Protein AF-A0A533RSN1-F1 (afdb_monomer)

Nearest PDB structures (foldseek):
  2w1n-assembly1_A  TM=3.922E-01  e=1.873E-07  Clostridium perfringens
  8um6-assembly2_B  TM=6.341E-01  e=1.111E-02  Bacillus subtilis
  7me6-assembly1_A  TM=6.099E-01  e=1.111E-02  Bacillus subtilis
  8oye-assembly1_A  TM=4.888E-01  e=1.337E-01  Clostridium perfringens
  8owf-assembly1_A  TM=4.385E-01  e=9.797E-02  Clostridium perfringens

Mean predicted aligned error: 9.56 Å

Structure (mmCIF, N/CA/C/O backbone):
data_AF-A0A533RSN1-F1
#
_entry.id   AF-A0A533RSN1-F1
#
loop_
_atom_site.group_PDB
_atom_site.id
_atom_site.type_symbol
_atom_site.label_atom_id
_atom_site.label_alt_id
_atom_site.label_comp_id
_atom_site.label_asym_id
_atom_site.label_entity_id
_atom_site.label_seq_id
_atom_site.pdbx_PDB_ins_code
_atom_site.Cartn_x
_atom_site.Cartn_y
_atom_site.Cartn_z
_atom_site.occupancy
_atom_site.B_iso_or_equiv
_atom_site.auth_seq_id
_atom_site.auth_comp_id
_atom_site.auth_asym_id
_atom_site.auth_atom_id
_atom_site.pdbx_PDB_model_num
ATOM 1 N N . MET A 1 1 ? 34.410 4.770 -51.359 1.00 89.31 1 MET A N 1
ATOM 2 C CA . MET A 1 1 ? 35.792 4.543 -51.832 1.00 89.31 1 MET A CA 1
ATOM 3 C C . MET A 1 1 ? 36.192 5.609 -52.841 1.00 89.31 1 MET A C 1
ATOM 5 O O . MET A 1 1 ? 35.326 6.116 -53.555 1.00 89.31 1 MET A O 1
ATOM 9 N N . THR A 1 2 ? 37.478 5.945 -52.902 1.00 91.88 2 THR A N 1
ATOM 10 C CA . THR A 1 2 ? 38.044 6.940 -53.827 1.00 91.88 2 THR A CA 1
ATOM 11 C C . THR A 1 2 ? 39.200 6.304 -54.577 1.00 91.88 2 THR A C 1
ATOM 13 O O . THR A 1 2 ? 40.025 5.648 -53.956 1.00 91.88 2 THR A O 1
ATOM 16 N N . ASN A 1 3 ? 39.284 6.504 -55.890 1.00 93.00 3 ASN A N 1
ATOM 17 C CA . ASN A 1 3 ? 40.472 6.100 -56.633 1.00 93.00 3 ASN A CA 1
ATOM 18 C C . ASN A 1 3 ? 41.596 7.121 -56.402 1.00 93.00 3 ASN A C 1
ATOM 20 O O . ASN A 1 3 ? 41.517 8.242 -56.900 1.00 93.00 3 ASN A O 1
ATOM 24 N N . VAL A 1 4 ? 42.622 6.738 -55.645 1.00 92.81 4 VAL A N 1
ATOM 25 C CA . VAL A 1 4 ? 43.787 7.588 -55.335 1.00 92.81 4 VAL A CA 1
ATOM 26 C C . VAL A 1 4 ? 44.973 7.370 -56.287 1.00 92.81 4 VAL A C 1
ATOM 28 O O . VAL A 1 4 ? 45.964 8.095 -56.205 1.00 92.81 4 VAL A O 1
ATOM 31 N N . GLY A 1 5 ? 44.872 6.397 -57.198 1.00 89.69 5 GLY A N 1
ATOM 32 C CA . GLY A 1 5 ? 45.869 6.126 -58.232 1.00 89.69 5 GLY A CA 1
ATOM 33 C C . GLY A 1 5 ? 45.733 7.032 -59.460 1.00 89.69 5 GLY A C 1
ATOM 34 O O . GLY A 1 5 ? 44.787 7.808 -59.597 1.00 89.69 5 GLY A O 1
ATOM 35 N N . ASP A 1 6 ? 46.684 6.918 -60.387 1.00 89.50 6 ASP A N 1
ATOM 36 C CA . ASP A 1 6 ? 46.753 7.695 -61.634 1.00 89.50 6 ASP A CA 1
ATOM 37 C C . ASP A 1 6 ? 46.111 6.995 -62.850 1.00 89.50 6 ASP A C 1
ATOM 39 O O . ASP A 1 6 ? 46.023 7.580 -63.933 1.00 89.50 6 ASP A O 1
ATOM 43 N N . ALA A 1 7 ? 45.597 5.776 -62.665 1.00 90.06 7 ALA A N 1
ATOM 44 C CA . ALA A 1 7 ? 44.891 4.984 -63.670 1.00 90.06 7 ALA A CA 1
ATOM 45 C C . ALA A 1 7 ? 43.433 4.709 -63.267 1.00 90.06 7 ALA A C 1
ATOM 47 O O . ALA A 1 7 ? 43.061 4.828 -62.104 1.00 90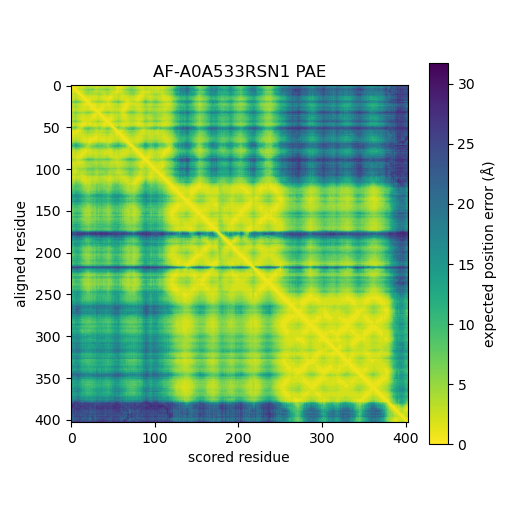.06 7 ALA A O 1
ATOM 48 N N . ASN A 1 8 ? 42.589 4.319 -64.228 1.00 91.50 8 ASN A N 1
ATOM 49 C CA . ASN A 1 8 ? 41.196 3.968 -63.944 1.00 91.50 8 ASN A CA 1
ATOM 50 C C . ASN A 1 8 ? 41.111 2.658 -63.147 1.00 91.50 8 ASN A C 1
ATOM 52 O O . ASN A 1 8 ? 41.625 1.631 -63.592 1.00 91.50 8 ASN A O 1
ATOM 56 N N . ALA A 1 9 ? 40.377 2.680 -62.035 1.00 90.81 9 ALA A N 1
ATOM 57 C CA . ALA A 1 9 ? 39.917 1.476 -61.356 1.00 90.81 9 ALA A CA 1
ATOM 58 C C . ALA A 1 9 ? 38.663 0.934 -62.061 1.00 90.81 9 ALA A C 1
ATOM 60 O O . ALA A 1 9 ? 37.827 1.701 -62.553 1.00 90.81 9 ALA A O 1
ATOM 61 N N . ALA A 1 10 ? 38.522 -0.384 -62.109 1.00 91.12 10 ALA A N 1
ATOM 62 C CA . ALA A 1 10 ? 37.406 -1.110 -62.702 1.00 91.12 10 ALA A CA 1
ATOM 63 C C . ALA A 1 10 ? 36.892 -2.188 -61.737 1.00 91.12 10 ALA A C 1
ATOM 65 O O . ALA A 1 10 ? 37.591 -2.576 -60.805 1.00 91.12 10 ALA A O 1
ATOM 66 N N . ASN A 1 11 ? 35.675 -2.684 -61.981 1.00 88.44 11 ASN A N 1
ATOM 67 C CA . ASN A 1 11 ? 35.042 -3.752 -61.195 1.00 88.44 11 ASN A CA 1
ATOM 68 C C . ASN A 1 11 ? 35.030 -3.480 -59.681 1.00 88.44 11 ASN A C 1
ATOM 70 O O . ASN A 1 11 ? 35.265 -4.391 -58.893 1.00 88.44 11 ASN A O 1
ATOM 74 N N . GLY A 1 12 ? 34.787 -2.227 -59.282 1.00 87.38 12 GLY A N 1
ATOM 75 C CA . GLY A 1 12 ? 34.780 -1.859 -57.870 1.00 87.38 12 GLY A CA 1
ATOM 76 C C . GLY A 1 12 ? 33.728 -2.636 -57.075 1.00 87.38 12 GLY A C 1
ATOM 77 O O . GLY A 1 12 ? 32.560 -2.707 -57.484 1.00 87.38 12 GLY A O 1
ATOM 78 N N . SER A 1 13 ? 34.139 -3.186 -55.936 1.00 91.00 13 SER A N 1
ATOM 79 C CA . SER A 1 13 ? 33.268 -3.829 -54.955 1.00 91.00 13 SER A CA 1
ATOM 80 C C . SER A 1 13 ? 33.447 -3.215 -53.573 1.00 91.00 13 SER A C 1
ATOM 82 O O . SER A 1 13 ? 34.500 -2.668 -53.241 1.00 91.00 13 SER A O 1
ATOM 84 N N . ILE A 1 14 ? 32.374 -3.278 -52.788 1.00 94.25 14 ILE A N 1
ATOM 85 C CA . ILE A 1 14 ? 32.385 -2.935 -51.369 1.00 94.25 14 ILE A CA 1
ATOM 86 C C . ILE A 1 14 ? 31.825 -4.132 -50.620 1.00 94.25 14 ILE A C 1
ATOM 88 O O . ILE A 1 14 ? 30.715 -4.584 -50.916 1.00 94.25 14 ILE A O 1
ATOM 92 N N . ASP A 1 15 ? 32.586 -4.607 -49.651 1.00 94.69 15 ASP A N 1
ATOM 93 C CA . ASP A 1 15 ? 32.188 -5.649 -48.723 1.00 94.69 15 ASP A CA 1
ATOM 94 C C . ASP A 1 15 ? 32.035 -5.013 -47.338 1.00 94.69 15 ASP A C 1
ATOM 96 O O . ASP A 1 15 ? 32.863 -4.209 -46.931 1.00 94.69 15 ASP A O 1
ATOM 100 N N . ASP A 1 16 ? 30.951 -5.293 -46.626 1.00 97.12 16 ASP A N 1
ATOM 101 C CA . ASP A 1 16 ? 30.658 -4.702 -45.319 1.00 97.12 16 ASP A CA 1
ATOM 102 C C . ASP A 1 16 ? 30.258 -5.805 -44.341 1.00 97.12 16 ASP A C 1
ATOM 104 O O . ASP A 1 16 ? 29.445 -6.672 -44.661 1.00 97.12 16 ASP A O 1
ATOM 108 N N . THR A 1 17 ? 30.847 -5.801 -43.154 1.00 96.19 17 THR A N 1
ATOM 109 C CA . THR A 1 17 ? 30.531 -6.740 -42.084 1.00 96.19 17 THR A CA 1
ATOM 110 C C . THR A 1 17 ? 29.765 -6.011 -40.993 1.00 96.19 17 THR A C 1
ATOM 112 O O . THR A 1 17 ? 30.343 -5.278 -40.185 1.00 96.19 17 THR A O 1
ATOM 115 N N . LEU A 1 18 ? 28.457 -6.277 -40.939 1.00 94.94 18 LEU A N 1
ATOM 116 C CA . LEU A 1 18 ? 27.600 -5.782 -39.873 1.00 94.94 18 LEU A CA 1
ATOM 117 C C . LEU A 1 18 ? 27.948 -6.454 -38.532 1.00 94.94 18 LEU A C 1
ATOM 119 O O . LEU A 1 18 ? 28.207 -7.659 -38.480 1.00 94.94 18 LEU A O 1
ATOM 123 N N . PRO A 1 19 ? 27.852 -5.731 -37.407 1.00 93.00 19 PRO A N 1
ATOM 124 C CA . PRO A 1 19 ? 27.812 -6.352 -36.089 1.00 93.00 19 PRO A CA 1
ATOM 125 C C . PRO A 1 19 ? 26.682 -7.388 -35.999 1.00 93.00 19 PRO A C 1
ATOM 127 O O . PRO A 1 19 ? 25.634 -7.224 -36.622 1.00 93.00 19 PRO A O 1
ATOM 130 N N . ALA A 1 20 ? 26.848 -8.417 -35.162 1.00 87.00 20 ALA A N 1
ATOM 131 C CA . ALA A 1 20 ? 25.872 -9.507 -35.011 1.00 87.00 20 ALA A CA 1
ATOM 132 C C . ALA A 1 20 ? 24.442 -9.035 -34.680 1.00 87.00 20 ALA A C 1
ATOM 134 O O . ALA A 1 20 ? 23.466 -9.689 -35.045 1.00 87.00 20 ALA A O 1
ATOM 135 N N . ASP A 1 21 ? 24.328 -7.886 -34.018 1.00 86.50 21 ASP A N 1
ATOM 136 C CA . ASP A 1 21 ? 23.068 -7.314 -33.555 1.00 86.50 21 ASP A CA 1
ATOM 137 C C . ASP A 1 21 ? 22.400 -6.365 -34.557 1.00 86.50 21 ASP A C 1
ATOM 139 O O . ASP A 1 21 ? 21.316 -5.836 -34.291 1.00 86.50 21 ASP A O 1
ATOM 143 N N . LEU A 1 22 ? 23.036 -6.136 -35.707 1.00 92.06 22 LEU A N 1
ATOM 144 C CA . LEU A 1 22 ? 22.524 -5.305 -36.786 1.00 92.06 22 LEU A CA 1
ATOM 145 C C . LEU A 1 22 ? 22.150 -6.176 -37.986 1.00 92.06 22 LEU A C 1
ATOM 147 O O . LEU A 1 22 ? 22.801 -7.164 -38.320 1.00 92.06 22 LEU A O 1
ATOM 151 N N . SER A 1 23 ? 21.081 -5.778 -38.666 1.00 93.50 23 SER A N 1
ATOM 152 C CA . SER A 1 23 ? 20.609 -6.438 -39.882 1.00 93.50 23 SER A CA 1
ATOM 153 C C . SER A 1 23 ? 20.415 -5.431 -41.001 1.00 93.50 23 SER A C 1
ATOM 155 O O . SER A 1 23 ? 19.922 -4.325 -40.783 1.00 93.50 23 SER A O 1
ATOM 157 N N . TYR A 1 24 ? 20.804 -5.808 -42.214 1.00 96.31 24 TYR A N 1
ATOM 158 C CA . TYR A 1 24 ? 20.601 -4.978 -43.392 1.00 96.31 24 TYR A CA 1
ATOM 159 C C . TYR A 1 24 ? 19.104 -4.773 -43.671 1.00 96.31 24 TYR A C 1
ATOM 161 O O . TYR A 1 24 ? 18.315 -5.719 -43.639 1.00 96.31 24 TYR A O 1
ATOM 169 N N . VAL A 1 25 ? 18.708 -3.539 -43.989 1.00 97.25 25 VAL A N 1
ATOM 170 C CA . VAL A 1 25 ? 17.340 -3.221 -44.414 1.00 97.25 25 VAL A CA 1
ATOM 171 C C . VAL A 1 25 ? 17.247 -3.344 -45.935 1.00 97.25 25 VAL A C 1
ATOM 173 O O . VAL A 1 25 ? 17.806 -2.515 -46.654 1.00 97.25 25 VAL A O 1
ATOM 176 N N . ALA A 1 26 ? 16.508 -4.343 -46.422 1.00 96.31 26 ALA A N 1
ATOM 177 C CA . ALA A 1 26 ? 16.305 -4.586 -47.853 1.00 96.31 26 ALA A CA 1
ATOM 178 C C . ALA A 1 26 ? 15.797 -3.343 -48.609 1.00 96.31 26 ALA A C 1
ATOM 180 O O . ALA A 1 26 ? 14.949 -2.594 -48.110 1.00 96.31 26 ALA A O 1
ATOM 181 N N . GLY A 1 27 ? 16.327 -3.115 -49.812 1.00 95.94 27 GLY A N 1
ATOM 182 C CA . GLY A 1 27 ? 16.008 -1.975 -50.671 1.00 95.94 27 GLY A CA 1
ATOM 183 C C . GLY A 1 27 ? 16.516 -0.626 -50.159 1.00 95.94 27 GLY A C 1
ATOM 184 O O . GLY A 1 27 ? 16.024 0.412 -50.601 1.00 95.94 27 GLY A O 1
ATOM 185 N N . SER A 1 28 ? 17.446 -0.601 -49.196 1.00 97.38 28 SER A N 1
ATOM 186 C CA . SER A 1 28 ? 17.962 0.651 -48.619 1.00 97.38 28 SER A CA 1
ATOM 187 C C . SER A 1 28 ? 19.253 1.163 -49.255 1.00 97.38 28 SER A C 1
ATOM 189 O O . SER A 1 28 ? 19.659 2.280 -48.936 1.00 97.38 28 SER A O 1
ATOM 191 N N . ALA A 1 29 ? 19.897 0.374 -50.122 1.00 97.00 29 ALA A N 1
ATOM 192 C CA . ALA A 1 29 ? 21.176 0.735 -50.721 1.00 97.00 29 ALA A CA 1
ATOM 193 C C . ALA A 1 29 ? 21.029 1.868 -51.752 1.00 97.00 29 ALA A C 1
ATOM 195 O O . ALA A 1 29 ? 20.259 1.777 -52.710 1.00 97.00 29 ALA A O 1
ATOM 196 N N . LEU A 1 30 ? 21.816 2.927 -51.569 1.00 95.88 30 LEU A N 1
ATOM 197 C CA . LEU A 1 30 ? 21.903 4.084 -52.452 1.00 95.88 30 LEU A CA 1
ATOM 198 C C . LEU A 1 30 ? 23.363 4.365 -52.820 1.00 95.88 30 LEU A C 1
ATOM 200 O O . LEU A 1 30 ? 24.227 4.476 -51.954 1.00 95.88 30 LEU A O 1
ATOM 204 N N . GLY A 1 31 ? 23.617 4.546 -54.109 1.00 92.75 31 GLY A N 1
ATOM 205 C CA . GLY A 1 31 ? 24.854 5.062 -54.671 1.00 92.75 31 GLY A CA 1
ATOM 206 C C . GLY A 1 31 ? 24.811 6.582 -54.743 1.00 92.75 31 GLY A C 1
ATOM 207 O O . GLY A 1 31 ? 23.793 7.168 -55.131 1.00 92.75 31 GLY A O 1
ATOM 208 N N . ASN A 1 32 ? 25.903 7.242 -54.365 1.00 89.44 32 ASN A N 1
ATOM 209 C CA . ASN A 1 32 ? 26.024 8.704 -54.371 1.00 89.44 32 ASN A CA 1
ATOM 210 C C . ASN A 1 32 ? 24.851 9.403 -53.655 1.00 89.44 32 ASN A C 1
ATOM 212 O O . ASN A 1 32 ? 24.405 10.474 -54.061 1.00 89.44 32 ASN A O 1
ATOM 216 N N . GLY A 1 33 ? 24.313 8.753 -52.615 1.00 86.94 33 GLY A N 1
ATOM 217 C CA . GLY A 1 33 ? 23.219 9.239 -51.770 1.00 86.94 33 GLY A CA 1
ATOM 218 C C . GLY A 1 33 ? 21.832 9.308 -52.420 1.00 86.94 33 GLY A C 1
ATOM 219 O O . GLY A 1 33 ? 20.886 9.730 -51.759 1.00 86.94 33 GLY A O 1
ATOM 220 N N . SER A 1 34 ? 21.663 8.950 -53.696 1.00 90.44 34 SER A N 1
ATOM 221 C CA . SER A 1 34 ? 20.373 9.141 -54.393 1.00 90.44 34 SER A CA 1
ATOM 222 C C . SER A 1 34 ? 20.053 8.111 -55.472 1.00 90.44 34 SER A C 1
ATOM 224 O O . SER A 1 34 ? 18.898 8.011 -55.878 1.00 90.44 34 SER A O 1
ATOM 226 N N . VAL A 1 35 ? 21.037 7.352 -55.955 1.00 92.62 35 VAL A N 1
ATOM 227 C CA . VAL A 1 35 ? 20.844 6.361 -57.018 1.00 92.62 35 VAL A CA 1
ATOM 228 C C . VAL A 1 35 ? 20.533 5.009 -56.378 1.00 92.62 35 VAL A C 1
ATOM 230 O O . VAL A 1 35 ? 21.406 4.485 -55.697 1.00 92.62 35 VAL A O 1
ATOM 233 N N . PRO A 1 36 ? 19.346 4.410 -56.566 1.00 94.12 36 PRO A N 1
ATOM 234 C CA . PRO A 1 36 ? 19.068 3.079 -56.034 1.00 94.12 36 PRO A CA 1
ATOM 235 C C . PRO A 1 36 ? 20.065 2.048 -56.558 1.00 94.12 36 PRO A C 1
ATOM 237 O O . PRO A 1 36 ? 20.302 1.966 -57.765 1.00 94.12 36 PRO A O 1
ATOM 240 N N . LEU A 1 37 ? 20.640 1.271 -55.646 1.00 93.19 37 LEU A N 1
ATOM 241 C CA . LEU A 1 37 ? 21.524 0.154 -55.960 1.00 93.19 37 LEU A CA 1
ATOM 242 C C . LEU A 1 37 ? 20.813 -1.171 -55.665 1.00 93.19 37 LEU A C 1
ATOM 244 O O . LEU A 1 37 ? 19.888 -1.197 -54.850 1.00 93.19 37 LEU A O 1
ATOM 248 N N . PRO A 1 38 ? 21.210 -2.272 -56.325 1.00 93.12 38 PRO A N 1
ATOM 249 C CA . PRO A 1 38 ? 20.738 -3.596 -55.945 1.00 93.12 38 PRO A CA 1
ATOM 250 C C . PRO A 1 38 ? 21.144 -3.928 -54.503 1.00 93.12 38 PRO A C 1
ATOM 252 O O . PRO A 1 38 ? 22.173 -3.462 -54.004 1.00 93.12 38 PRO A O 1
ATOM 255 N N . ASP A 1 39 ? 20.332 -4.758 -53.852 1.00 95.12 39 ASP A N 1
ATOM 256 C CA . ASP A 1 39 ? 20.658 -5.312 -52.539 1.00 95.12 39 ASP A CA 1
ATOM 257 C C . ASP A 1 39 ? 21.959 -6.138 -52.612 1.00 95.12 39 ASP A C 1
ATOM 259 O O . ASP A 1 39 ? 22.242 -6.749 -53.652 1.00 95.12 39 ASP A O 1
ATOM 263 N N . PRO A 1 40 ? 22.758 -6.165 -51.530 1.00 96.81 40 PRO A N 1
ATOM 264 C CA . PRO A 1 40 ? 23.986 -6.946 -51.492 1.00 96.81 40 PRO A CA 1
ATOM 265 C C . PRO A 1 40 ? 23.695 -8.443 -51.566 1.00 96.81 40 PRO A C 1
ATOM 267 O O . PRO A 1 40 ? 22.621 -8.922 -51.192 1.00 96.81 40 PRO A O 1
ATOM 270 N N . VAL A 1 41 ? 24.710 -9.212 -51.945 1.00 96.69 41 VAL A N 1
ATOM 271 C CA . VAL A 1 41 ? 24.740 -10.636 -51.614 1.00 96.69 41 VAL A CA 1
ATOM 272 C C . VAL A 1 41 ? 25.026 -10.753 -50.118 1.00 96.69 41 VAL A C 1
ATOM 274 O O . VAL A 1 41 ? 26.062 -10.289 -49.648 1.00 96.69 41 VAL A O 1
ATOM 277 N N . ILE A 1 42 ? 24.101 -11.355 -49.369 1.00 96.31 42 ILE A N 1
ATOM 278 C CA . ILE A 1 42 ? 24.180 -11.464 -47.907 1.00 96.31 42 ILE A CA 1
ATOM 279 C C . ILE A 1 42 ? 24.584 -12.884 -47.512 1.00 96.31 42 ILE A C 1
ATOM 281 O O . ILE A 1 42 ? 23.923 -13.851 -47.893 1.00 96.31 42 ILE A O 1
ATOM 285 N N . SER A 1 43 ? 25.631 -13.004 -46.697 1.00 95.00 43 SER A N 1
ATOM 286 C CA . SER A 1 43 ? 26.043 -14.255 -46.054 1.00 95.00 43 SER A CA 1
ATOM 287 C C . SER A 1 43 ? 26.251 -14.019 -44.559 1.00 95.00 43 SER A C 1
ATOM 289 O O . SER A 1 43 ? 27.317 -13.586 -44.124 1.00 95.00 43 SER A O 1
ATOM 291 N N . GLY A 1 44 ? 25.214 -14.290 -43.763 1.00 91.12 44 GLY A N 1
ATOM 292 C CA . GLY A 1 44 ? 25.195 -13.914 -42.349 1.00 91.12 44 GLY A CA 1
ATOM 293 C C . GLY A 1 44 ? 25.225 -12.392 -42.203 1.00 91.12 44 GLY A C 1
ATOM 294 O O . GLY A 1 44 ? 24.285 -11.716 -42.613 1.00 91.12 44 GLY A O 1
ATOM 295 N N . GLN A 1 45 ? 26.314 -11.876 -41.642 1.00 93.88 45 GLN A N 1
ATOM 296 C CA . GLN A 1 45 ? 26.543 -10.454 -41.356 1.00 93.88 45 GLN A CA 1
ATOM 297 C C . GLN A 1 45 ? 27.339 -9.750 -42.457 1.00 93.88 45 GLN A C 1
ATOM 299 O O . GLN A 1 45 ? 27.433 -8.527 -42.461 1.00 93.88 45 GLN A O 1
ATOM 304 N N . HIS A 1 46 ? 27.898 -10.522 -43.385 1.00 96.38 46 HIS A N 1
ATOM 305 C CA . HIS A 1 46 ? 28.696 -10.012 -44.482 1.00 96.38 46 HIS A CA 1
ATOM 306 C C . HIS A 1 46 ? 27.798 -9.643 -45.667 1.00 96.38 46 HIS A C 1
ATOM 308 O O . HIS A 1 46 ? 27.024 -10.474 -46.160 1.00 96.38 46 HIS A O 1
ATOM 314 N N . LEU A 1 47 ? 27.915 -8.404 -46.122 1.00 97.44 47 LEU A N 1
ATOM 315 C CA . LEU A 1 47 ? 27.186 -7.788 -47.219 1.00 97.44 47 LEU A CA 1
ATOM 316 C C . LEU A 1 47 ? 28.174 -7.510 -48.349 1.00 97.44 47 LEU A C 1
ATOM 318 O O . LEU A 1 47 ? 29.128 -6.772 -48.152 1.00 97.44 47 LEU A O 1
ATOM 322 N N . SER A 1 48 ? 27.950 -8.073 -49.533 1.00 96.12 48 SER A N 1
ATOM 323 C CA . SER A 1 48 ? 28.831 -7.857 -50.684 1.00 96.12 48 SER A CA 1
ATOM 324 C C . SER A 1 48 ? 28.095 -7.149 -51.815 1.00 96.12 48 SER A C 1
ATOM 326 O O . SER A 1 48 ? 27.111 -7.671 -52.355 1.00 96.12 48 SER A O 1
ATOM 328 N N . TRP A 1 49 ? 28.575 -5.966 -52.195 1.00 94.75 49 TRP A N 1
ATOM 329 C CA . TRP A 1 49 ? 28.111 -5.233 -53.367 1.00 94.75 49 TRP A CA 1
ATOM 330 C C . TRP A 1 49 ? 29.160 -5.272 -54.473 1.00 94.75 49 TRP A C 1
ATOM 332 O O . TRP A 1 49 ? 30.167 -4.567 -54.424 1.00 94.75 49 TRP A O 1
ATOM 342 N N . ASN A 1 50 ? 28.869 -6.018 -55.538 1.00 88.56 50 ASN A N 1
ATOM 343 C CA . ASN A 1 50 ? 29.610 -5.910 -56.789 1.00 88.56 50 ASN A CA 1
ATOM 344 C C . ASN A 1 50 ? 28.977 -4.813 -57.653 1.00 88.56 50 ASN A C 1
ATOM 346 O O . ASN A 1 50 ? 28.003 -5.044 -58.371 1.00 88.56 50 ASN A O 1
ATOM 350 N N . LEU A 1 51 ? 29.490 -3.592 -57.514 1.00 81.94 51 LEU A N 1
ATOM 351 C CA . LEU A 1 51 ? 28.887 -2.403 -58.110 1.00 81.94 51 LEU A CA 1
ATOM 352 C C . LEU A 1 51 ? 29.362 -2.157 -59.545 1.00 81.94 51 LEU A C 1
ATOM 354 O O . LEU A 1 51 ? 28.738 -1.374 -60.261 1.00 81.94 51 LEU A O 1
ATOM 358 N N . GLY A 1 52 ? 30.441 -2.821 -59.978 1.00 81.19 52 GLY A N 1
ATOM 359 C CA . GLY A 1 52 ? 30.901 -2.828 -61.369 1.00 81.19 52 GLY A CA 1
ATOM 360 C C . GLY A 1 52 ? 31.248 -1.449 -61.939 1.00 81.19 52 GLY A C 1
ATOM 361 O O . GLY A 1 52 ? 31.383 -1.305 -63.154 1.00 81.19 52 GLY A O 1
ATOM 362 N N . PHE A 1 53 ? 31.368 -0.418 -61.098 1.00 79.38 53 PHE A N 1
ATOM 363 C CA . PHE A 1 53 ? 31.700 0.923 -61.559 1.00 79.38 53 PHE A CA 1
ATOM 364 C C . PHE A 1 53 ? 33.175 1.012 -61.946 1.00 79.38 53 PHE A C 1
ATOM 366 O O . PHE A 1 53 ? 34.028 0.270 -61.450 1.00 79.38 53 PHE A O 1
ATOM 373 N N . SER A 1 54 ? 33.467 1.975 -62.819 1.00 88.12 54 SER A N 1
ATOM 374 C CA . SER A 1 54 ? 34.826 2.429 -63.071 1.00 88.12 54 SER A CA 1
ATOM 375 C C . SER A 1 54 ? 35.021 3.798 -62.433 1.00 88.12 54 SER A C 1
ATOM 377 O O . SER A 1 54 ? 34.183 4.684 -62.613 1.00 88.12 54 SER A O 1
ATOM 379 N N . LEU A 1 55 ? 36.106 3.950 -61.674 1.00 91.19 55 LEU A N 1
ATOM 380 C CA . LEU A 1 55 ? 36.505 5.221 -61.077 1.00 91.19 55 LEU A CA 1
ATOM 381 C C . LEU A 1 55 ? 37.728 5.746 -61.814 1.00 91.19 55 LEU A C 1
ATOM 383 O O . LEU A 1 55 ? 38.779 5.103 -61.810 1.00 91.19 55 LEU A O 1
ATOM 387 N N . VAL A 1 56 ? 37.614 6.924 -62.418 1.00 93.38 56 VAL A N 1
ATOM 388 C CA . VAL A 1 56 ? 38.793 7.650 -62.915 1.00 93.38 56 VAL A CA 1
ATOM 389 C C . VAL A 1 56 ? 39.620 8.186 -61.733 1.00 93.38 56 VAL A C 1
ATOM 391 O O . VAL A 1 56 ? 39.091 8.249 -60.618 1.00 93.38 56 VAL A O 1
ATOM 394 N N . PRO A 1 57 ? 40.892 8.576 -61.935 1.00 93.62 57 PRO A N 1
ATOM 395 C CA . PRO A 1 57 ? 41.713 9.167 -60.880 1.00 93.62 57 PRO A CA 1
ATOM 396 C C . PRO A 1 57 ? 40.992 10.282 -60.116 1.00 93.62 57 PRO A C 1
ATOM 398 O O . PRO A 1 57 ? 40.339 11.143 -60.714 1.00 93.62 57 PRO A O 1
ATOM 401 N N . SER A 1 58 ? 41.099 10.247 -58.789 1.00 92.06 58 SER A N 1
ATOM 402 C CA . SER A 1 58 ? 40.451 11.151 -57.826 1.00 92.06 58 SER A CA 1
ATOM 403 C C . SER A 1 58 ? 38.920 11.088 -57.768 1.00 92.06 58 SER A C 1
ATOM 405 O O . SER A 1 58 ? 38.305 11.877 -57.047 1.00 92.06 58 SER A O 1
ATOM 407 N N . GLN A 1 59 ? 38.269 10.178 -58.499 1.00 93.44 59 GLN A N 1
ATOM 408 C CA . GLN A 1 59 ? 36.821 10.004 -58.418 1.00 93.44 59 GLN A CA 1
ATOM 409 C C . GLN A 1 59 ? 36.436 9.212 -57.164 1.00 93.44 59 GLN A C 1
ATOM 411 O O . GLN A 1 59 ? 37.018 8.169 -56.861 1.00 93.44 59 GLN A O 1
ATOM 416 N N . THR A 1 60 ? 35.394 9.675 -56.475 1.00 92.31 60 THR A N 1
ATOM 417 C CA . THR A 1 60 ? 34.790 8.996 -55.324 1.00 92.31 60 THR A CA 1
ATOM 418 C C . THR A 1 60 ? 33.439 8.403 -55.703 1.00 92.31 60 THR A C 1
ATOM 420 O O . THR A 1 60 ? 32.620 9.066 -56.341 1.00 92.31 60 THR A O 1
ATOM 423 N N . ALA A 1 61 ? 33.186 7.176 -55.255 1.00 90.00 61 ALA A N 1
ATOM 424 C CA . ALA A 1 61 ? 31.850 6.598 -55.179 1.00 90.00 61 ALA A CA 1
ATOM 425 C C . ALA A 1 61 ? 31.458 6.400 -53.713 1.00 90.00 61 ALA A C 1
ATOM 427 O O . ALA A 1 61 ? 32.264 5.931 -52.897 1.00 90.00 61 ALA A O 1
ATOM 428 N N . THR A 1 62 ? 30.212 6.739 -53.381 1.00 91.81 62 THR A N 1
ATOM 429 C CA . THR A 1 62 ? 29.653 6.497 -52.047 1.00 91.81 62 THR A CA 1
ATOM 430 C C . THR A 1 62 ? 28.523 5.481 -52.105 1.00 91.81 62 THR A C 1
ATOM 432 O O . THR A 1 62 ? 27.684 5.513 -53.005 1.00 91.81 62 THR A O 1
ATOM 435 N N . LEU A 1 63 ? 28.514 4.582 -51.126 1.00 93.75 63 LEU A N 1
ATOM 436 C CA . LEU A 1 63 ? 27.416 3.676 -50.825 1.00 93.75 63 LEU A CA 1
ATOM 437 C C . LEU A 1 63 ? 26.803 4.128 -49.498 1.00 93.75 63 LEU A C 1
ATOM 439 O O . LEU A 1 63 ? 27.517 4.475 -48.559 1.00 93.75 63 LEU A O 1
ATOM 443 N N . SER A 1 64 ? 25.481 4.149 -49.418 1.00 94.75 64 SER A N 1
ATOM 444 C CA . SER A 1 64 ? 24.741 4.370 -48.178 1.00 94.75 64 SER A CA 1
ATOM 445 C C . SER A 1 64 ? 23.666 3.308 -48.056 1.00 94.75 64 SER A C 1
ATOM 447 O O . SER A 1 64 ? 23.014 2.980 -49.042 1.00 94.75 64 SER A O 1
ATOM 449 N N . PHE A 1 65 ? 23.459 2.784 -46.857 1.00 95.88 65 PHE A N 1
ATOM 450 C CA . PHE A 1 65 ? 22.392 1.835 -46.578 1.00 95.88 65 PHE A CA 1
ATOM 451 C C . PHE A 1 65 ? 21.860 2.019 -45.159 1.00 95.88 65 PHE A C 1
ATOM 453 O O . PHE A 1 65 ? 22.406 2.791 -44.371 1.00 95.88 65 PHE A O 1
ATOM 460 N N . ARG A 1 66 ? 20.763 1.333 -44.838 1.00 96.06 66 ARG A N 1
ATOM 461 C CA . ARG A 1 66 ? 20.201 1.304 -43.487 1.00 96.06 66 ARG A CA 1
ATOM 462 C C . ARG A 1 66 ? 20.420 -0.065 -42.864 1.00 96.06 66 ARG A C 1
ATOM 464 O O . ARG A 1 66 ? 20.198 -1.085 -43.514 1.00 96.06 66 ARG A O 1
ATOM 471 N N . ALA A 1 67 ? 20.779 -0.058 -41.590 1.00 95.19 67 ALA A N 1
ATOM 472 C CA . ALA A 1 67 ? 20.786 -1.234 -40.740 1.00 95.19 67 ALA A CA 1
ATOM 473 C C . ALA A 1 67 ? 19.746 -1.065 -39.624 1.00 95.19 67 ALA A C 1
ATOM 475 O O . ALA A 1 67 ? 19.530 0.042 -39.128 1.00 95.19 67 ALA A O 1
ATOM 476 N N . LEU A 1 68 ? 19.087 -2.157 -39.253 1.00 93.38 68 LEU A N 1
ATOM 477 C CA . LEU A 1 68 ? 18.164 -2.232 -38.130 1.00 93.38 68 LEU A CA 1
ATOM 478 C C . LEU A 1 68 ? 18.874 -2.896 -36.951 1.00 93.38 68 LEU A C 1
ATOM 480 O O . LEU A 1 68 ? 19.373 -4.014 -37.089 1.00 93.38 68 LEU A O 1
ATOM 484 N N . VAL A 1 69 ? 18.877 -2.221 -35.801 1.00 91.00 69 VAL A N 1
ATOM 485 C CA . VAL A 1 69 ? 19.338 -2.783 -34.526 1.00 91.00 69 VAL A CA 1
ATOM 486 C C . VAL A 1 69 ? 18.274 -3.753 -34.007 1.00 91.00 69 VAL A C 1
ATOM 488 O O . VAL A 1 69 ? 17.097 -3.399 -33.912 1.00 91.00 69 VAL A O 1
ATOM 491 N N . SER A 1 70 ? 18.674 -4.986 -33.704 1.00 84.94 70 SER A N 1
ATOM 492 C CA . SER A 1 70 ? 17.784 -6.010 -33.157 1.00 84.94 70 SER A CA 1
ATOM 493 C C . SER A 1 70 ? 17.233 -5.603 -31.787 1.00 84.94 70 SER A C 1
ATOM 495 O O . SER A 1 70 ? 17.930 -5.010 -30.970 1.00 84.94 70 SER A O 1
ATOM 497 N N . THR A 1 71 ? 16.005 -6.013 -31.463 1.00 79.50 71 THR A N 1
ATOM 498 C CA . THR A 1 71 ? 15.444 -5.850 -30.106 1.00 79.50 71 THR A CA 1
ATOM 499 C C . THR A 1 71 ? 16.164 -6.696 -29.052 1.00 79.50 71 THR A C 1
ATOM 501 O O . THR A 1 71 ? 15.943 -6.506 -27.861 1.00 79.50 71 THR A O 1
ATOM 504 N N . SER A 1 72 ? 16.981 -7.663 -29.479 1.00 77.62 72 SER A N 1
ATOM 505 C CA . SER A 1 72 ? 17.834 -8.487 -28.618 1.00 77.62 72 SER A CA 1
ATOM 506 C C . SER A 1 72 ? 19.304 -8.067 -28.660 1.00 77.62 72 SER A C 1
ATOM 508 O O . SER A 1 72 ? 20.147 -8.851 -28.229 1.00 77.62 72 SER A O 1
ATOM 510 N N . ALA A 1 73 ? 19.609 -6.906 -29.248 1.00 82.50 73 ALA A N 1
ATOM 511 C CA . ALA A 1 73 ? 20.975 -6.449 -29.427 1.00 82.50 73 ALA A CA 1
ATOM 512 C C . ALA A 1 73 ? 21.720 -6.381 -28.090 1.00 82.50 73 ALA A C 1
ATOM 514 O O . ALA A 1 73 ? 21.172 -5.898 -27.095 1.00 82.50 73 ALA A O 1
ATOM 515 N N . ALA A 1 74 ? 22.967 -6.849 -28.066 1.00 79.69 74 ALA A N 1
ATOM 516 C CA . ALA A 1 74 ? 23.835 -6.621 -26.930 1.00 79.69 74 ALA A CA 1
ATOM 517 C C . ALA A 1 74 ? 24.146 -5.125 -26.818 1.00 79.69 74 ALA A C 1
ATOM 519 O O . ALA A 1 74 ? 24.376 -4.424 -27.805 1.00 79.69 74 ALA A O 1
ATOM 520 N N . PHE A 1 75 ? 24.151 -4.633 -25.586 1.00 82.94 75 PHE A N 1
ATOM 521 C CA . PHE A 1 75 ? 24.441 -3.236 -25.301 1.00 82.94 75 PHE A CA 1
ATOM 522 C C . PHE A 1 75 ? 25.928 -2.931 -25.469 1.00 82.94 75 PHE A C 1
ATOM 524 O O . PHE A 1 75 ? 26.786 -3.755 -25.139 1.00 82.94 75 PHE A O 1
ATOM 531 N N . GLY A 1 76 ? 26.231 -1.716 -25.925 1.00 83.94 76 GLY A N 1
ATOM 532 C CA . GLY A 1 76 ? 27.597 -1.226 -26.091 1.00 83.94 76 GLY A CA 1
ATOM 533 C C . GLY A 1 76 ? 27.978 -0.946 -27.541 1.00 83.94 76 GLY A C 1
ATOM 534 O O . GLY A 1 76 ? 27.139 -0.624 -28.378 1.00 83.94 76 GLY A O 1
ATOM 535 N N . ASN A 1 77 ? 29.280 -0.989 -27.820 1.00 88.31 77 ASN A N 1
ATOM 536 C CA . ASN A 1 77 ? 29.826 -0.595 -29.115 1.00 88.31 77 ASN A CA 1
ATOM 537 C C . ASN A 1 77 ? 29.616 -1.695 -30.158 1.00 88.31 77 ASN A C 1
ATOM 539 O O . ASN A 1 77 ? 30.180 -2.782 -30.044 1.00 88.31 77 ASN A O 1
ATOM 543 N N . ALA A 1 78 ? 28.875 -1.369 -31.208 1.00 91.31 78 ALA A N 1
ATOM 544 C CA . ALA A 1 78 ? 28.715 -2.189 -32.393 1.00 91.31 78 ALA A CA 1
ATOM 545 C C . ALA A 1 78 ? 29.589 -1.593 -33.511 1.00 91.31 78 ALA A C 1
ATOM 547 O O . ALA A 1 78 ? 29.320 -0.498 -34.011 1.00 91.31 78 ALA A O 1
ATOM 548 N N . VAL A 1 79 ? 30.682 -2.287 -33.845 1.00 93.88 79 VAL A N 1
ATOM 549 C CA . VAL A 1 79 ? 31.658 -1.853 -34.857 1.00 93.88 79 VAL A CA 1
ATOM 550 C C . VAL A 1 79 ? 31.271 -2.427 -36.214 1.00 93.88 79 VAL A C 1
ATOM 552 O O . VAL A 1 79 ? 31.263 -3.640 -36.392 1.00 93.88 79 VAL A O 1
ATOM 555 N N . ASN A 1 80 ? 30.941 -1.544 -37.147 1.00 94.44 80 ASN A N 1
ATOM 556 C CA . ASN A 1 80 ? 30.740 -1.851 -38.552 1.00 94.44 80 ASN A CA 1
ATOM 557 C C . ASN A 1 80 ? 32.058 -1.709 -39.308 1.00 94.44 80 ASN A C 1
ATOM 559 O O . ASN A 1 80 ? 32.772 -0.729 -39.089 1.00 94.44 80 ASN A O 1
ATOM 563 N N . GLU A 1 81 ? 32.354 -2.636 -40.208 1.00 96.12 81 GLU A N 1
ATOM 564 C CA . GLU A 1 81 ? 33.614 -2.672 -40.952 1.00 96.12 81 GLU A CA 1
ATOM 565 C C . GLU A 1 81 ? 33.337 -2.797 -42.449 1.00 96.12 81 GLU A C 1
ATOM 567 O O . GLU A 1 81 ? 32.609 -3.693 -42.857 1.00 96.12 81 GLU A O 1
ATOM 572 N N . ALA A 1 82 ? 33.912 -1.915 -43.264 1.00 95.81 82 ALA A N 1
ATOM 573 C CA . ALA A 1 82 ? 33.758 -1.903 -44.713 1.00 95.81 82 ALA A CA 1
ATOM 574 C C . ALA A 1 82 ? 35.120 -2.029 -45.400 1.00 95.81 82 ALA A C 1
ATOM 576 O O . ALA A 1 82 ? 36.075 -1.369 -45.003 1.00 95.81 82 ALA A O 1
ATOM 577 N N . HIS A 1 83 ? 35.184 -2.857 -46.437 1.00 94.62 83 HIS A N 1
ATOM 578 C CA . HIS A 1 83 ? 36.356 -3.164 -47.250 1.00 94.62 83 HIS A CA 1
ATOM 579 C C . HIS A 1 83 ? 36.083 -2.717 -48.683 1.00 94.62 83 HIS A C 1
ATOM 581 O O . HIS A 1 83 ? 35.002 -2.972 -49.226 1.00 94.62 83 HIS A O 1
ATOM 587 N N . ALA A 1 84 ? 37.050 -2.054 -49.310 1.00 93.00 84 ALA A N 1
ATOM 588 C CA . ALA A 1 84 ? 36.983 -1.707 -50.726 1.00 93.00 84 ALA A CA 1
ATOM 589 C C . ALA A 1 84 ? 37.903 -2.615 -51.547 1.00 93.00 84 ALA A C 1
ATOM 591 O O . ALA A 1 84 ? 39.011 -2.931 -51.137 1.00 93.00 84 ALA A O 1
ATOM 592 N N . ALA A 1 85 ? 37.456 -3.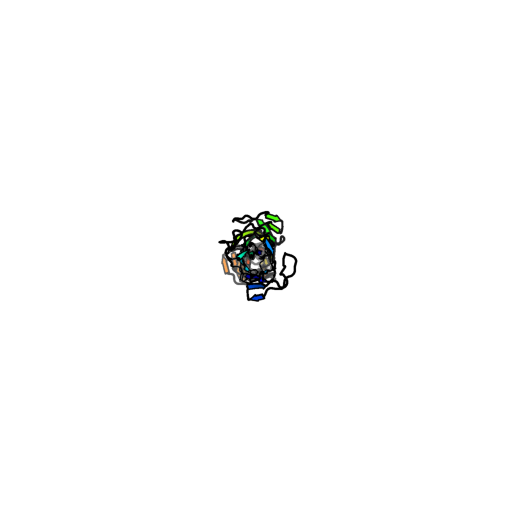019 -52.736 1.00 91.75 85 ALA A N 1
ATOM 593 C CA . ALA A 1 85 ? 38.294 -3.763 -53.670 1.00 91.75 85 ALA A CA 1
ATOM 594 C C . ALA A 1 85 ? 37.974 -3.397 -55.124 1.00 91.75 85 ALA A C 1
ATOM 596 O O . ALA A 1 85 ? 36.951 -2.783 -55.440 1.00 91.75 85 ALA A O 1
ATOM 597 N N . GLY A 1 86 ? 38.867 -3.772 -56.038 1.00 92.06 86 GLY A N 1
ATOM 598 C CA . GLY A 1 86 ? 38.682 -3.574 -57.471 1.00 92.06 86 GLY A CA 1
ATOM 599 C C . GLY A 1 86 ? 39.831 -4.148 -58.289 1.00 92.06 86 GLY A C 1
ATOM 600 O O . GLY A 1 86 ? 40.749 -4.776 -57.762 1.00 92.06 86 GLY A O 1
ATOM 601 N N . THR A 1 87 ? 39.786 -3.919 -59.597 1.00 93.12 87 THR A N 1
ATOM 602 C CA . THR A 1 87 ? 40.847 -4.295 -60.537 1.00 93.12 87 THR A CA 1
ATOM 603 C C . THR A 1 87 ? 41.350 -3.084 -61.310 1.00 93.12 87 THR A C 1
ATOM 605 O O . THR A 1 87 ? 40.585 -2.162 -61.586 1.00 93.12 87 THR A O 1
ATOM 608 N N . ASP A 1 88 ? 42.610 -3.095 -61.722 1.00 89.50 88 ASP A N 1
ATOM 609 C CA . ASP A 1 88 ? 43.150 -2.107 -62.651 1.00 89.50 88 ASP A CA 1
ATOM 610 C C . ASP A 1 88 ? 42.628 -2.312 -64.091 1.00 89.50 88 ASP A C 1
ATOM 612 O O . ASP A 1 88 ? 41.856 -3.228 -64.394 1.00 89.50 88 ASP A O 1
ATOM 616 N N . ALA A 1 89 ? 43.067 -1.455 -65.017 1.00 82.62 89 ALA A N 1
ATOM 617 C CA . ALA A 1 89 ? 42.703 -1.540 -66.433 1.00 82.62 89 ALA A CA 1
ATOM 618 C C . ALA A 1 89 ? 43.199 -2.824 -67.138 1.00 82.62 89 ALA A C 1
ATOM 620 O O . ALA A 1 89 ? 42.699 -3.161 -68.213 1.00 82.62 89 ALA A O 1
ATOM 621 N N . GLY A 1 90 ? 44.178 -3.527 -66.559 1.00 83.81 90 GLY A N 1
ATOM 622 C CA . GLY A 1 90 ? 44.683 -4.820 -67.022 1.00 83.81 90 GLY A CA 1
ATOM 623 C C . GLY A 1 90 ? 43.933 -6.019 -66.435 1.00 83.81 90 GLY A C 1
ATOM 624 O O . GLY A 1 90 ? 44.207 -7.153 -66.831 1.00 83.81 90 GLY A O 1
ATOM 625 N N . GLY A 1 91 ? 42.982 -5.785 -65.525 1.00 85.19 91 GLY A N 1
ATOM 626 C CA . GLY A 1 91 ? 42.226 -6.820 -64.824 1.00 85.19 91 GLY A CA 1
ATOM 627 C C . GLY A 1 91 ? 42.967 -7.437 -63.635 1.00 85.19 91 GLY A C 1
ATOM 628 O O . GLY A 1 91 ? 42.484 -8.425 -63.082 1.00 85.19 91 GLY A O 1
ATOM 629 N N . ALA A 1 92 ? 44.118 -6.889 -63.235 1.00 90.69 92 ALA A N 1
ATOM 630 C CA . ALA A 1 92 ? 44.809 -7.312 -62.021 1.00 90.69 92 ALA A CA 1
ATOM 631 C C . ALA A 1 92 ? 44.125 -6.698 -60.788 1.00 90.69 92 ALA A C 1
ATOM 633 O O . ALA A 1 92 ? 43.633 -5.573 -60.878 1.00 90.69 92 ALA A O 1
ATOM 634 N N . PRO A 1 93 ? 44.064 -7.401 -59.642 1.00 92.44 93 PRO A N 1
ATOM 635 C CA . PRO A 1 93 ? 43.506 -6.834 -58.420 1.00 92.44 93 PRO A CA 1
ATOM 636 C C . PRO A 1 93 ? 44.320 -5.615 -57.981 1.00 92.44 93 PRO A C 1
ATOM 638 O O . PRO A 1 93 ? 45.552 -5.636 -58.022 1.00 92.44 93 PRO A O 1
ATOM 641 N N . ILE A 1 94 ? 43.621 -4.566 -57.554 1.00 91.25 94 ILE A N 1
ATOM 642 C CA . ILE A 1 94 ? 44.251 -3.418 -56.903 1.00 91.25 94 ILE A CA 1
ATOM 643 C C . ILE A 1 94 ? 44.770 -3.912 -55.541 1.00 91.25 94 ILE A C 1
ATOM 645 O O . ILE A 1 94 ? 44.007 -4.550 -54.812 1.00 91.25 94 ILE A O 1
ATOM 649 N N . PRO A 1 95 ? 46.064 -3.729 -55.226 1.00 91.69 95 PRO A N 1
ATOM 650 C CA . PRO A 1 95 ? 46.613 -4.139 -53.939 1.00 91.69 95 PRO A CA 1
ATOM 651 C C . PRO A 1 95 ? 46.057 -3.258 -52.816 1.00 91.69 95 PRO A C 1
ATOM 653 O O . PRO A 1 95 ? 45.930 -2.057 -53.016 1.00 91.69 95 PRO A O 1
ATOM 656 N N . ALA A 1 96 ? 45.816 -3.859 -51.647 1.00 91.62 96 ALA A N 1
ATOM 657 C CA . ALA A 1 96 ? 45.302 -3.159 -50.465 1.00 91.62 96 ALA A CA 1
ATOM 658 C C . ALA A 1 96 ? 46.295 -2.162 -49.837 1.00 91.62 96 ALA A C 1
ATOM 660 O O . ALA A 1 96 ? 45.891 -1.266 -49.116 1.00 91.62 96 ALA A O 1
ATOM 661 N N . ASP A 1 97 ? 47.599 -2.336 -50.096 1.00 93.38 97 ASP A N 1
ATOM 662 C CA . ASP A 1 97 ? 48.639 -1.373 -49.722 1.00 93.38 97 ASP A CA 1
ATOM 663 C C . ASP A 1 97 ? 49.498 -1.056 -50.947 1.00 93.38 97 ASP A C 1
ATOM 665 O O . ASP A 1 97 ? 50.278 -1.889 -51.431 1.00 93.38 97 ASP A O 1
ATOM 669 N N . ALA A 1 98 ? 49.355 0.160 -51.453 1.00 91.56 98 ALA A N 1
ATOM 670 C CA . ALA A 1 98 ? 50.184 0.756 -52.488 1.00 91.56 98 ALA A CA 1
ATOM 671 C C . ALA A 1 98 ? 50.969 1.974 -51.975 1.00 91.56 98 ALA A C 1
ATOM 673 O O . ALA A 1 98 ? 51.624 2.652 -52.775 1.00 91.56 98 ALA A O 1
ATOM 674 N N . SER A 1 99 ? 50.989 2.234 -50.662 1.00 91.12 99 SER A N 1
ATOM 675 C CA . SER A 1 99 ? 51.620 3.416 -50.047 1.00 91.12 99 SER A CA 1
ATOM 676 C C . SER A 1 99 ? 53.118 3.555 -50.367 1.00 91.12 99 SER A C 1
ATOM 678 O O . SER A 1 99 ? 53.670 4.659 -50.398 1.00 91.12 99 SER A O 1
ATOM 680 N N . GLY A 1 100 ? 53.790 2.442 -50.688 1.00 90.69 100 GLY A N 1
ATOM 681 C CA . GLY A 1 100 ? 55.193 2.412 -51.109 1.00 90.69 100 GLY A CA 1
ATOM 682 C C . GLY A 1 100 ? 55.475 3.037 -52.484 1.00 90.69 100 GLY A C 1
ATOM 683 O O . GLY A 1 100 ? 56.625 3.384 -52.764 1.00 90.69 100 GLY A O 1
ATOM 684 N N . TRP A 1 101 ? 54.464 3.184 -53.348 1.00 89.69 101 TRP A N 1
ATOM 685 C CA . TRP A 1 101 ? 54.614 3.739 -54.704 1.00 89.69 101 TRP A CA 1
ATOM 686 C C . TRP A 1 101 ? 53.488 4.690 -55.139 1.00 89.69 101 TRP A C 1
ATOM 688 O O . TRP A 1 101 ? 53.649 5.376 -56.149 1.00 89.69 101 TRP A O 1
ATOM 698 N N . ILE A 1 102 ? 52.401 4.805 -54.374 1.00 88.81 102 ILE A N 1
ATOM 699 C CA . ILE A 1 102 ? 51.336 5.799 -54.543 1.00 88.81 102 ILE A CA 1
ATOM 700 C C . ILE A 1 102 ? 51.276 6.639 -53.260 1.00 88.81 102 ILE A C 1
ATOM 702 O O . ILE A 1 102 ? 50.631 6.240 -52.300 1.00 88.81 102 ILE A O 1
ATOM 706 N N . PRO A 1 103 ? 51.902 7.831 -53.212 1.00 89.06 103 PRO A N 1
ATOM 707 C CA . PRO A 1 103 ? 51.921 8.655 -51.997 1.00 89.06 103 PRO A CA 1
ATOM 708 C C . PRO A 1 103 ? 50.543 9.121 -51.500 1.00 89.06 103 PRO A C 1
ATOM 710 O O . PRO A 1 103 ? 50.429 9.590 -50.372 1.00 89.06 103 PRO A O 1
ATOM 713 N N . ALA A 1 104 ? 49.524 9.076 -52.363 1.00 90.69 104 ALA A N 1
ATOM 714 C CA . ALA A 1 104 ? 48.145 9.415 -52.023 1.00 90.69 104 ALA A CA 1
ATOM 715 C C . ALA A 1 104 ? 47.385 8.251 -51.366 1.00 90.69 104 ALA A C 1
ATOM 717 O O . ALA A 1 104 ? 46.308 8.478 -50.819 1.00 90.69 104 ALA A O 1
ATOM 718 N N . ASP A 1 105 ? 47.935 7.037 -51.424 1.00 90.75 105 ASP A N 1
ATOM 719 C CA . ASP A 1 105 ? 47.422 5.895 -50.691 1.00 90.75 105 ASP A CA 1
ATOM 720 C C . ASP A 1 105 ? 47.915 5.952 -49.239 1.00 90.75 105 ASP A C 1
ATOM 722 O O . ASP A 1 105 ? 49.095 5.751 -48.938 1.00 90.75 105 ASP A O 1
ATOM 726 N N . THR A 1 106 ? 47.002 6.329 -48.348 1.00 91.19 106 THR A N 1
ATOM 727 C CA . THR A 1 106 ? 47.244 6.464 -46.906 1.00 91.19 106 THR A CA 1
ATOM 728 C C . THR A 1 106 ? 46.532 5.389 -46.089 1.00 91.19 106 THR A C 1
ATOM 730 O O . THR A 1 106 ? 46.594 5.442 -44.861 1.00 91.19 106 THR A O 1
ATOM 733 N N . ASP A 1 107 ? 45.816 4.482 -46.750 1.00 90.06 107 ASP A N 1
ATOM 734 C CA . ASP A 1 107 ? 44.999 3.433 -46.149 1.00 90.06 107 ASP A CA 1
ATOM 735 C C . ASP A 1 107 ? 45.637 2.084 -46.489 1.00 90.06 107 ASP A C 1
ATOM 737 O O . ASP A 1 107 ? 45.604 1.640 -47.624 1.00 90.06 107 ASP A O 1
ATOM 741 N N . THR A 1 108 ? 46.314 1.466 -45.525 1.00 91.69 108 THR A N 1
ATOM 742 C CA . THR A 1 108 ? 47.197 0.319 -45.799 1.00 91.69 108 THR A CA 1
ATOM 743 C C . THR A 1 108 ? 46.466 -1.013 -45.946 1.00 91.69 108 THR A C 1
ATOM 745 O O . THR A 1 108 ? 47.110 -2.039 -46.165 1.00 91.69 108 THR A O 1
ATOM 748 N N . ASP A 1 109 ? 45.160 -1.051 -45.703 1.00 91.94 109 ASP A N 1
ATOM 749 C CA . ASP A 1 109 ? 44.379 -2.284 -45.774 1.00 91.94 109 ASP A CA 1
ATOM 750 C C . ASP A 1 109 ? 43.060 -2.146 -46.543 1.00 91.94 109 ASP A C 1
ATOM 752 O O . ASP A 1 109 ? 42.388 -3.160 -46.734 1.00 91.94 109 ASP A O 1
ATOM 756 N N . ASP A 1 110 ? 42.724 -0.949 -47.038 1.00 93.25 110 ASP A N 1
ATOM 757 C CA . ASP A 1 110 ? 41.427 -0.619 -47.643 1.00 93.25 110 ASP A CA 1
ATOM 758 C C . ASP A 1 110 ? 40.231 -0.912 -46.704 1.00 93.25 110 ASP A C 1
ATOM 760 O O . ASP A 1 110 ? 39.104 -1.151 -47.169 1.00 93.25 110 ASP A O 1
ATOM 764 N N . ILE A 1 111 ? 40.457 -0.895 -45.379 1.00 94.56 111 ILE A N 1
ATOM 765 C CA . ILE A 1 111 ? 39.450 -1.168 -44.347 1.00 94.56 111 ILE A CA 1
ATOM 766 C C . ILE A 1 111 ? 39.082 0.117 -43.604 1.00 94.56 111 ILE A C 1
ATOM 768 O O . ILE A 1 111 ? 39.886 0.776 -42.949 1.00 94.56 111 ILE A O 1
ATOM 772 N N . ALA A 1 112 ? 37.786 0.415 -43.577 1.00 95.06 112 ALA A N 1
ATOM 773 C CA . ALA A 1 112 ? 37.228 1.482 -42.760 1.00 95.06 112 ALA A CA 1
ATOM 774 C C . ALA A 1 112 ? 36.270 0.922 -41.707 1.00 95.06 112 ALA A C 1
ATOM 776 O O . ALA A 1 112 ? 35.378 0.134 -42.015 1.00 95.06 112 ALA A O 1
ATOM 777 N N . THR A 1 113 ? 36.390 1.392 -40.463 1.00 95.19 113 THR A N 1
ATOM 778 C CA . THR A 1 113 ? 35.453 1.043 -39.386 1.00 95.19 113 THR A CA 1
ATOM 779 C C . THR A 1 113 ? 34.646 2.247 -38.914 1.00 95.19 113 THR A C 1
ATOM 781 O O . THR A 1 113 ? 35.118 3.385 -38.888 1.00 95.19 113 THR A O 1
ATOM 784 N N . ALA A 1 114 ? 33.406 1.993 -38.505 1.00 94.38 114 ALA A N 1
ATOM 785 C CA . ALA A 1 114 ? 32.537 2.955 -37.843 1.00 94.38 114 ALA A CA 1
ATOM 786 C C . ALA A 1 114 ? 31.866 2.285 -36.643 1.00 94.38 114 ALA A C 1
ATOM 788 O O . ALA A 1 114 ? 31.468 1.130 -36.711 1.00 94.38 114 ALA A O 1
ATOM 789 N N . THR A 1 115 ? 31.725 2.997 -35.528 1.00 91.81 115 THR A N 1
ATOM 790 C CA . THR A 1 115 ? 31.086 2.450 -34.322 1.00 91.81 115 THR A CA 1
ATOM 791 C C . THR A 1 115 ? 29.763 3.151 -34.060 1.00 91.81 115 THR A C 1
ATOM 793 O O . THR A 1 115 ? 29.708 4.381 -34.048 1.00 91.81 115 THR A O 1
ATOM 796 N N . VAL A 1 116 ? 28.714 2.374 -33.795 1.00 89.69 116 VAL A N 1
ATOM 797 C CA . VAL A 1 116 ? 27.461 2.859 -33.207 1.00 89.69 116 VAL A CA 1
ATOM 798 C C . VAL A 1 116 ? 27.323 2.294 -31.798 1.00 89.69 116 VAL A C 1
ATOM 800 O O . VAL A 1 116 ? 27.655 1.135 -31.560 1.00 89.69 116 VAL A O 1
ATOM 803 N N . GLN A 1 117 ? 26.865 3.108 -30.849 1.00 87.38 117 GLN A N 1
ATOM 804 C CA . GLN A 1 117 ? 26.597 2.631 -29.496 1.00 87.38 117 GLN A CA 1
ATOM 805 C C . GLN A 1 117 ? 25.132 2.210 -29.394 1.00 87.38 117 GLN A C 1
ATOM 807 O O . GLN A 1 117 ? 24.236 3.017 -29.623 1.00 87.38 117 GLN A O 1
ATOM 812 N N . VAL A 1 118 ? 24.897 0.938 -29.083 1.00 89.06 118 VAL A N 1
ATOM 813 C CA . VAL A 1 118 ? 23.565 0.395 -28.814 1.00 89.06 118 VAL A CA 1
ATOM 814 C C . VAL A 1 118 ? 23.256 0.597 -27.334 1.00 89.06 118 VAL A C 1
ATOM 816 O O . VAL A 1 118 ? 24.052 0.190 -26.481 1.00 89.06 118 VAL A O 1
ATOM 819 N N . THR A 1 119 ? 22.121 1.238 -27.054 1.00 89.75 119 THR A N 1
ATOM 820 C CA . THR A 1 119 ? 21.634 1.604 -25.719 1.00 89.75 119 THR A CA 1
ATOM 821 C C . THR A 1 119 ? 20.310 0.900 -25.407 1.00 89.75 119 THR A C 1
ATOM 823 O O . THR A 1 119 ? 19.518 0.580 -26.297 1.00 89.75 119 THR A O 1
ATOM 826 N N . ASN A 1 120 ? 20.038 0.673 -24.126 1.00 89.94 120 ASN A N 1
ATOM 827 C CA . ASN A 1 120 ? 18.744 0.259 -23.590 1.00 89.94 120 ASN A CA 1
ATOM 828 C C . ASN A 1 120 ? 18.472 0.978 -22.259 1.00 89.94 120 ASN A C 1
ATOM 830 O O . ASN A 1 120 ? 18.593 0.401 -21.167 1.00 89.94 120 ASN A O 1
ATOM 834 N N . PRO A 1 121 ? 18.086 2.258 -22.338 1.00 93.75 121 PRO A N 1
ATOM 835 C CA . PRO A 1 121 ? 17.818 3.066 -21.165 1.00 93.75 121 PRO A CA 1
ATOM 836 C C . PRO A 1 121 ? 16.517 2.602 -20.485 1.00 93.75 121 PRO A C 1
ATOM 838 O O . PRO A 1 121 ? 15.440 2.577 -21.083 1.00 93.75 121 PRO A O 1
ATOM 841 N N . GLN A 1 122 ? 16.593 2.221 -19.207 1.00 95.50 122 GLN A N 1
ATOM 842 C CA . GLN A 1 122 ? 15.454 1.681 -18.458 1.00 95.50 122 GLN A CA 1
ATOM 843 C C . GLN A 1 122 ? 15.426 2.176 -17.014 1.00 95.50 122 GLN A C 1
ATOM 845 O O . GLN A 1 12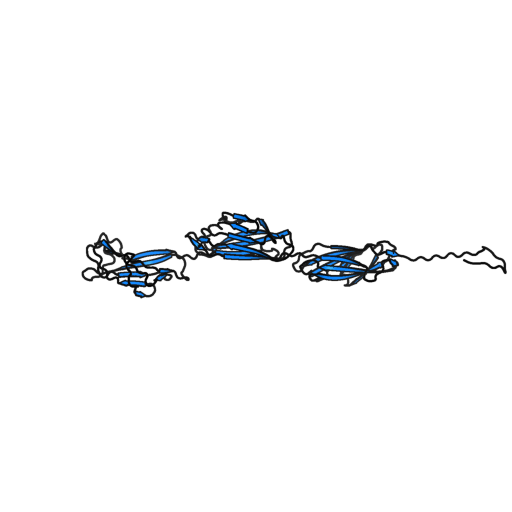2 ? 16.457 2.346 -16.362 1.00 95.50 122 GLN A O 1
ATOM 850 N N . VAL A 1 123 ? 14.216 2.346 -16.485 1.00 97.44 123 VAL A N 1
ATOM 851 C CA . VAL A 1 123 ? 13.975 2.665 -15.078 1.00 97.44 123 VAL A CA 1
ATOM 852 C C . VAL A 1 123 ? 13.041 1.634 -14.464 1.00 97.44 123 VAL A C 1
ATOM 854 O O . VAL A 1 123 ? 12.040 1.243 -15.057 1.00 97.44 123 VAL A O 1
ATOM 857 N N . THR A 1 124 ? 13.359 1.216 -13.246 1.00 97.88 124 THR A N 1
ATOM 858 C CA . THR A 1 124 ? 12.473 0.424 -12.396 1.00 97.88 124 THR A CA 1
ATOM 859 C C . THR A 1 124 ? 12.143 1.244 -11.160 1.00 97.88 124 THR A C 1
ATOM 861 O O . THR A 1 124 ? 13.030 1.855 -10.563 1.00 97.88 124 THR A O 1
ATOM 864 N N . VAL A 1 125 ? 10.876 1.248 -10.750 1.00 97.81 125 VAL A N 1
ATOM 865 C CA . VAL A 1 125 ? 10.450 1.871 -9.496 1.00 97.81 125 VAL A CA 1
ATOM 866 C C . VAL A 1 125 ? 9.801 0.835 -8.590 1.00 97.81 125 VAL A C 1
ATOM 868 O O . VAL A 1 125 ? 9.018 0.002 -9.037 1.00 97.81 125 VAL A O 1
ATOM 871 N N . ILE A 1 126 ? 10.147 0.873 -7.307 1.00 97.38 126 ILE A N 1
ATOM 872 C CA . ILE A 1 126 ? 9.553 0.033 -6.264 1.00 97.38 126 ILE A CA 1
ATOM 873 C C . ILE A 1 126 ? 9.059 0.959 -5.166 1.00 97.38 126 ILE A C 1
ATOM 875 O O . ILE A 1 126 ? 9.786 1.853 -4.743 1.00 97.38 126 ILE A O 1
ATOM 879 N N . LYS A 1 127 ? 7.849 0.722 -4.666 1.00 96.81 127 LYS A N 1
ATOM 880 C CA . LYS A 1 127 ? 7.273 1.460 -3.544 1.00 96.81 127 LYS A CA 1
ATOM 881 C C . LYS A 1 127 ? 6.819 0.473 -2.479 1.00 96.81 127 LYS A C 1
ATOM 883 O O . LYS A 1 127 ? 6.130 -0.494 -2.786 1.00 96.81 127 LYS A O 1
ATOM 888 N N . THR A 1 128 ? 7.215 0.702 -1.234 1.00 96.31 128 THR A N 1
ATOM 889 C CA . THR A 1 128 ? 6.817 -0.125 -0.087 1.00 96.31 128 THR A CA 1
ATOM 890 C C . THR A 1 128 ? 6.516 0.761 1.118 1.00 96.31 128 THR A C 1
ATOM 892 O O . THR A 1 128 ? 7.196 1.776 1.277 1.00 96.31 128 THR A O 1
ATOM 895 N N . PRO A 1 129 ? 5.600 0.375 2.022 1.00 96.62 129 PRO A N 1
ATOM 896 C CA . PRO A 1 129 ? 5.536 0.966 3.359 1.00 96.62 129 PRO A CA 1
ATOM 897 C C . PRO A 1 129 ? 6.901 0.893 4.065 1.00 96.62 129 PRO A C 1
ATOM 899 O O . PRO A 1 129 ? 7.752 0.062 3.709 1.00 96.62 129 PRO A O 1
ATOM 902 N N . LEU A 1 130 ? 7.152 1.773 5.038 1.00 95.19 130 LEU A N 1
ATOM 903 C CA . LEU A 1 130 ? 8.396 1.710 5.808 1.00 95.19 130 LEU A CA 1
ATOM 904 C C . LEU A 1 130 ? 8.507 0.381 6.584 1.00 95.19 130 LEU A C 1
ATOM 906 O O . LEU A 1 130 ? 7.498 -0.172 7.019 1.00 95.19 130 LEU A O 1
ATOM 910 N N . PRO A 1 131 ? 9.724 -0.168 6.772 1.00 93.31 131 PRO A N 1
ATOM 911 C CA . PRO A 1 131 ? 9.905 -1.386 7.558 1.00 93.31 131 PRO A CA 1
ATOM 912 C C . PRO A 1 131 ? 9.350 -1.239 8.978 1.00 93.31 131 PRO A C 1
ATOM 914 O O . PRO A 1 131 ? 9.668 -0.269 9.661 1.00 93.31 131 PRO A O 1
ATOM 917 N N . GLY A 1 132 ? 8.561 -2.219 9.422 1.00 92.19 132 GLY A N 1
ATOM 918 C CA . GLY A 1 132 ? 7.951 -2.221 10.756 1.00 92.19 132 GLY A CA 1
ATOM 919 C C . GLY A 1 132 ? 6.761 -1.271 10.918 1.00 92.19 132 GLY A C 1
ATOM 920 O O . GLY A 1 132 ? 6.247 -1.153 12.024 1.00 92.19 132 GLY A O 1
ATOM 921 N N . GLN A 1 133 ? 6.328 -0.602 9.848 1.00 93.88 133 GLN A N 1
ATOM 922 C CA . GLN A 1 133 ? 5.125 0.217 9.865 1.00 93.88 133 GLN A CA 1
ATOM 923 C C . GLN A 1 133 ? 3.868 -0.651 9.890 1.00 93.88 133 GLN A C 1
ATOM 925 O O . GLN A 1 133 ? 3.766 -1.636 9.156 1.00 93.88 133 GLN A O 1
ATOM 930 N N . ASP A 1 134 ? 2.900 -0.220 10.687 1.00 92.06 134 ASP A N 1
ATOM 931 C CA . ASP A 1 134 ? 1.554 -0.763 10.688 1.00 92.06 134 ASP A CA 1
ATOM 932 C C . ASP A 1 134 ? 0.813 -0.459 9.367 1.00 92.06 134 ASP A C 1
ATOM 934 O O . ASP A 1 134 ? 0.878 0.645 8.819 1.00 92.06 134 ASP A O 1
ATOM 938 N N . LEU A 1 135 ? 0.131 -1.466 8.825 1.00 94.81 135 LEU A N 1
ATOM 939 C CA . LEU A 1 135 ? -0.637 -1.352 7.584 1.00 94.81 135 LEU A CA 1
ATOM 940 C C . LEU A 1 135 ? -2.118 -1.037 7.829 1.00 94.81 135 LEU A C 1
ATOM 942 O O . LEU A 1 135 ? -2.823 -0.779 6.851 1.00 94.81 135 LEU A O 1
ATOM 946 N N . PHE A 1 136 ? -2.567 -1.038 9.086 1.00 94.94 136 PHE A N 1
ATOM 947 C CA . PHE A 1 136 ? -3.939 -0.776 9.524 1.00 94.94 136 PHE A CA 1
ATOM 948 C C . PHE A 1 136 ? -3.986 0.416 10.486 1.00 94.94 136 PHE A C 1
ATOM 950 O O . PHE A 1 136 ? -4.336 0.303 11.648 1.00 94.94 136 PHE A O 1
ATOM 957 N N . VAL A 1 137 ? -3.625 1.587 9.974 1.00 94.62 137 VAL A N 1
ATOM 958 C CA . VAL A 1 137 ? -3.407 2.790 10.783 1.00 94.62 137 VAL A CA 1
ATOM 959 C C . VAL A 1 137 ? -4.711 3.502 11.160 1.00 94.62 137 VAL A C 1
ATOM 961 O O . VAL A 1 137 ? -5.671 3.498 10.400 1.00 94.62 137 VAL A O 1
ATOM 964 N N . GLN A 1 138 ? -4.734 4.245 12.266 1.00 93.06 138 GLN A N 1
ATOM 965 C CA . GLN A 1 138 ? -5.873 5.099 12.639 1.00 93.06 138 GLN A CA 1
ATOM 966 C C . GLN A 1 138 ? -5.663 6.560 12.225 1.00 93.06 138 GLN A C 1
ATOM 968 O O . GLN A 1 138 ? -4.545 7.007 11.952 1.00 93.06 138 GLN A O 1
ATOM 973 N N . ALA A 1 139 ? -6.740 7.349 12.209 1.00 92.62 139 ALA A N 1
ATOM 974 C CA . ALA A 1 139 ? -6.668 8.785 11.948 1.00 92.62 139 ALA A CA 1
ATOM 975 C C . ALA A 1 139 ? -5.623 9.480 12.848 1.00 92.62 139 ALA A C 1
ATOM 977 O O . ALA A 1 139 ? -5.634 9.343 14.069 1.00 92.62 139 ALA A O 1
ATOM 978 N N . GLY A 1 140 ? -4.723 10.255 12.240 1.00 90.88 140 GLY A N 1
ATOM 979 C CA . GLY A 1 140 ? -3.631 10.955 12.920 1.00 90.88 140 GLY A CA 1
ATOM 980 C C . GLY A 1 140 ? -2.321 10.167 13.039 1.00 90.88 140 GLY A C 1
ATOM 981 O O . GLY A 1 140 ? -1.288 10.790 13.286 1.00 90.88 140 GLY A O 1
ATOM 982 N N . GLN A 1 141 ? -2.323 8.849 12.812 1.00 94.06 141 GLN A N 1
ATOM 983 C CA . GLN A 1 141 ? -1.100 8.037 12.778 1.00 94.06 141 GLN A CA 1
ATOM 984 C C . GLN A 1 141 ? -0.200 8.429 11.598 1.00 94.06 141 GLN A C 1
ATOM 986 O O . GLN A 1 141 ? -0.663 8.871 10.537 1.00 94.06 141 GLN A O 1
ATOM 991 N N . ALA A 1 142 ? 1.109 8.254 11.788 1.00 94.69 142 ALA A N 1
ATOM 992 C CA . ALA A 1 142 ? 2.103 8.498 10.753 1.00 94.69 142 ALA A CA 1
ATOM 993 C C . ALA A 1 142 ? 2.152 7.331 9.758 1.00 94.69 142 ALA A C 1
ATOM 995 O O . ALA A 1 142 ? 2.150 6.165 10.141 1.00 94.69 142 ALA A O 1
ATOM 996 N N . VAL A 1 143 ? 2.252 7.661 8.475 1.00 95.94 143 VAL A N 1
ATOM 997 C CA . VAL A 1 143 ? 2.363 6.706 7.370 1.00 95.94 143 VAL A CA 1
ATOM 998 C C . VAL A 1 143 ? 3.575 7.092 6.541 1.00 95.94 143 VAL A C 1
ATOM 1000 O O . VAL A 1 143 ? 3.659 8.208 6.047 1.00 95.94 143 VAL A O 1
ATOM 1003 N N . GLY A 1 144 ? 4.520 6.187 6.362 1.00 95.31 144 GLY A N 1
ATOM 1004 C CA . GLY A 1 144 ? 5.705 6.381 5.545 1.00 95.31 144 GLY A CA 1
ATOM 1005 C C . GLY A 1 144 ? 5.782 5.389 4.392 1.00 95.31 144 GLY A C 1
ATOM 1006 O O . GLY A 1 144 ? 5.453 4.207 4.520 1.00 95.31 144 GLY A O 1
ATOM 1007 N N . PHE A 1 145 ? 6.299 5.861 3.265 1.00 95.62 145 PHE A N 1
ATOM 1008 C CA . PHE A 1 145 ? 6.619 5.033 2.112 1.00 95.62 145 PHE A CA 1
ATOM 1009 C C . PHE A 1 145 ? 8.078 5.216 1.723 1.00 95.62 145 PHE A C 1
ATOM 1011 O O . PHE A 1 145 ? 8.593 6.333 1.640 1.00 95.62 145 PHE A O 1
ATOM 1018 N N . ARG A 1 146 ? 8.738 4.092 1.450 1.00 94.88 146 ARG A N 1
ATOM 1019 C CA . ARG A 1 146 ? 10.043 4.038 0.802 1.00 94.88 146 ARG A CA 1
ATOM 1020 C C . ARG A 1 146 ? 9.845 3.788 -0.683 1.00 94.88 146 ARG A C 1
ATOM 1022 O O . ARG A 1 146 ? 9.189 2.821 -1.067 1.00 94.88 146 ARG A O 1
ATOM 1029 N N . ILE A 1 147 ? 10.482 4.616 -1.494 1.00 95.00 147 ILE A N 1
ATOM 1030 C CA . ILE A 1 147 ? 10.504 4.500 -2.948 1.00 95.00 147 ILE A CA 1
ATOM 1031 C C . ILE A 1 147 ? 11.943 4.245 -3.378 1.00 95.00 147 ILE A C 1
ATOM 1033 O O . ILE A 1 147 ? 12.856 4.958 -2.964 1.00 95.00 147 ILE A O 1
ATOM 1037 N N . LEU A 1 148 ? 12.143 3.224 -4.200 1.00 94.44 148 LEU A N 1
ATOM 1038 C CA . LEU A 1 148 ? 13.412 2.916 -4.840 1.00 94.44 148 LEU A CA 1
ATOM 1039 C C . LEU A 1 148 ? 13.272 3.224 -6.324 1.00 94.44 148 LEU A C 1
ATOM 1041 O O . LEU A 1 148 ? 12.497 2.564 -7.010 1.00 94.44 148 LEU A O 1
ATOM 1045 N N . VAL A 1 149 ? 14.020 4.210 -6.807 1.00 94.62 149 VAL A N 1
ATOM 1046 C CA . VAL A 1 149 ? 14.182 4.481 -8.237 1.00 94.62 149 VAL A CA 1
ATOM 1047 C C . VAL A 1 149 ? 15.505 3.866 -8.661 1.00 94.62 149 VAL A C 1
ATOM 1049 O O . VAL A 1 149 ? 16.567 4.270 -8.185 1.00 94.62 149 VAL A O 1
ATOM 1052 N N . VAL A 1 150 ? 15.441 2.862 -9.522 1.00 95.31 150 VAL A N 1
ATOM 1053 C CA . VAL A 1 150 ? 16.598 2.100 -9.983 1.00 95.31 150 VAL A CA 1
ATOM 1054 C C . VAL A 1 150 ? 16.812 2.399 -11.453 1.00 95.31 150 VAL A C 1
ATOM 1056 O O . VAL A 1 150 ? 15.904 2.206 -12.261 1.00 95.31 150 VAL A O 1
ATOM 1059 N N . ASN A 1 151 ? 18.019 2.830 -11.808 1.00 95.94 151 ASN A N 1
ATOM 1060 C CA . ASN A 1 151 ? 18.442 2.753 -13.198 1.00 95.94 151 ASN A CA 1
ATOM 1061 C C . ASN A 1 151 ? 18.713 1.286 -13.538 1.00 95.94 151 ASN A C 1
ATOM 1063 O O . ASN A 1 151 ? 19.740 0.734 -13.146 1.00 95.94 151 ASN A O 1
ATOM 1067 N N . SER A 1 152 ? 17.748 0.648 -14.193 1.00 95.75 152 SER A N 1
ATOM 1068 C CA . SER A 1 152 ? 17.830 -0.747 -14.627 1.00 95.75 152 SER A CA 1
ATOM 1069 C C . SER A 1 152 ? 18.337 -0.886 -16.064 1.00 95.75 152 SER A C 1
ATOM 1071 O O . SER A 1 152 ? 18.428 -2.007 -16.553 1.00 95.75 152 SER A O 1
ATOM 1073 N N . GLY A 1 153 ? 18.634 0.235 -16.729 1.00 93.38 153 GLY A N 1
ATOM 1074 C CA . GLY A 1 153 ? 19.246 0.272 -18.051 1.00 93.38 153 GLY A CA 1
ATOM 1075 C C . GLY A 1 153 ? 20.770 0.283 -18.000 1.00 93.38 153 GLY A C 1
ATOM 1076 O O . GLY A 1 153 ? 21.393 0.119 -16.949 1.00 93.38 153 GLY A O 1
ATOM 1077 N N . ASP A 1 154 ? 21.360 0.495 -19.168 1.00 91.25 154 ASP A N 1
ATOM 1078 C CA . ASP A 1 154 ? 22.801 0.493 -19.446 1.00 91.25 154 ASP A CA 1
ATOM 1079 C C . ASP A 1 154 ? 23.400 1.900 -19.630 1.00 91.25 154 ASP A C 1
ATOM 1081 O O . ASP A 1 154 ? 24.621 2.057 -19.663 1.00 91.25 154 ASP A O 1
ATOM 1085 N N . THR A 1 155 ? 22.560 2.933 -19.695 1.00 94.56 155 THR A N 1
ATOM 1086 C CA . THR A 1 155 ? 22.967 4.329 -19.886 1.00 94.56 155 THR A CA 1
ATOM 1087 C C . THR A 1 155 ? 22.719 5.169 -18.638 1.00 94.56 155 THR A C 1
ATOM 1089 O O . THR A 1 155 ? 21.969 4.778 -17.748 1.00 94.56 155 THR A O 1
ATOM 1092 N N . VAL A 1 156 ? 23.350 6.340 -18.520 1.00 94.94 156 VAL A N 1
ATOM 1093 C CA . VAL A 1 156 ? 23.091 7.259 -17.398 1.00 94.94 156 VAL A CA 1
ATOM 1094 C C . VAL A 1 156 ? 21.785 8.012 -17.636 1.00 94.94 156 VAL A C 1
ATOM 1096 O O . VAL A 1 156 ? 21.560 8.522 -18.730 1.00 94.94 156 VAL A O 1
ATOM 1099 N N . PHE A 1 157 ? 20.956 8.173 -16.600 1.00 95.31 157 PHE A N 1
ATOM 1100 C CA . PHE A 1 157 ? 19.780 9.046 -16.696 1.00 95.31 157 PHE A CA 1
ATOM 1101 C C . PHE A 1 157 ? 20.160 10.479 -17.089 1.00 95.31 157 PHE A C 1
ATOM 1103 O O . PHE A 1 157 ? 21.045 11.083 -16.481 1.00 95.31 157 PHE A O 1
ATOM 1110 N N . GLY A 1 158 ? 19.428 11.039 -18.052 1.00 94.25 158 GLY A N 1
ATOM 1111 C CA . GLY A 1 158 ? 19.470 12.450 -18.406 1.00 94.25 158 GLY A CA 1
ATOM 1112 C C . GLY A 1 158 ? 18.399 13.206 -17.629 1.00 94.25 158 GLY A C 1
ATOM 1113 O O . GLY A 1 158 ? 18.626 13.655 -16.504 1.00 94.25 158 GLY A O 1
ATOM 1114 N N . THR A 1 159 ? 17.210 13.327 -18.223 1.00 95.69 159 THR A N 1
ATOM 1115 C CA . THR A 1 159 ? 16.035 13.942 -17.584 1.00 95.69 159 THR A CA 1
ATOM 1116 C C . THR A 1 159 ? 14.936 12.910 -17.414 1.00 95.69 159 THR A C 1
ATOM 1118 O O . THR A 1 159 ? 14.308 12.504 -18.388 1.00 95.69 159 THR A O 1
ATOM 1121 N N . VAL A 1 160 ? 14.680 12.508 -16.171 1.00 96.31 160 VAL A N 1
ATOM 1122 C CA . VAL A 1 160 ? 13.635 11.538 -15.833 1.00 96.31 160 VAL A CA 1
ATOM 1123 C C . VAL A 1 160 ? 12.726 12.155 -14.765 1.00 96.31 160 VAL A C 1
ATOM 1125 O O . VAL A 1 160 ? 13.159 12.289 -13.619 1.00 96.31 160 VAL A O 1
ATOM 1128 N N . PRO A 1 161 ? 11.498 12.584 -15.109 1.00 96.38 161 PRO A N 1
ATOM 1129 C CA . PRO A 1 161 ? 10.576 13.202 -14.163 1.00 96.38 161 PRO A CA 1
ATOM 1130 C C . PRO A 1 161 ? 10.020 12.187 -13.161 1.00 96.38 161 PRO A C 1
ATOM 1132 O O . PRO A 1 161 ? 10.020 10.977 -13.391 1.00 96.38 161 PRO A O 1
ATOM 1135 N N . PHE A 1 162 ? 9.509 12.710 -12.055 1.00 94.94 162 PHE A N 1
ATOM 1136 C CA . PHE A 1 162 ? 8.873 11.956 -10.981 1.00 94.94 162 PHE A CA 1
ATOM 1137 C C . PHE A 1 162 ? 7.529 12.595 -10.632 1.00 94.94 162 PHE A C 1
ATOM 1139 O O . PHE A 1 162 ? 7.430 13.823 -10.559 1.00 94.94 162 PHE A O 1
ATOM 1146 N N . SER A 1 163 ? 6.521 11.771 -10.359 1.00 95.19 163 SER A N 1
ATOM 1147 C CA . SER A 1 163 ? 5.236 12.188 -9.799 1.00 95.19 163 SER A CA 1
ATOM 1148 C C . SER A 1 163 ? 4.743 11.152 -8.794 1.00 95.19 163 SER A C 1
ATOM 1150 O O . SER A 1 163 ? 4.735 9.960 -9.076 1.00 95.19 163 SER A O 1
ATOM 1152 N N . GLU A 1 164 ? 4.318 11.614 -7.628 1.00 95.06 164 GLU A N 1
ATOM 1153 C CA . GLU A 1 164 ? 3.679 10.832 -6.576 1.00 95.06 164 GLU A CA 1
ATOM 1154 C C . GLU A 1 164 ? 2.255 11.331 -6.398 1.00 95.06 164 GLU A C 1
ATOM 1156 O O . GLU A 1 164 ? 2.063 12.485 -6.014 1.00 95.06 164 GLU A O 1
ATOM 1161 N N . VAL A 1 165 ? 1.273 10.468 -6.624 1.00 95.56 165 VAL A N 1
ATOM 1162 C CA . VAL A 1 165 ? -0.144 10.791 -6.469 1.00 95.56 165 VAL A CA 1
ATOM 1163 C C . VAL A 1 165 ? -0.716 10.002 -5.300 1.00 95.56 165 VAL A C 1
ATOM 1165 O O . VAL A 1 165 ? -0.739 8.771 -5.324 1.00 95.56 165 VAL A O 1
ATOM 1168 N N . TYR A 1 166 ? -1.240 10.731 -4.316 1.00 94.31 166 TYR A N 1
ATOM 1169 C CA . TYR A 1 166 ? -1.844 10.173 -3.107 1.00 94.31 166 TYR A CA 1
ATOM 1170 C C . TYR A 1 166 ? -3.268 10.695 -2.900 1.00 94.31 166 TYR A C 1
ATOM 1172 O O . TYR A 1 166 ? -3.598 11.835 -3.242 1.00 94.31 166 TYR A O 1
ATOM 1180 N N . ASP A 1 167 ? -4.121 9.866 -2.298 1.00 92.56 167 ASP A N 1
ATOM 1181 C CA . ASP A 1 167 ? -5.496 10.241 -1.963 1.00 92.56 167 ASP A CA 1
ATOM 1182 C C . ASP A 1 167 ? -5.531 11.269 -0.817 1.00 92.56 167 ASP A C 1
ATOM 1184 O O . ASP A 1 167 ? -5.325 10.939 0.353 1.00 92.56 167 ASP A O 1
ATOM 1188 N N . THR A 1 168 ? -5.840 12.526 -1.140 1.00 91.88 168 THR A N 1
ATOM 1189 C CA . THR A 1 168 ? -5.907 13.635 -0.169 1.00 91.88 168 THR A CA 1
ATOM 1190 C C . THR A 1 168 ? -7.066 13.534 0.815 1.00 91.88 168 THR A C 1
ATOM 1192 O O . THR A 1 168 ? -7.037 14.186 1.862 1.00 91.88 168 THR A O 1
ATOM 1195 N N . SER A 1 169 ? -8.078 12.711 0.524 1.00 91.12 169 SER A N 1
ATOM 1196 C CA . SER A 1 169 ? -9.140 12.415 1.486 1.00 91.12 169 SER A CA 1
ATOM 1197 C C . SER A 1 169 ? -8.648 11.494 2.605 1.00 91.12 169 SER A C 1
ATOM 1199 O O . SER A 1 169 ? -9.228 11.484 3.690 1.00 91.12 169 SER A O 1
ATOM 1201 N N . ARG A 1 170 ? -7.557 10.751 2.364 1.00 93.38 170 ARG A N 1
ATOM 1202 C CA . ARG A 1 170 ? -7.014 9.728 3.268 1.00 93.38 170 ARG A CA 1
ATOM 1203 C C . ARG A 1 170 ? -5.657 10.082 3.853 1.00 93.38 170 ARG A C 1
ATOM 1205 O O . ARG A 1 170 ? -5.405 9.730 4.999 1.00 93.38 170 ARG A O 1
ATOM 1212 N N . LEU A 1 171 ? -4.806 10.789 3.117 1.00 94.25 171 LEU A N 1
ATOM 1213 C CA . LEU A 1 171 ? -3.438 11.112 3.517 1.00 94.25 171 LEU A CA 1
ATOM 1214 C C . LEU A 1 171 ? -3.163 12.613 3.415 1.00 94.25 171 LEU A C 1
ATOM 1216 O O . LEU A 1 171 ? -3.591 13.296 2.487 1.00 94.25 171 LEU A O 1
ATOM 1220 N N . THR A 1 172 ? -2.380 13.121 4.363 1.00 93.31 172 THR A N 1
ATOM 1221 C CA . THR A 1 172 ? -1.732 14.439 4.263 1.00 93.31 172 THR A CA 1
ATOM 1222 C C . THR A 1 172 ? -0.250 14.230 4.130 1.00 93.31 172 THR A C 1
ATOM 1224 O O . THR A 1 172 ? 0.320 13.591 5.004 1.00 93.31 172 THR A O 1
ATOM 1227 N N . PHE A 1 173 ? 0.389 14.804 3.119 1.00 93.75 173 PHE A N 1
ATOM 1228 C CA . PHE A 1 173 ? 1.845 14.834 3.088 1.00 93.75 173 PHE A CA 1
ATOM 1229 C C . PHE A 1 173 ? 2.389 15.668 4.257 1.00 93.75 173 PHE A C 1
ATOM 1231 O O . PHE A 1 173 ? 1.994 16.822 4.434 1.00 93.75 173 PHE A O 1
ATOM 1238 N N . THR A 1 174 ? 3.275 15.082 5.062 1.00 93.19 174 THR A N 1
ATOM 1239 C CA . THR A 1 174 ? 3.888 15.729 6.237 1.00 93.19 174 THR A CA 1
ATOM 1240 C C . THR A 1 174 ? 5.372 16.024 6.045 1.00 93.19 174 THR A C 1
ATOM 1242 O O . THR A 1 174 ? 5.939 16.805 6.807 1.00 93.19 174 THR A O 1
ATOM 1245 N N . GLY A 1 175 ? 6.000 15.462 5.009 1.00 90.31 175 GLY A N 1
ATOM 1246 C CA . GLY A 1 175 ? 7.375 15.767 4.624 1.00 90.31 175 GLY A CA 1
ATOM 1247 C C . GLY A 1 175 ? 8.169 14.532 4.213 1.00 90.31 175 GLY A C 1
ATOM 1248 O O . GLY A 1 175 ? 7.662 13.418 4.193 1.00 90.31 175 GLY A O 1
ATOM 1249 N N . GLY A 1 176 ? 9.452 14.724 3.920 1.00 80.00 176 GLY A N 1
ATOM 1250 C CA . GLY A 1 176 ? 10.360 13.668 3.460 1.00 80.00 176 GLY A CA 1
ATOM 1251 C C . GLY A 1 176 ? 10.902 13.969 2.065 1.00 80.00 176 GLY A C 1
ATOM 1252 O O . GLY A 1 176 ? 10.135 14.285 1.162 1.00 80.00 176 GLY A O 1
ATOM 1253 N N . ILE A 1 177 ? 12.232 13.948 1.919 1.00 70.75 177 ILE A N 1
ATOM 1254 C CA . ILE A 1 177 ? 12.985 14.106 0.660 1.00 70.75 177 ILE A CA 1
ATOM 1255 C C . ILE A 1 177 ? 14.297 13.299 0.791 1.00 70.75 177 ILE A C 1
ATOM 1257 O O . ILE A 1 177 ? 14.782 13.073 1.900 1.00 70.75 177 ILE A O 1
ATOM 1261 N N . ILE A 1 178 ? 14.840 12.837 -0.340 1.00 64.69 178 ILE A N 1
ATOM 1262 C CA . ILE A 1 178 ? 16.065 12.028 -0.500 1.00 64.69 178 ILE A CA 1
ATOM 1263 C C . ILE A 1 178 ? 17.265 12.482 0.346 1.00 64.69 178 ILE A C 1
ATOM 1265 O O . ILE A 1 178 ? 17.557 13.670 0.449 1.00 64.69 178 ILE A O 1
ATOM 1269 N N . ASN A 1 179 ? 18.043 11.492 0.806 1.00 58.91 179 ASN A N 1
ATOM 1270 C CA . ASN A 1 179 ? 19.289 11.658 1.560 1.00 58.91 179 ASN A CA 1
ATOM 1271 C C . ASN A 1 179 ? 20.581 11.242 0.802 1.00 58.91 179 ASN A C 1
ATOM 1273 O O . ASN A 1 179 ? 21.608 11.003 1.435 1.00 58.91 179 ASN A O 1
ATOM 1277 N N . VAL A 1 180 ? 20.563 11.096 -0.533 1.00 58.09 180 VAL A N 1
ATOM 1278 C CA . VAL A 1 180 ? 21.737 10.682 -1.335 1.00 58.09 180 VAL A CA 1
ATOM 1279 C C . VAL A 1 180 ? 21.816 11.408 -2.695 1.00 58.09 180 VAL A C 1
ATOM 1281 O O . VAL A 1 180 ? 20.816 11.438 -3.403 1.00 58.09 180 VAL A O 1
ATOM 1284 N N . PRO A 1 181 ? 22.985 11.936 -3.117 1.00 68.69 181 PRO A N 1
ATOM 1285 C CA . PRO A 1 181 ? 23.173 12.545 -4.439 1.00 68.69 181 PRO A CA 1
ATOM 1286 C C . PRO A 1 181 ? 22.986 11.565 -5.619 1.00 68.69 181 PRO A C 1
ATOM 1288 O O . PRO A 1 181 ? 23.396 10.408 -5.492 1.00 68.69 181 PRO A O 1
ATOM 1291 N N . PRO A 1 182 ? 22.505 12.018 -6.794 1.00 72.62 182 PRO A N 1
ATOM 1292 C CA . PRO A 1 182 ? 22.112 13.395 -7.085 1.00 72.62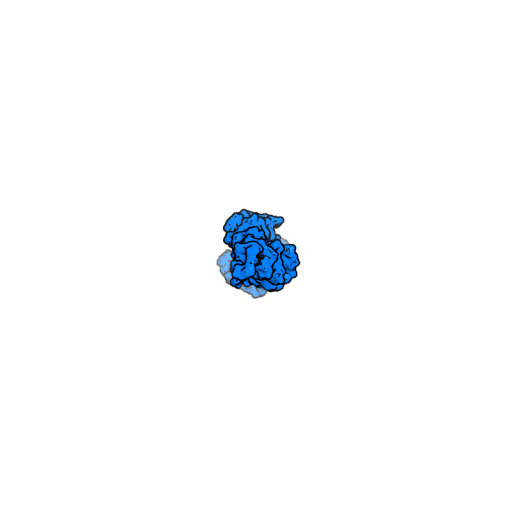 182 PRO A CA 1
ATOM 1293 C C . PRO A 1 182 ? 20.788 13.764 -6.411 1.00 72.62 182 PRO A C 1
ATOM 1295 O O . PRO A 1 182 ? 19.901 12.937 -6.241 1.00 72.62 182 PRO A O 1
ATOM 1298 N N . VAL A 1 183 ? 20.678 15.029 -6.013 1.00 75.50 183 VAL A N 1
ATOM 1299 C CA . VAL A 1 183 ? 19.435 15.556 -5.450 1.00 75.50 183 VAL A CA 1
ATOM 1300 C C . VAL A 1 183 ? 18.465 15.832 -6.607 1.00 75.50 183 VAL A C 1
ATOM 1302 O O . VAL A 1 183 ? 18.888 16.424 -7.608 1.00 75.50 183 VAL A O 1
ATOM 1305 N N . PRO A 1 184 ? 17.184 15.446 -6.497 1.00 83.62 184 PRO A N 1
ATOM 1306 C CA . PRO A 1 184 ? 16.187 15.744 -7.506 1.00 83.62 184 PRO A CA 1
ATOM 1307 C C . PRO A 1 184 ? 16.057 17.248 -7.688 1.00 83.62 184 PRO A C 1
ATOM 1309 O O . PRO A 1 184 ? 16.125 18.022 -6.731 1.00 83.62 184 PRO A O 1
ATOM 1312 N N . SER A 1 185 ? 15.849 17.664 -8.927 1.00 84.50 185 SER A N 1
ATOM 1313 C CA . SER A 1 185 ? 15.648 19.070 -9.267 1.00 84.50 185 SER A CA 1
ATOM 1314 C C . SER A 1 185 ? 14.162 19.368 -9.457 1.00 84.50 185 SER A C 1
ATOM 1316 O O . SER A 1 185 ? 13.386 18.491 -9.837 1.00 84.50 185 SER A O 1
ATOM 1318 N N . GLY A 1 186 ? 13.759 20.611 -9.176 1.00 84.81 186 GLY A N 1
ATOM 1319 C CA . GLY A 1 186 ? 12.380 21.066 -9.382 1.00 84.81 186 GLY A CA 1
ATOM 1320 C C . GLY A 1 186 ? 11.343 20.353 -8.510 1.00 84.81 186 GLY A C 1
ATOM 1321 O O . GLY A 1 186 ? 10.227 20.131 -8.972 1.00 84.81 186 GLY A O 1
ATOM 1322 N N . VAL A 1 187 ? 11.709 19.963 -7.282 1.00 86.88 187 VAL A N 1
ATOM 1323 C CA . VAL A 1 187 ? 10.782 19.303 -6.353 1.00 86.88 187 VAL A CA 1
ATOM 1324 C C . VAL A 1 187 ? 9.691 20.278 -5.917 1.00 86.88 187 VAL A C 1
ATOM 1326 O O . VAL A 1 187 ? 9.986 21.349 -5.387 1.00 86.88 187 VAL A O 1
ATOM 1329 N N . MET A 1 188 ? 8.431 19.896 -6.104 1.00 87.06 188 MET A N 1
ATOM 1330 C CA . MET A 1 188 ? 7.264 20.640 -5.634 1.00 87.06 188 MET A CA 1
ATOM 1331 C C . MET A 1 188 ? 6.272 19.680 -4.983 1.00 87.06 188 MET A C 1
ATOM 1333 O O . MET A 1 188 ? 5.879 18.685 -5.586 1.00 87.06 188 MET A O 1
ATOM 1337 N N . ALA A 1 189 ? 5.840 19.998 -3.764 1.00 88.12 189 ALA A N 1
ATOM 1338 C CA . ALA A 1 189 ? 4.769 19.284 -3.082 1.00 88.12 189 ALA A CA 1
ATOM 1339 C C . ALA A 1 189 ? 3.468 20.080 -3.220 1.00 88.12 189 ALA A C 1
ATOM 1341 O O . ALA A 1 189 ? 3.302 21.136 -2.608 1.00 88.12 189 ALA A O 1
ATOM 1342 N N . LEU A 1 190 ? 2.556 19.577 -4.042 1.00 87.44 190 LEU A N 1
ATOM 1343 C CA . LEU A 1 190 ? 1.195 20.077 -4.176 1.00 87.44 190 LEU A CA 1
ATOM 1344 C C . LEU A 1 190 ? 0.249 19.142 -3.400 1.00 87.44 190 LEU A C 1
ATOM 1346 O O . LEU A 1 190 ? 0.558 17.961 -3.200 1.00 87.44 190 LEU A O 1
ATOM 1350 N N . PRO A 1 191 ? -0.918 19.624 -2.944 1.00 87.00 191 PRO A N 1
ATOM 1351 C CA . PRO A 1 191 ? -1.935 18.742 -2.386 1.00 87.00 191 PRO A CA 1
ATOM 1352 C C . PRO A 1 191 ? -2.293 17.626 -3.379 1.00 87.00 191 PRO A C 1
ATOM 1354 O O . PRO A 1 191 ? -2.731 17.901 -4.494 1.00 87.00 191 PRO A O 1
ATOM 1357 N N . GLY A 1 192 ? -2.078 16.374 -2.976 1.00 90.25 192 GLY A N 1
ATOM 1358 C CA . GLY A 1 192 ? -2.361 15.175 -3.775 1.00 90.25 192 GLY A CA 1
ATOM 1359 C C . GLY A 1 192 ? -1.345 14.842 -4.862 1.00 90.25 192 GLY A C 1
ATOM 1360 O O . GLY A 1 192 ? -1.504 13.818 -5.517 1.00 90.25 192 GLY A O 1
ATOM 1361 N N . ASN A 1 193 ? -0.317 15.671 -5.066 1.00 92.81 193 ASN A N 1
ATOM 1362 C CA . ASN A 1 193 ? 0.729 15.387 -6.043 1.00 92.81 193 ASN A CA 1
ATOM 1363 C C . ASN A 1 193 ? 2.088 15.952 -5.613 1.00 92.81 193 ASN A C 1
ATOM 1365 O O . ASN A 1 193 ? 2.231 17.162 -5.444 1.00 92.81 193 ASN A O 1
ATOM 1369 N N . ILE A 1 194 ? 3.107 15.107 -5.483 1.00 93.19 194 ILE A N 1
ATOM 1370 C CA . ILE A 1 194 ? 4.498 15.545 -5.296 1.00 93.19 194 ILE A CA 1
ATOM 1371 C C . ILE A 1 194 ? 5.247 15.267 -6.589 1.00 93.19 194 ILE A C 1
ATOM 1373 O O . ILE A 1 194 ? 5.274 14.136 -7.060 1.00 93.19 194 ILE A O 1
ATOM 1377 N N . VAL A 1 195 ? 5.876 16.284 -7.164 1.00 93.44 195 VAL A N 1
ATOM 1378 C CA . VAL A 1 195 ? 6.581 16.167 -8.445 1.00 93.44 195 VAL A CA 1
ATOM 1379 C C . VAL A 1 195 ? 8.044 16.546 -8.307 1.00 93.44 195 VAL A C 1
ATOM 1381 O O . VAL A 1 195 ? 8.395 17.379 -7.474 1.00 93.44 195 VAL A O 1
ATOM 1384 N N . ALA A 1 196 ? 8.889 15.974 -9.159 1.00 92.75 196 ALA A N 1
ATOM 1385 C CA . ALA A 1 196 ? 10.228 16.481 -9.439 1.00 92.75 196 ALA A CA 1
ATOM 1386 C C . ALA A 1 196 ? 10.433 16.512 -10.955 1.00 92.75 196 ALA A C 1
ATOM 1388 O O . ALA A 1 196 ? 10.067 15.564 -11.654 1.00 92.75 196 ALA A O 1
ATOM 1389 N N . SER A 1 197 ? 11.030 17.586 -11.475 1.00 93.06 197 SER A N 1
ATOM 1390 C CA . SER A 1 197 ? 11.298 17.698 -12.915 1.00 93.06 197 SER A CA 1
ATOM 1391 C C . SER A 1 197 ? 12.382 16.727 -13.377 1.00 93.06 197 SER A C 1
ATOM 1393 O O . SER A 1 197 ? 12.400 16.334 -14.540 1.00 93.06 197 SER A O 1
ATOM 1395 N N . ASN A 1 198 ? 13.273 16.328 -12.468 1.00 93.06 198 ASN A N 1
ATOM 1396 C CA . ASN A 1 198 ? 14.276 15.309 -12.724 1.00 93.06 198 ASN A CA 1
ATOM 1397 C C . ASN A 1 198 ? 14.667 14.591 -11.424 1.00 93.06 198 ASN A C 1
ATOM 1399 O O . ASN A 1 198 ? 15.012 15.256 -10.445 1.00 93.06 198 ASN A O 1
ATOM 1403 N N . VAL A 1 199 ? 14.692 13.255 -11.431 1.00 91.94 199 VAL A N 1
ATOM 1404 C CA . VAL A 1 199 ? 15.280 12.428 -10.355 1.00 91.94 199 VAL A CA 1
ATOM 1405 C C . VAL A 1 199 ? 16.808 12.558 -10.287 1.00 91.94 199 VAL A C 1
ATOM 1407 O O . VAL A 1 199 ? 17.418 12.166 -9.302 1.00 91.94 199 VAL A O 1
ATOM 1410 N N . GLY A 1 200 ? 17.432 13.137 -11.316 1.00 90.50 200 GLY A N 1
ATOM 1411 C CA . GLY A 1 200 ? 18.869 13.383 -11.387 1.00 90.50 200 GLY A CA 1
ATOM 1412 C C . GLY A 1 200 ? 19.651 12.239 -12.037 1.00 90.50 200 GLY A C 1
ATOM 1413 O O . GLY A 1 200 ? 19.176 11.107 -12.143 1.00 90.50 200 GLY A O 1
ATOM 1414 N N . ALA A 1 201 ? 20.876 12.550 -12.468 1.00 91.88 201 ALA A N 1
ATOM 1415 C CA . ALA A 1 201 ? 21.740 11.625 -13.200 1.00 91.88 201 ALA A CA 1
ATOM 1416 C C . ALA A 1 201 ? 22.136 10.387 -12.374 1.00 91.88 201 ALA A C 1
ATOM 1418 O O . ALA A 1 201 ? 22.854 10.473 -11.376 1.00 91.88 201 ALA A O 1
ATOM 1419 N N . ALA A 1 202 ? 21.713 9.210 -12.822 1.00 92.25 202 ALA A N 1
ATOM 1420 C CA . ALA A 1 202 ? 21.976 7.941 -12.159 1.00 92.25 202 ALA A CA 1
ATOM 1421 C C . ALA A 1 202 ? 22.727 7.015 -13.108 1.00 92.25 202 ALA A C 1
ATOM 1423 O O . ALA A 1 202 ? 22.251 6.761 -14.208 1.00 92.25 202 ALA A O 1
ATOM 1424 N N . GLN A 1 203 ? 23.881 6.508 -12.678 1.00 94.44 203 GLN A N 1
ATOM 1425 C CA . GLN A 1 203 ? 24.618 5.466 -13.398 1.00 94.44 203 GLN A CA 1
ATOM 1426 C C . GLN A 1 203 ? 23.796 4.162 -13.470 1.00 94.44 203 GLN A C 1
ATOM 1428 O O . GLN A 1 203 ? 22.932 3.963 -12.610 1.00 94.44 203 GLN A O 1
ATOM 1433 N N . PRO A 1 204 ? 24.070 3.261 -14.427 1.00 94.38 204 PRO A N 1
ATOM 1434 C CA . PRO A 1 204 ? 23.484 1.921 -14.457 1.00 94.38 204 PRO A CA 1
ATOM 1435 C C . PRO A 1 204 ? 23.563 1.212 -13.103 1.00 94.38 204 PRO A C 1
ATOM 1437 O O . PRO A 1 204 ? 24.547 1.339 -12.372 1.00 94.38 204 PRO A O 1
ATOM 1440 N N . SER A 1 205 ? 22.511 0.474 -12.746 1.00 93.50 205 SER A N 1
ATOM 1441 C CA . SER A 1 205 ? 22.333 -0.201 -11.447 1.00 93.50 205 SER A CA 1
ATOM 1442 C C . SER A 1 205 ? 22.292 0.714 -10.216 1.00 93.50 205 SER A C 1
ATOM 1444 O O . SER A 1 205 ? 22.164 0.229 -9.087 1.00 93.50 205 SER A O 1
ATOM 1446 N N . ARG A 1 206 ? 22.378 2.043 -10.373 1.00 92.88 206 ARG A N 1
ATOM 1447 C CA . ARG A 1 206 ? 22.263 2.958 -9.238 1.00 92.88 206 ARG A CA 1
ATOM 1448 C C . ARG A 1 206 ? 20.844 2.917 -8.681 1.00 92.88 206 ARG A C 1
ATOM 1450 O O . ARG A 1 206 ? 19.876 3.172 -9.392 1.00 92.88 206 ARG A O 1
ATOM 1457 N N . VAL A 1 207 ? 20.755 2.694 -7.373 1.00 91.69 207 VAL A N 1
ATOM 1458 C CA . VAL A 1 207 ? 19.515 2.806 -6.601 1.00 91.69 207 VAL A CA 1
ATOM 1459 C C . VAL A 1 207 ? 19.471 4.168 -5.911 1.00 91.69 207 VAL A C 1
ATOM 1461 O O . VAL A 1 207 ? 20.400 4.543 -5.185 1.00 91.69 207 VAL A O 1
ATOM 1464 N N . GLN A 1 208 ? 18.391 4.910 -6.137 1.00 90.12 208 GLN A N 1
ATOM 1465 C CA . GLN A 1 208 ? 18.033 6.106 -5.384 1.00 90.12 208 GLN A CA 1
ATOM 1466 C C . GLN A 1 208 ? 16.878 5.780 -4.441 1.00 90.12 208 GLN A C 1
ATOM 1468 O O . GLN A 1 208 ? 15.865 5.233 -4.869 1.00 90.12 208 GLN A O 1
ATOM 1473 N N . THR A 1 209 ? 17.012 6.155 -3.173 1.00 90.44 209 THR A N 1
ATOM 1474 C CA . THR A 1 209 ? 16.003 5.875 -2.146 1.00 90.44 209 THR A CA 1
ATOM 1475 C C . THR A 1 209 ? 15.360 7.169 -1.676 1.00 90.44 209 THR A C 1
ATOM 1477 O O . THR A 1 209 ? 16.053 8.073 -1.205 1.00 90.44 209 THR A O 1
ATOM 1480 N N . TRP A 1 210 ? 14.036 7.243 -1.783 1.00 90.50 210 TRP A N 1
ATOM 1481 C CA . TRP A 1 210 ? 13.222 8.361 -1.324 1.00 90.50 210 TRP A CA 1
ATOM 1482 C C . TRP A 1 210 ? 12.345 7.868 -0.176 1.00 90.50 210 TRP A C 1
ATOM 1484 O O . TRP A 1 210 ? 11.818 6.756 -0.228 1.00 90.50 210 TRP A O 1
ATOM 1494 N N . THR A 1 211 ? 12.175 8.703 0.843 1.00 92.19 211 THR A N 1
ATOM 1495 C CA . THR A 1 211 ? 11.221 8.456 1.924 1.00 92.19 211 THR A CA 1
ATOM 1496 C C . THR A 1 211 ? 10.226 9.596 1.943 1.00 92.19 211 THR A C 1
ATOM 1498 O O . THR A 1 211 ? 10.628 10.750 2.098 1.00 92.19 211 THR A O 1
ATOM 1501 N N . LEU A 1 212 ? 8.947 9.268 1.799 1.00 93.50 212 LEU A N 1
ATOM 1502 C CA . LEU A 1 212 ? 7.840 10.208 1.917 1.00 93.50 212 LEU A CA 1
ATOM 1503 C C . LEU A 1 212 ? 7.027 9.851 3.156 1.00 93.50 212 LEU A C 1
ATOM 1505 O O . LEU A 1 212 ? 6.713 8.682 3.371 1.00 93.50 212 LEU A O 1
ATOM 1509 N N . ASN A 1 213 ? 6.702 10.853 3.964 1.00 94.25 213 ASN A N 1
ATOM 1510 C CA . ASN A 1 213 ? 5.909 10.719 5.175 1.00 94.25 213 ASN A CA 1
ATOM 1511 C C . ASN A 1 213 ? 4.583 11.457 5.013 1.00 94.25 213 ASN A C 1
ATOM 1513 O O . ASN A 1 213 ? 4.490 12.539 4.423 1.00 94.25 213 ASN A O 1
ATOM 1517 N N . PHE A 1 214 ? 3.563 10.852 5.593 1.00 94.94 214 PHE A N 1
ATOM 1518 C CA . PHE A 1 214 ? 2.182 11.267 5.567 1.00 94.94 214 PHE A CA 1
ATOM 1519 C C . PHE A 1 214 ? 1.570 11.123 6.964 1.00 94.94 214 PHE A C 1
ATOM 1521 O O . PHE A 1 214 ? 2.114 10.447 7.838 1.00 94.94 214 PHE A O 1
ATOM 1528 N N . ALA A 1 215 ? 0.416 11.749 7.168 1.00 94.56 215 ALA A N 1
ATOM 1529 C CA . ALA A 1 215 ? -0.481 11.473 8.283 1.00 94.56 215 ALA A CA 1
ATOM 1530 C C . ALA A 1 215 ? -1.826 10.974 7.747 1.00 94.56 215 ALA A C 1
ATOM 1532 O O . ALA A 1 215 ? -2.367 11.561 6.800 1.00 94.56 215 ALA A O 1
ATOM 1533 N N . ALA A 1 216 ? -2.371 9.927 8.367 1.00 95.00 216 ALA A N 1
ATOM 1534 C CA . ALA A 1 216 ? -3.708 9.421 8.072 1.00 95.00 216 ALA A CA 1
ATOM 1535 C C . ALA A 1 216 ? -4.777 10.460 8.461 1.00 95.00 216 ALA A C 1
ATOM 1537 O O . ALA A 1 216 ? -4.720 11.055 9.537 1.00 95.00 216 ALA A O 1
ATOM 1538 N N . ARG A 1 217 ? -5.748 10.709 7.576 1.00 88.38 217 ARG A N 1
ATOM 1539 C CA . ARG A 1 217 ? -6.802 11.732 7.736 1.00 88.38 217 ARG A CA 1
ATOM 1540 C C . ARG A 1 217 ? -8.209 11.180 7.902 1.00 88.38 217 ARG A C 1
ATOM 1542 O O . ARG A 1 217 ? -9.020 11.823 8.562 1.00 88.38 217 ARG A O 1
ATOM 1549 N N . ALA A 1 218 ? -8.528 10.082 7.230 1.00 76.75 218 ALA A N 1
ATOM 1550 C CA . ALA A 1 218 ? -9.890 9.564 7.211 1.00 76.75 218 ALA A CA 1
ATOM 1551 C C . ALA A 1 218 ? -10.189 8.684 8.417 1.00 76.75 218 ALA A C 1
ATOM 1553 O O . ALA A 1 218 ? -9.291 8.333 9.170 1.00 76.75 218 ALA A O 1
ATOM 1554 N N . LEU A 1 219 ? -11.464 8.330 8.568 1.00 70.69 219 LEU A N 1
ATOM 1555 C CA . LEU A 1 219 ? -11.891 7.374 9.580 1.00 70.69 219 LEU A CA 1
ATOM 1556 C C . LEU A 1 219 ? -11.722 5.930 9.091 1.00 70.69 219 LEU A C 1
ATOM 1558 O O . LEU A 1 219 ? -11.334 5.099 9.891 1.00 70.69 219 LEU A O 1
ATOM 1562 N N . THR A 1 220 ? -11.954 5.624 7.804 1.00 84.00 220 THR A N 1
ATOM 1563 C CA . THR A 1 220 ? -11.877 4.234 7.312 1.00 84.00 220 THR A CA 1
ATOM 1564 C C . THR A 1 220 ? -11.445 4.113 5.841 1.00 84.00 220 THR A C 1
ATOM 1566 O O . THR A 1 220 ? -11.687 5.011 5.027 1.00 84.00 220 THR A O 1
ATOM 1569 N N . GLY A 1 221 ? -10.853 2.966 5.488 1.00 88.75 221 GLY A N 1
ATOM 1570 C CA . GLY A 1 221 ? -10.630 2.453 4.131 1.00 88.75 221 GLY A CA 1
ATOM 1571 C C . GLY A 1 221 ? -9.190 2.546 3.601 1.00 88.75 221 GLY A C 1
ATOM 1572 O O . GLY A 1 221 ? -8.324 3.201 4.173 1.00 88.75 221 GLY A O 1
ATOM 1573 N N . ALA A 1 222 ? -8.946 1.943 2.432 1.00 90.94 222 ALA A N 1
ATOM 1574 C CA . ALA A 1 222 ? -7.628 1.939 1.788 1.00 90.94 222 ALA A CA 1
ATOM 1575 C C . ALA A 1 222 ? -7.200 3.333 1.295 1.00 90.94 222 ALA A C 1
ATOM 1577 O O . ALA A 1 222 ? -7.968 4.020 0.621 1.00 90.94 222 ALA A O 1
ATOM 1578 N N . ALA A 1 223 ? -5.971 3.727 1.612 1.00 92.12 223 ALA A N 1
ATOM 1579 C CA . ALA A 1 223 ? -5.282 4.886 1.071 1.00 92.12 223 ALA A CA 1
ATOM 1580 C C . ALA A 1 223 ? -4.321 4.419 -0.026 1.00 92.12 223 ALA A C 1
ATOM 1582 O O . ALA A 1 223 ? -3.335 3.735 0.260 1.00 92.12 223 ALA A O 1
ATOM 1583 N N . VAL A 1 224 ? -4.636 4.760 -1.277 1.00 89.06 224 VAL A N 1
ATOM 1584 C CA . VAL A 1 224 ? -3.803 4.419 -2.434 1.00 89.06 224 VAL A CA 1
ATOM 1585 C C . VAL A 1 224 ? -2.751 5.500 -2.644 1.00 89.06 224 VAL A C 1
ATOM 1587 O O . VAL A 1 224 ? -3.085 6.687 -2.686 1.00 89.06 224 VAL A O 1
ATOM 1590 N N . ASP A 1 225 ? -1.497 5.079 -2.793 1.00 93.94 225 ASP A N 1
ATOM 1591 C CA . ASP A 1 225 ? -0.356 5.964 -3.016 1.00 93.94 225 ASP A CA 1
ATOM 1592 C C . ASP A 1 225 ? 0.509 5.416 -4.162 1.00 93.94 225 ASP A C 1
ATOM 1594 O O . ASP A 1 225 ? 1.039 4.300 -4.090 1.00 93.94 225 ASP A O 1
ATOM 1598 N N . THR A 1 226 ? 0.576 6.161 -5.267 1.00 96.88 226 THR A N 1
ATOM 1599 C CA . THR A 1 226 ? 1.152 5.703 -6.539 1.00 96.88 226 THR A CA 1
ATOM 1600 C C . THR A 1 226 ? 2.228 6.644 -7.044 1.00 96.88 226 THR A C 1
ATOM 1602 O O . THR A 1 226 ? 1.965 7.795 -7.395 1.00 96.88 226 THR A O 1
ATOM 1605 N N . VAL A 1 227 ? 3.421 6.082 -7.216 1.00 97.31 227 VAL A N 1
ATOM 1606 C CA . VAL A 1 227 ? 4.555 6.757 -7.828 1.00 97.31 227 VAL A CA 1
ATOM 1607 C C . VAL A 1 227 ? 4.647 6.414 -9.310 1.00 97.31 227 VAL A C 1
ATOM 1609 O O . VAL A 1 227 ? 4.478 5.264 -9.716 1.00 97.31 227 VAL A O 1
ATOM 1612 N N . THR A 1 228 ? 4.960 7.424 -10.110 1.00 97.94 228 THR A N 1
ATOM 1613 C CA . THR A 1 228 ? 5.260 7.354 -11.538 1.00 97.94 228 THR A CA 1
ATOM 1614 C C . THR A 1 228 ? 6.627 7.986 -11.783 1.00 97.94 228 THR A C 1
ATOM 1616 O O . THR A 1 228 ? 6.895 9.102 -11.335 1.00 97.94 228 THR A O 1
ATOM 1619 N N . VAL A 1 229 ? 7.494 7.280 -12.503 1.00 97.31 229 VAL A N 1
ATOM 1620 C CA . VAL A 1 229 ? 8.815 7.754 -12.924 1.00 97.31 229 VAL A CA 1
ATOM 1621 C C . VAL A 1 229 ? 8.895 7.673 -14.442 1.00 97.31 229 VAL A C 1
ATOM 1623 O O . VAL A 1 229 ? 8.594 6.636 -15.028 1.00 97.31 229 VAL A O 1
ATOM 1626 N N . GLY A 1 230 ? 9.292 8.767 -15.082 1.00 95.69 230 GLY A N 1
ATOM 1627 C CA . GLY A 1 230 ? 9.229 8.915 -16.532 1.00 95.69 230 GLY A CA 1
ATOM 1628 C C . GLY A 1 230 ? 7.852 9.381 -17.047 1.00 95.69 230 GLY A C 1
ATOM 1629 O O . GLY A 1 230 ? 6.976 9.729 -16.252 1.00 95.69 230 GLY A O 1
ATOM 1630 N N . PRO A 1 231 ? 7.648 9.413 -18.377 1.00 96.81 231 PRO A N 1
ATOM 1631 C CA . PRO A 1 231 ? 8.654 9.136 -19.406 1.00 96.81 231 PRO A CA 1
ATOM 1632 C C . PRO A 1 231 ? 9.809 10.144 -19.344 1.00 96.81 231 PRO A C 1
ATOM 1634 O O . PRO A 1 231 ? 9.616 11.290 -18.941 1.00 96.81 231 PRO A O 1
ATOM 1637 N N . GLY A 1 232 ? 11.012 9.707 -19.703 1.00 96.44 232 GLY A N 1
ATOM 1638 C CA . GLY A 1 232 ? 12.226 10.521 -19.622 1.00 96.44 232 GLY A CA 1
ATOM 1639 C C . GLY A 1 232 ? 13.183 10.252 -20.773 1.00 96.44 232 GLY A C 1
ATOM 1640 O O . GLY A 1 232 ? 12.821 9.599 -21.747 1.00 96.44 232 GLY A O 1
ATOM 1641 N N . VAL A 1 233 ? 14.407 10.747 -20.642 1.00 96.62 233 VAL A N 1
ATOM 1642 C CA . VAL A 1 233 ? 15.508 10.479 -21.571 1.00 96.62 233 VAL A CA 1
ATOM 1643 C C . VAL A 1 233 ? 16.805 10.215 -20.821 1.00 96.62 233 VAL A C 1
ATOM 1645 O O . VAL A 1 233 ? 17.000 10.700 -19.698 1.00 96.62 233 VAL A O 1
ATOM 1648 N N . ASP A 1 234 ? 17.703 9.467 -21.442 1.00 95.31 234 ASP A N 1
ATOM 1649 C CA . ASP A 1 234 ? 19.059 9.266 -20.947 1.00 95.31 234 ASP A CA 1
ATOM 1650 C C . ASP A 1 234 ? 20.021 10.413 -21.328 1.00 95.31 234 ASP A C 1
ATOM 1652 O O . ASP A 1 234 ? 19.598 11.481 -21.780 1.00 95.31 234 ASP A O 1
ATOM 1656 N N . GLN A 1 235 ? 21.323 10.227 -21.093 1.00 93.75 235 GLN A N 1
ATOM 1657 C CA . GLN A 1 235 ? 22.357 11.219 -21.415 1.00 93.75 235 GLN A CA 1
ATOM 1658 C C . GLN A 1 235 ? 22.556 11.475 -22.921 1.00 93.75 235 GLN A C 1
ATOM 1660 O O . GLN A 1 235 ? 23.166 12.484 -23.280 1.00 93.75 235 GLN A O 1
ATOM 1665 N N . TRP A 1 236 ? 22.063 10.590 -23.786 1.00 92.19 236 TRP A N 1
ATOM 1666 C CA . TRP A 1 236 ? 22.141 10.696 -25.244 1.00 92.19 236 TRP A CA 1
ATOM 1667 C C . TRP A 1 236 ? 20.819 11.142 -25.879 1.00 92.19 236 TRP A C 1
ATOM 1669 O O . TRP A 1 236 ? 20.781 11.444 -27.070 1.00 92.19 236 TRP A O 1
ATOM 1679 N N . GLY A 1 237 ? 19.763 11.289 -25.075 1.00 92.88 237 GLY A N 1
ATOM 1680 C CA . GLY A 1 237 ? 18.434 11.679 -25.538 1.00 92.88 237 GLY A CA 1
ATOM 1681 C C . GLY A 1 237 ? 17.549 10.490 -25.908 1.00 92.88 237 GLY A C 1
ATOM 1682 O O . GLY A 1 237 ? 16.437 10.708 -26.394 1.00 92.88 237 GLY A O 1
ATOM 1683 N N . ASP A 1 238 ? 18.003 9.261 -25.652 1.00 92.62 238 ASP A N 1
ATOM 1684 C CA . ASP A 1 238 ? 17.232 8.055 -25.927 1.00 92.62 238 ASP A CA 1
ATOM 1685 C C . ASP A 1 238 ? 16.084 7.922 -24.913 1.00 92.62 238 ASP A C 1
ATOM 1687 O O . ASP A 1 238 ? 16.257 8.218 -23.723 1.00 92.62 238 ASP A O 1
ATOM 1691 N N . PRO A 1 239 ? 14.881 7.514 -25.357 1.00 95.50 239 PRO A N 1
ATOM 1692 C CA . PRO A 1 239 ? 13.688 7.543 -24.525 1.00 95.50 239 PRO A CA 1
ATOM 1693 C C . PRO A 1 239 ? 13.720 6.475 -23.427 1.00 95.50 239 PRO A C 1
ATOM 1695 O O . PRO A 1 239 ? 13.883 5.289 -23.692 1.00 95.50 239 PRO A O 1
ATOM 1698 N N . ILE A 1 240 ? 13.433 6.895 -22.196 1.00 97.12 240 ILE A N 1
ATOM 1699 C CA . ILE A 1 240 ? 13.167 6.023 -21.050 1.00 97.12 240 ILE A CA 1
ATOM 1700 C C . ILE A 1 240 ? 11.653 5.877 -20.895 1.00 97.12 240 ILE A C 1
ATOM 1702 O O . ILE A 1 240 ? 10.931 6.866 -20.714 1.00 97.12 240 ILE A O 1
ATOM 1706 N N . ALA A 1 241 ? 11.173 4.634 -20.940 1.00 96.62 241 ALA A N 1
ATOM 1707 C CA . ALA A 1 241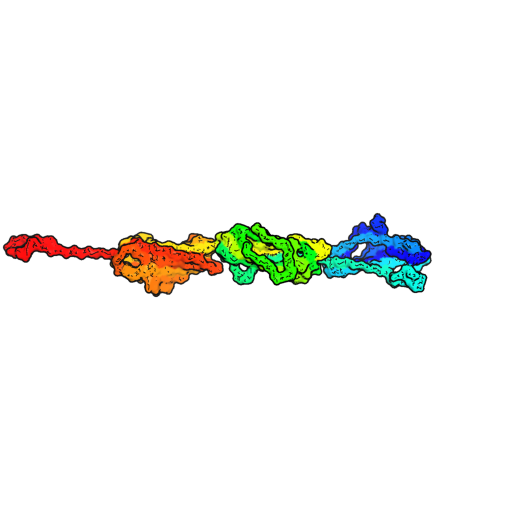 ? 9.767 4.312 -20.718 1.00 96.62 241 ALA A CA 1
ATOM 1708 C C . ALA A 1 241 ? 9.311 4.651 -19.287 1.00 96.62 241 ALA A C 1
ATOM 1710 O O . ALA A 1 241 ? 10.107 4.743 -18.355 1.00 96.62 241 ALA A O 1
ATOM 1711 N N . VAL A 1 242 ? 8.001 4.825 -19.113 1.00 97.75 242 VAL A N 1
ATOM 1712 C CA . VAL A 1 242 ? 7.406 5.076 -17.797 1.00 97.75 242 VAL A CA 1
ATOM 1713 C C . VAL A 1 242 ? 7.451 3.819 -16.922 1.00 97.75 242 VAL A C 1
ATOM 1715 O O . VAL A 1 242 ? 7.192 2.714 -17.399 1.00 97.75 242 VAL A O 1
ATOM 1718 N N . ALA A 1 243 ? 7.719 3.995 -15.631 1.00 98.25 243 ALA A N 1
ATOM 1719 C CA . ALA A 1 243 ? 7.586 2.965 -14.610 1.00 98.25 243 ALA A CA 1
ATOM 1720 C C . ALA A 1 243 ? 6.678 3.458 -13.479 1.00 98.25 243 ALA A C 1
ATOM 1722 O O . ALA A 1 243 ? 6.756 4.615 -13.066 1.00 98.25 243 ALA A O 1
ATOM 1723 N N . THR A 1 244 ? 5.827 2.576 -12.957 1.00 98.19 244 THR A N 1
ATOM 1724 C CA . THR A 1 244 ? 4.875 2.901 -11.886 1.00 98.19 244 THR A CA 1
ATOM 1725 C C . THR A 1 244 ? 4.948 1.888 -10.756 1.00 98.19 244 THR A C 1
ATOM 1727 O O . THR A 1 244 ? 5.088 0.693 -11.014 1.00 98.19 244 THR A O 1
ATOM 1730 N N . ALA A 1 245 ? 4.779 2.341 -9.517 1.00 98.25 245 ALA A N 1
ATOM 1731 C CA . ALA A 1 245 ? 4.603 1.467 -8.363 1.00 98.25 245 ALA A CA 1
ATOM 1732 C C . ALA A 1 245 ? 3.545 2.030 -7.416 1.00 98.25 245 ALA A C 1
ATOM 1734 O O . ALA A 1 245 ? 3.460 3.236 -7.203 1.00 98.25 245 ALA A O 1
ATOM 1735 N N . THR A 1 246 ? 2.773 1.140 -6.805 1.00 96.94 246 THR A N 1
ATOM 1736 C CA . THR A 1 246 ? 1.712 1.498 -5.863 1.00 96.94 246 THR A CA 1
ATOM 1737 C C . THR A 1 246 ? 1.950 0.776 -4.547 1.00 96.94 246 THR A C 1
ATOM 1739 O O . THR A 1 246 ? 2.283 -0.409 -4.534 1.00 96.94 246 THR A O 1
ATOM 1742 N N . ALA A 1 247 ? 1.768 1.488 -3.441 1.00 95.88 247 ALA A N 1
ATOM 1743 C CA . ALA 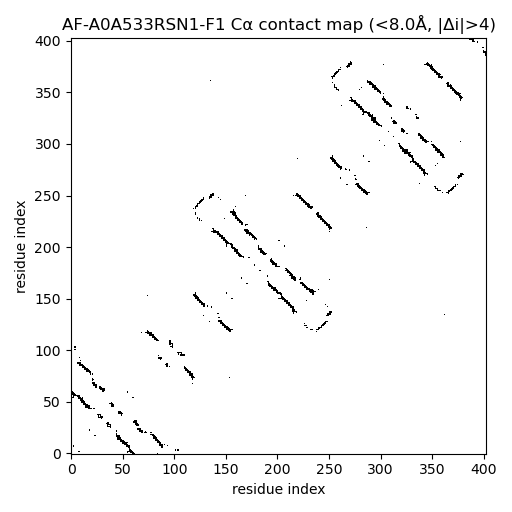A 1 247 ? 1.735 0.917 -2.104 1.00 95.88 247 ALA A CA 1
ATOM 1744 C C . ALA A 1 247 ? 0.564 1.524 -1.340 1.00 95.88 247 ALA A C 1
ATOM 1746 O O . ALA A 1 247 ? 0.271 2.707 -1.488 1.00 95.88 247 ALA A O 1
ATOM 1747 N N . ASN A 1 248 ? -0.086 0.710 -0.514 1.00 92.12 248 ASN A N 1
ATOM 1748 C CA . ASN A 1 248 ? -1.296 1.111 0.186 1.00 92.12 248 ASN A CA 1
ATOM 1749 C C . ASN A 1 248 ? -1.138 0.882 1.688 1.00 92.12 248 ASN A C 1
ATOM 1751 O O . ASN A 1 248 ? -0.423 -0.028 2.114 1.00 92.12 248 ASN A O 1
ATOM 1755 N N . VAL A 1 249 ? -1.869 1.672 2.464 1.00 94.56 249 VAL A N 1
ATOM 1756 C CA . VAL A 1 249 ? -2.226 1.365 3.855 1.00 94.56 249 VAL A CA 1
ATOM 1757 C C . VAL A 1 249 ? -3.744 1.378 3.974 1.00 94.56 249 VAL A C 1
ATOM 1759 O O . VAL A 1 249 ? -4.423 2.036 3.184 1.00 94.56 249 VAL A O 1
ATOM 1762 N N . THR A 1 250 ? -4.291 0.660 4.941 1.00 95.38 250 THR A N 1
ATOM 1763 C CA . THR A 1 250 ? -5.712 0.725 5.283 1.00 95.38 250 THR A CA 1
ATOM 1764 C C . THR A 1 250 ? -5.860 1.601 6.508 1.00 95.38 250 THR A C 1
ATOM 1766 O O . THR A 1 250 ? -5.108 1.449 7.460 1.00 95.38 250 THR A O 1
ATOM 1769 N N . ILE A 1 251 ? -6.802 2.537 6.467 1.00 95.19 251 ILE A N 1
ATOM 1770 C CA . ILE A 1 251 ? -7.170 3.319 7.638 1.00 95.19 251 ILE A CA 1
ATOM 1771 C C . ILE A 1 251 ? -8.328 2.610 8.341 1.00 95.19 251 ILE A C 1
ATOM 1773 O O . ILE A 1 251 ? -9.296 2.244 7.669 1.00 95.19 251 ILE A O 1
ATOM 1777 N N . THR A 1 252 ? -8.229 2.416 9.649 1.00 95.62 252 THR A N 1
ATOM 1778 C CA . THR A 1 252 ? -9.243 1.782 10.503 1.00 95.62 252 THR A CA 1
ATOM 1779 C C . THR A 1 252 ? -9.687 2.743 11.609 1.00 95.62 252 THR A C 1
ATOM 1781 O O . THR A 1 252 ? -8.975 3.676 11.995 1.00 95.62 252 THR A O 1
ATOM 1784 N N . ALA A 1 253 ? -10.891 2.523 12.123 1.00 95.12 253 ALA A N 1
ATOM 1785 C CA . ALA A 1 253 ? -11.472 3.214 13.267 1.00 95.12 253 ALA A CA 1
ATOM 1786 C C . ALA A 1 253 ? -12.104 2.195 14.235 1.00 95.12 253 ALA A C 1
ATOM 1788 O O . ALA A 1 253 ? -13.337 2.131 14.350 1.00 95.12 253 ALA A O 1
ATOM 1789 N N . PRO A 1 254 ? -11.288 1.409 14.968 1.00 96.38 254 PRO A N 1
ATOM 1790 C CA . PRO A 1 254 ? -11.790 0.571 16.050 1.00 96.38 254 PRO A CA 1
ATOM 1791 C C . PRO A 1 254 ? -12.464 1.437 17.121 1.00 96.38 254 PRO A C 1
ATOM 1793 O O . PRO A 1 254 ? -11.959 2.495 17.507 1.00 96.38 254 PRO A O 1
ATOM 1796 N N . ALA A 1 255 ? -13.598 0.973 17.643 1.00 97.44 255 ALA A N 1
ATOM 1797 C CA . ALA A 1 255 ? -14.315 1.631 18.727 1.00 97.44 255 ALA A CA 1
ATOM 1798 C C . ALA A 1 255 ? -15.138 0.617 19.530 1.00 97.44 255 ALA A C 1
ATOM 1800 O O . ALA A 1 255 ? -15.667 -0.361 18.995 1.00 97.44 255 ALA A O 1
ATOM 1801 N N . VAL A 1 256 ? -15.249 0.863 20.832 1.00 98.62 256 VAL A N 1
ATOM 1802 C CA . VAL A 1 256 ? -16.016 0.044 21.769 1.00 98.62 256 VAL A CA 1
ATOM 1803 C C . VAL A 1 256 ? -16.905 0.951 22.610 1.00 98.62 256 VAL A C 1
ATOM 1805 O O . VAL A 1 256 ? -16.546 2.093 22.885 1.00 98.62 256 VAL A O 1
ATOM 1808 N N . SER A 1 257 ? -18.072 0.452 23.002 1.00 98.69 257 SER A N 1
ATOM 1809 C CA . SER A 1 257 ? -18.926 1.106 23.991 1.00 98.69 257 SER A CA 1
ATOM 1810 C C . SER A 1 257 ? -19.467 0.100 24.996 1.00 98.69 257 SER A C 1
ATOM 1812 O O . SER A 1 257 ? -19.694 -1.060 24.636 1.00 98.69 257 SER A O 1
ATOM 1814 N N . ILE A 1 258 ? -19.752 0.542 26.214 1.00 98.81 258 ILE A N 1
ATOM 1815 C CA . ILE A 1 258 ? -20.419 -0.252 27.247 1.00 98.81 258 ILE A CA 1
ATOM 1816 C C . ILE A 1 258 ? -21.660 0.475 27.758 1.00 98.81 258 ILE A C 1
ATOM 1818 O O . ILE A 1 258 ? -21.698 1.693 27.873 1.00 98.81 258 ILE A O 1
ATOM 1822 N N . THR A 1 259 ? -22.708 -0.283 28.057 1.00 98.62 259 THR A N 1
ATOM 1823 C CA . THR A 1 259 ? -23.903 0.229 28.726 1.00 98.62 259 THR A CA 1
ATOM 1824 C C . THR A 1 259 ? -24.246 -0.685 29.887 1.00 98.62 259 THR A C 1
ATOM 1826 O O . THR A 1 259 ? -24.315 -1.904 29.715 1.00 98.62 259 THR A O 1
ATOM 1829 N N . LYS A 1 260 ? -24.471 -0.105 31.062 1.00 98.38 260 LYS A N 1
ATOM 1830 C CA . LYS A 1 260 ? -24.790 -0.811 32.297 1.00 98.38 260 LYS A CA 1
ATOM 1831 C C . LYS A 1 260 ? -26.200 -0.466 32.755 1.00 98.38 260 LYS A C 1
ATOM 1833 O O . LYS A 1 260 ? -26.533 0.665 33.108 1.00 98.38 260 LYS A O 1
ATOM 1838 N N . THR A 1 261 ? -27.044 -1.484 32.818 1.00 98.31 261 THR A N 1
ATOM 1839 C CA . THR A 1 261 ? -28.449 -1.341 33.219 1.00 98.31 261 THR A CA 1
ATOM 1840 C C . THR A 1 261 ? -28.827 -2.381 34.254 1.00 98.31 261 THR A C 1
ATOM 1842 O O . THR A 1 261 ? -28.177 -3.416 34.364 1.00 98.31 261 THR A O 1
ATOM 1845 N N . LEU A 1 262 ? -29.877 -2.118 35.031 1.00 98.19 262 LEU A N 1
ATOM 1846 C CA . LEU A 1 262 ? -30.542 -3.187 35.771 1.00 98.19 262 LEU A CA 1
ATOM 1847 C C . LEU A 1 262 ? -31.078 -4.211 34.763 1.00 98.19 262 LEU A C 1
ATOM 1849 O O . LEU A 1 262 ? -31.654 -3.821 33.744 1.00 98.19 262 LEU A O 1
ATOM 1853 N N . ALA A 1 263 ? -30.893 -5.499 35.052 1.00 97.75 263 ALA A N 1
ATOM 1854 C CA . ALA A 1 263 ? -31.332 -6.568 34.165 1.00 97.75 263 ALA A CA 1
ATOM 1855 C C . ALA A 1 263 ? -32.844 -6.499 33.901 1.00 97.75 263 ALA A C 1
ATOM 1857 O O . ALA A 1 263 ? -33.617 -5.950 34.693 1.00 97.75 263 ALA A O 1
ATOM 1858 N N . SER A 1 264 ? -33.296 -7.073 32.787 1.00 95.69 264 SER A N 1
ATOM 1859 C CA . SER A 1 264 ? -34.718 -7.030 32.424 1.00 95.69 264 SER A CA 1
ATOM 1860 C C . SER A 1 264 ? -35.619 -7.566 33.550 1.00 95.69 264 SER A C 1
ATOM 1862 O O . SER A 1 264 ? -35.473 -8.700 34.002 1.00 95.69 264 SER A O 1
ATOM 1864 N N . GLY A 1 265 ? -36.559 -6.738 34.017 1.00 94.19 265 GLY A N 1
ATOM 1865 C CA . GLY A 1 265 ? -37.476 -7.075 35.114 1.00 94.19 265 GLY A CA 1
ATOM 1866 C C . GLY A 1 265 ? -36.907 -6.897 36.528 1.00 94.19 265 GLY A C 1
ATOM 1867 O O . GLY A 1 265 ? -37.640 -7.098 37.497 1.00 94.19 265 GLY A O 1
ATOM 1868 N N . GLN A 1 266 ? -35.645 -6.486 36.675 1.00 97.06 266 GLN A N 1
ATOM 1869 C CA . GLN A 1 266 ? -35.040 -6.172 37.967 1.00 97.06 266 GLN A CA 1
ATOM 1870 C C . GLN A 1 266 ? -35.679 -4.913 38.574 1.00 97.06 266 GLN A C 1
ATOM 1872 O O . GLN A 1 266 ? -35.751 -3.855 37.950 1.00 97.06 266 GLN A O 1
ATOM 1877 N N . ALA A 1 267 ? -36.131 -5.023 39.824 1.00 95.94 267 ALA A N 1
ATOM 1878 C CA . ALA A 1 267 ? -36.716 -3.904 40.553 1.00 95.94 267 ALA A CA 1
ATOM 1879 C C . ALA A 1 267 ? -35.652 -2.876 40.971 1.00 95.94 267 ALA A C 1
ATOM 1881 O O . ALA A 1 267 ? -34.534 -3.239 41.339 1.00 95.94 267 ALA A O 1
ATOM 1882 N N . THR A 1 268 ? -36.041 -1.599 41.004 1.00 96.94 268 THR A N 1
ATOM 1883 C CA . THR A 1 268 ? -35.213 -0.480 41.492 1.00 96.94 268 THR A CA 1
ATOM 1884 C C . THR A 1 268 ? -35.169 -0.381 43.014 1.00 96.94 268 THR A C 1
ATOM 1886 O O . THR A 1 268 ? -34.329 0.326 43.555 1.00 96.94 268 THR A O 1
ATOM 1889 N N . ASN A 1 269 ? -36.078 -1.050 43.725 1.00 96.88 269 ASN A N 1
ATOM 1890 C CA . ASN A 1 269 ? -36.115 -1.097 45.184 1.00 96.88 269 ASN A CA 1
ATOM 1891 C C . ASN A 1 269 ? -35.931 -2.545 45.620 1.00 96.88 269 ASN A C 1
ATOM 1893 O O . ASN A 1 269 ? -36.835 -3.365 45.457 1.00 96.88 269 ASN A O 1
ATOM 1897 N N . VAL A 1 270 ? -34.755 -2.852 46.157 1.00 97.56 270 VAL A N 1
ATOM 1898 C CA . VAL A 1 270 ? -34.377 -4.209 46.551 1.00 97.56 270 VAL A CA 1
ATOM 1899 C C . VAL A 1 270 ? -34.166 -4.229 48.065 1.00 97.56 270 VAL A C 1
ATOM 1901 O O . VAL A 1 270 ? -33.387 -3.424 48.579 1.00 97.56 270 VAL A O 1
ATOM 1904 N N . PRO A 1 271 ? -34.871 -5.099 48.811 1.00 96.75 271 PRO A N 1
ATOM 1905 C CA . PRO A 1 271 ? -34.673 -5.216 50.246 1.00 96.75 271 PRO A CA 1
ATOM 1906 C C . PRO A 1 271 ? -33.232 -5.584 50.608 1.00 96.75 271 PRO A C 1
ATOM 1908 O O . PRO A 1 271 ? -32.592 -6.330 49.866 1.00 96.75 271 PRO A O 1
ATOM 1911 N N . VAL A 1 272 ? -32.742 -5.146 51.770 1.00 97.25 272 VAL A N 1
ATOM 1912 C CA . VAL A 1 272 ? -31.486 -5.655 52.341 1.00 97.25 272 VAL A CA 1
ATOM 1913 C C . VAL A 1 272 ? -31.552 -7.184 52.433 1.00 97.25 272 VAL A C 1
ATOM 1915 O O . VAL A 1 272 ? -32.547 -7.766 52.865 1.00 97.25 272 VAL A O 1
ATOM 1918 N N . GLY A 1 273 ? -30.500 -7.847 51.960 1.00 96.12 273 GLY A N 1
ATOM 1919 C CA . GLY A 1 273 ? -30.416 -9.292 51.770 1.00 96.12 273 GLY A CA 1
ATOM 1920 C C . GLY A 1 273 ? -30.934 -9.786 50.414 1.00 96.12 273 GLY A C 1
ATOM 1921 O O . GLY A 1 273 ? -30.644 -10.928 50.056 1.00 96.12 273 GLY A O 1
ATOM 1922 N N . GLY A 1 274 ? -31.651 -8.962 49.648 1.00 97.56 274 GLY A N 1
ATOM 1923 C CA . GLY A 1 274 ? -32.118 -9.266 48.295 1.00 97.56 274 GLY A CA 1
ATOM 1924 C C . GLY A 1 274 ? -30.993 -9.281 47.258 1.00 97.56 274 GLY A C 1
ATOM 1925 O O . GLY A 1 274 ? -29.886 -8.807 47.516 1.00 97.56 274 GLY A O 1
ATOM 1926 N N . LEU A 1 275 ? -31.281 -9.847 46.085 1.00 98.25 275 LEU A N 1
ATOM 1927 C CA . LEU A 1 275 ? -30.356 -9.884 44.952 1.00 98.25 275 LEU A CA 1
ATOM 1928 C C . LEU A 1 275 ? -30.723 -8.820 43.914 1.00 98.25 275 LEU A C 1
ATOM 1930 O O . LEU A 1 275 ? -31.903 -8.572 43.652 1.00 98.25 275 LEU A O 1
ATOM 1934 N N . VAL A 1 276 ? -29.700 -8.226 43.312 1.00 98.50 276 VAL A N 1
ATOM 1935 C CA . VAL A 1 276 ? -29.798 -7.320 42.169 1.00 98.50 276 VAL A CA 1
ATOM 1936 C C . VAL A 1 276 ? -28.896 -7.832 41.056 1.00 98.50 276 VAL A C 1
ATOM 1938 O O . VAL A 1 276 ? -27.761 -8.221 41.315 1.00 98.50 276 VAL A O 1
ATOM 1941 N N . THR A 1 277 ? -29.405 -7.848 39.827 1.00 98.50 277 THR A N 1
ATOM 1942 C CA . THR A 1 277 ? -28.631 -8.223 38.637 1.00 98.50 277 THR A CA 1
ATOM 1943 C C . THR A 1 277 ? -28.506 -7.030 37.697 1.00 98.50 277 THR A C 1
ATOM 1945 O O . THR A 1 277 ? -29.498 -6.347 37.434 1.00 98.50 277 THR A O 1
ATOM 1948 N N . TYR A 1 278 ? -27.300 -6.801 37.184 1.00 98.69 278 TYR A N 1
ATOM 1949 C CA . TYR A 1 278 ? -26.998 -5.815 36.151 1.00 98.69 278 TYR A CA 1
ATOM 1950 C C . TYR A 1 278 ? -26.624 -6.502 34.840 1.00 98.69 278 TYR A C 1
ATOM 1952 O O . TYR A 1 278 ? -25.896 -7.493 34.862 1.00 98.69 278 TYR A O 1
ATOM 1960 N N . ASP A 1 279 ? -27.061 -5.923 33.723 1.00 98.56 279 ASP A N 1
ATOM 1961 C CA . ASP A 1 279 ? -26.621 -6.258 32.369 1.00 98.56 279 ASP A CA 1
ATOM 1962 C C . ASP A 1 279 ? -25.590 -5.218 31.908 1.00 98.56 279 ASP A C 1
ATOM 1964 O O . ASP A 1 279 ? -25.884 -4.019 31.842 1.00 98.56 279 ASP A O 1
ATOM 1968 N N . LEU A 1 280 ? -24.384 -5.686 31.590 1.00 98.69 280 LEU A N 1
ATOM 1969 C CA . LEU A 1 280 ? -23.270 -4.922 31.039 1.00 98.69 280 LEU A CA 1
ATOM 1970 C C . LEU A 1 280 ? -23.162 -5.273 29.549 1.00 98.69 280 LEU A C 1
ATOM 1972 O O . LEU A 1 280 ? -22.553 -6.276 29.168 1.00 98.69 280 LEU A O 1
ATOM 1976 N N . ALA A 1 281 ? -23.808 -4.483 28.697 1.00 98.50 281 ALA A N 1
ATOM 1977 C CA . ALA A 1 281 ? -23.816 -4.684 27.254 1.00 98.50 281 ALA A CA 1
ATOM 1978 C C . ALA A 1 281 ? -22.612 -3.985 26.617 1.00 98.50 281 ALA A C 1
ATOM 1980 O O . ALA A 1 281 ? -22.559 -2.758 26.564 1.00 98.50 281 ALA A O 1
ATOM 1981 N N . VAL A 1 282 ? -21.662 -4.765 26.104 1.00 98.75 282 VAL A N 1
ATOM 1982 C CA . VAL A 1 282 ? -20.513 -4.260 25.348 1.00 98.75 282 VAL A CA 1
ATOM 1983 C C . VAL A 1 282 ? -20.788 -4.380 23.860 1.00 98.75 282 VAL A C 1
ATOM 1985 O O . VAL A 1 282 ? -21.118 -5.457 23.360 1.00 98.75 282 VAL A O 1
ATOM 1988 N N . ARG A 1 283 ? -20.611 -3.285 23.128 1.00 98.62 283 ARG A N 1
ATOM 1989 C CA . ARG A 1 283 ? -20.827 -3.218 21.686 1.00 98.62 283 ARG A CA 1
ATOM 1990 C C . ARG A 1 283 ? -19.556 -2.792 20.968 1.00 98.62 283 ARG A C 1
ATOM 1992 O O . ARG A 1 283 ? -18.903 -1.835 21.372 1.00 98.62 283 ARG A O 1
ATOM 1999 N N . ASN A 1 284 ? -19.255 -3.472 19.866 1.00 98.62 284 ASN A N 1
ATOM 2000 C CA . ASN A 1 284 ? -18.278 -2.991 18.900 1.00 98.62 284 ASN A CA 1
ATOM 2001 C C . ASN A 1 284 ? -18.947 -1.929 18.014 1.00 98.62 284 ASN A C 1
ATOM 2003 O O . ASN A 1 284 ? -19.866 -2.235 17.247 1.00 98.62 284 ASN A O 1
ATOM 2007 N N . THR A 1 285 ? -18.521 -0.681 18.168 1.00 97.94 285 THR A N 1
ATOM 2008 C CA . THR A 1 285 ? -19.027 0.481 17.423 1.00 97.94 285 THR A CA 1
ATOM 2009 C C . THR A 1 285 ? -18.064 0.936 16.325 1.00 97.94 285 THR A C 1
ATOM 2011 O O . THR A 1 285 ? -18.394 1.872 15.596 1.00 97.94 285 THR A O 1
ATOM 2014 N N . GLY A 1 286 ? -16.905 0.280 16.206 1.00 96.81 286 GLY A N 1
ATOM 2015 C CA . GLY A 1 286 ? -15.890 0.543 15.192 1.00 96.81 286 GLY A CA 1
ATOM 2016 C C . GLY A 1 286 ? -16.085 -0.250 13.906 1.00 96.81 286 GLY A C 1
ATOM 2017 O O . GLY A 1 286 ? -17.136 -0.854 13.678 1.00 96.81 286 GLY A O 1
ATOM 2018 N N . ASP A 1 287 ? -15.056 -0.238 13.060 1.00 96.06 287 ASP A N 1
ATOM 2019 C CA . ASP A 1 287 ? -15.041 -0.882 11.739 1.00 96.06 287 ASP A CA 1
ATOM 2020 C C . ASP A 1 287 ? -14.168 -2.147 11.642 1.00 96.06 287 ASP A C 1
ATOM 2022 O O . ASP A 1 287 ? -14.202 -2.818 10.610 1.00 96.06 287 ASP A O 1
ATOM 2026 N N . THR A 1 288 ? -13.452 -2.512 12.708 1.00 97.31 288 THR A N 1
ATOM 2027 C CA . THR A 1 288 ? -12.664 -3.751 12.831 1.00 97.31 288 THR A CA 1
ATOM 2028 C C . THR A 1 288 ? -13.235 -4.654 13.922 1.00 97.31 288 THR A C 1
ATOM 2030 O O . THR A 1 288 ? -13.899 -4.190 14.855 1.00 97.31 288 THR A O 1
ATOM 2033 N N . ALA A 1 289 ? -13.045 -5.973 13.818 1.00 98.31 289 ALA A N 1
ATOM 2034 C CA . ALA A 1 289 ? -13.535 -6.890 14.850 1.00 98.31 289 ALA A CA 1
ATOM 2035 C C . ALA A 1 289 ? -12.717 -6.762 16.148 1.00 98.31 289 ALA A C 1
ATOM 2037 O O . ALA A 1 289 ? -11.491 -6.710 16.113 1.00 98.31 289 ALA A O 1
ATOM 2038 N N . LEU A 1 290 ? -13.383 -6.777 17.309 1.00 98.69 290 LEU A N 1
ATOM 2039 C CA . LEU A 1 290 ? -12.703 -6.795 18.609 1.00 98.69 290 LEU A CA 1
ATOM 2040 C C . LEU A 1 290 ? -12.351 -8.237 18.978 1.00 98.69 290 LEU A C 1
ATOM 2042 O O . LEU A 1 290 ? -13.243 -9.077 19.112 1.00 98.69 290 LEU A O 1
ATOM 2046 N N . THR A 1 291 ? -11.066 -8.534 19.161 1.00 98.19 291 THR A N 1
ATOM 2047 C CA . THR A 1 291 ? -10.584 -9.889 19.480 1.00 98.19 291 THR A CA 1
ATOM 2048 C C . THR A 1 291 ? -10.477 -10.125 20.981 1.00 98.19 291 THR A C 1
ATOM 2050 O O . THR A 1 291 ? -10.796 -11.214 21.466 1.00 98.19 291 THR A O 1
ATOM 2053 N N . THR A 1 292 ? -10.078 -9.091 21.724 1.00 98.31 292 THR A N 1
ATOM 2054 C CA . THR A 1 292 ? -9.979 -9.109 23.185 1.00 98.31 292 THR A CA 1
ATOM 2055 C C . THR A 1 292 ? -10.790 -7.958 23.750 1.00 98.31 292 THR A C 1
ATOM 2057 O O . THR A 1 292 ? -10.560 -6.810 23.389 1.00 98.31 292 THR A O 1
ATOM 2060 N N . VAL A 1 293 ? -11.734 -8.251 24.641 1.00 98.62 293 VAL A N 1
ATOM 2061 C CA . VAL A 1 293 ? -12.595 -7.246 25.279 1.00 98.62 293 VAL A CA 1
ATOM 2062 C C . VAL A 1 293 ? -12.547 -7.455 26.784 1.00 98.62 293 VAL A C 1
ATOM 2064 O O . VAL A 1 293 ? -13.098 -8.430 27.287 1.00 98.62 293 VAL A O 1
ATOM 2067 N N . THR A 1 294 ? -11.877 -6.560 27.503 1.00 98.62 294 THR A N 1
ATOM 2068 C CA . THR A 1 294 ? -11.786 -6.606 28.966 1.00 98.62 294 THR A CA 1
ATOM 2069 C C . THR A 1 294 ? -12.874 -5.731 29.569 1.00 98.62 294 THR A C 1
ATOM 2071 O O . THR A 1 294 ? -12.981 -4.554 29.233 1.00 98.62 294 THR A O 1
ATOM 2074 N N . VAL A 1 295 ? -13.656 -6.296 30.485 1.00 98.75 295 VAL A N 1
ATOM 2075 C CA . VAL A 1 295 ? -14.677 -5.572 31.254 1.00 98.75 295 VAL A CA 1
ATOM 2076 C C . VAL A 1 295 ? -14.270 -5.571 32.717 1.00 98.75 295 VAL A C 1
ATOM 2078 O O . VAL A 1 295 ? -13.874 -6.611 33.248 1.00 98.75 295 VAL A O 1
ATOM 2081 N N . ALA A 1 296 ? -14.384 -4.424 33.375 1.00 98.56 296 ALA A N 1
ATOM 2082 C CA . ALA A 1 296 ? -14.263 -4.314 34.821 1.00 98.56 296 ALA A CA 1
ATOM 2083 C C . ALA A 1 296 ? -15.496 -3.627 35.399 1.00 98.56 296 ALA A C 1
ATOM 2085 O O . ALA A 1 296 ? -16.001 -2.675 34.809 1.00 98.56 296 ALA A O 1
ATOM 2086 N N . ASP A 1 297 ? -15.955 -4.092 36.553 1.00 98.62 297 ASP A N 1
ATOM 2087 C CA . ASP A 1 297 ? -17.126 -3.574 37.250 1.00 98.62 297 ASP A CA 1
ATOM 2088 C C . ASP A 1 297 ? -16.731 -3.144 38.659 1.00 98.62 297 ASP A C 1
ATOM 2090 O O . ASP A 1 297 ? -16.102 -3.916 39.382 1.00 98.62 297 ASP A O 1
ATOM 2094 N N . THR A 1 298 ? -17.026 -1.899 39.024 1.00 98.56 298 THR A N 1
ATOM 2095 C CA . THR A 1 298 ? -16.669 -1.296 40.313 1.00 98.56 298 THR A CA 1
ATOM 2096 C C . THR A 1 298 ? -17.939 -0.869 41.029 1.00 98.56 298 THR A C 1
ATOM 2098 O O . THR A 1 298 ? -18.595 0.096 40.627 1.00 98.56 298 THR A O 1
ATOM 2101 N N . PHE A 1 299 ? -18.249 -1.576 42.111 1.00 98.19 299 PHE A N 1
ATOM 2102 C CA . PHE A 1 299 ? -19.494 -1.438 42.859 1.00 98.19 299 PHE A CA 1
ATOM 2103 C C . PHE A 1 299 ? -19.270 -0.760 44.215 1.00 98.19 299 PHE A C 1
ATOM 2105 O O . PHE A 1 299 ? -18.160 -0.723 44.737 1.00 98.19 299 PHE A O 1
ATOM 2112 N N . ASP A 1 300 ? -20.334 -0.233 44.817 1.00 98.00 300 ASP A N 1
ATOM 2113 C CA . ASP A 1 300 ? -20.288 0.277 46.188 1.00 98.00 300 ASP A CA 1
ATOM 2114 C C . ASP A 1 300 ? -20.343 -0.881 47.203 1.00 98.00 300 ASP A C 1
ATOM 2116 O O . ASP A 1 300 ? -21.416 -1.410 47.506 1.00 98.00 300 ASP A O 1
ATOM 2120 N N . ASP A 1 301 ? -19.188 -1.282 47.739 1.00 97.56 301 ASP A N 1
ATOM 2121 C CA . ASP A 1 301 ? -19.058 -2.408 48.674 1.00 97.56 301 ASP A CA 1
ATOM 2122 C C . ASP A 1 301 ? -19.650 -2.152 50.070 1.00 97.56 301 ASP A C 1
ATOM 2124 O O . ASP A 1 301 ? -19.806 -3.083 50.867 1.00 97.56 301 ASP A O 1
ATOM 2128 N N . THR A 1 302 ? -20.056 -0.913 50.360 1.00 97.81 302 THR A N 1
ATOM 2129 C CA . THR A 1 302 ? -20.805 -0.589 51.579 1.00 97.81 302 THR A CA 1
ATOM 2130 C C . THR A 1 302 ? -22.283 -0.968 51.470 1.00 97.81 302 THR A C 1
ATOM 2132 O O . THR A 1 302 ? -22.920 -1.233 52.492 1.00 97.81 302 THR A O 1
ATOM 2135 N N . HIS A 1 303 ? -22.814 -1.068 50.245 1.00 98.19 303 HIS A N 1
ATOM 2136 C CA . HIS A 1 303 ? -24.216 -1.401 49.970 1.00 98.19 303 HIS A CA 1
ATOM 2137 C C . HIS A 1 303 ? -24.406 -2.701 49.182 1.00 98.19 303 HIS A C 1
ATOM 2139 O O . HIS A 1 303 ? -25.514 -3.247 49.180 1.00 98.19 303 HIS A O 1
ATOM 2145 N N . LEU A 1 304 ? -23.365 -3.199 48.514 1.00 98.44 304 LEU A N 1
ATOM 2146 C CA . LEU A 1 304 ? -23.410 -4.371 47.648 1.00 98.44 304 LEU A CA 1
ATOM 2147 C C . LEU A 1 304 ? -22.308 -5.370 48.008 1.00 98.44 304 LEU A C 1
ATOM 2149 O O . LEU A 1 304 ? -21.173 -5.013 48.292 1.00 98.44 304 LEU A O 1
ATOM 2153 N N . ALA A 1 305 ? -22.631 -6.656 47.931 1.00 98.19 305 ALA A N 1
ATOM 2154 C CA . ALA A 1 305 ? -21.658 -7.741 47.959 1.00 98.19 305 ALA A CA 1
ATOM 2155 C C . ALA A 1 305 ? -21.784 -8.562 46.678 1.00 98.19 305 ALA A C 1
ATOM 2157 O O . ALA A 1 305 ? -22.879 -9.015 46.344 1.00 98.19 305 ALA A O 1
ATOM 2158 N N . TYR A 1 306 ? -20.676 -8.771 45.968 1.00 98.50 306 TYR A N 1
ATOM 2159 C CA . TYR A 1 306 ? -20.673 -9.582 44.752 1.00 98.50 306 TYR A CA 1
ATOM 2160 C C . TYR A 1 306 ? -21.114 -11.026 45.023 1.00 98.50 306 TYR A C 1
ATOM 2162 O O . TYR A 1 306 ? -20.743 -11.618 46.039 1.00 98.50 306 TYR A O 1
ATOM 2170 N N . VAL A 1 307 ? -21.915 -11.587 44.113 1.00 98.44 307 VAL A N 1
ATOM 2171 C CA . VAL A 1 307 ? -22.421 -12.964 44.198 1.00 98.44 307 VAL A CA 1
ATOM 2172 C C . VAL A 1 307 ? -21.929 -13.810 43.031 1.00 98.44 307 VAL A C 1
ATOM 2174 O O . VAL A 1 307 ? -21.379 -14.883 43.268 1.00 98.44 307 VAL A O 1
ATOM 2177 N N . SER A 1 308 ? -22.154 -13.373 41.789 1.00 98.12 308 SER A N 1
ATOM 2178 C CA . SER A 1 308 ? -21.805 -14.161 40.600 1.00 98.12 308 SER A CA 1
ATOM 2179 C C . SER A 1 308 ? -21.850 -13.349 39.311 1.00 98.12 308 SER A C 1
ATOM 2181 O O . SER A 1 308 ? -22.637 -12.407 39.198 1.00 98.12 308 SER A O 1
ATOM 2183 N N . GLY A 1 309 ? -21.094 -13.803 38.313 1.00 97.75 309 GLY A N 1
ATOM 2184 C CA . GLY A 1 309 ? -21.069 -13.263 36.959 1.00 97.75 309 GLY A CA 1
ATOM 2185 C C . GLY A 1 309 ? -21.485 -14.307 35.925 1.00 97.75 309 GLY A C 1
ATOM 2186 O O . GLY A 1 309 ? -21.312 -15.508 36.135 1.00 97.75 309 GLY A O 1
ATOM 2187 N N . THR A 1 310 ? -22.046 -13.881 34.794 1.00 97.31 310 THR A N 1
ATOM 2188 C CA . THR A 1 310 ? -22.180 -14.733 33.598 1.00 97.31 310 THR A CA 1
ATOM 2189 C C . THR A 1 310 ? -21.723 -13.953 32.362 1.00 97.31 310 THR A C 1
ATOM 2191 O O . THR A 1 310 ? -22.322 -12.921 32.072 1.00 97.31 310 THR A O 1
ATOM 2194 N N . PRO A 1 311 ? -20.688 -14.409 31.627 1.00 97.50 311 PRO A N 1
ATOM 2195 C CA . PRO A 1 311 ? -19.816 -15.549 31.943 1.00 97.50 311 PRO A CA 1
ATOM 2196 C C . PRO A 1 311 ? -19.135 -15.401 33.313 1.00 97.50 311 PRO A C 1
ATOM 2198 O O . PRO A 1 311 ? -19.132 -14.316 33.892 1.00 97.50 311 PRO A O 1
ATOM 2201 N N . ALA A 1 312 ? -18.593 -16.498 33.847 1.00 97.12 312 ALA A N 1
ATOM 2202 C CA . ALA A 1 312 ? -17.865 -16.446 35.110 1.00 97.12 312 ALA A CA 1
ATOM 2203 C C . ALA A 1 312 ? -16.711 -15.437 35.010 1.00 97.12 312 ALA A C 1
ATOM 2205 O O . ALA A 1 312 ? -16.003 -15.377 34.001 1.00 97.12 312 ALA A O 1
ATOM 2206 N N . GLU A 1 313 ? -16.562 -14.628 36.047 1.00 98.06 313 GLU A N 1
ATOM 2207 C CA . GLU A 1 313 ? -15.507 -13.636 36.156 1.00 98.06 313 GLU A CA 1
ATOM 2208 C C . GLU A 1 313 ? -14.117 -14.270 36.206 1.00 98.06 313 GLU A C 1
ATOM 2210 O O . GLU A 1 313 ? -13.928 -15.417 36.613 1.00 98.06 313 GLU A O 1
ATOM 2215 N N . THR A 1 314 ? -13.118 -13.503 35.786 1.00 97.94 314 THR A N 1
ATOM 2216 C CA . THR A 1 314 ? -11.717 -13.924 35.861 1.00 97.94 314 THR A CA 1
ATOM 2217 C C . THR A 1 314 ? -11.142 -13.657 37.242 1.00 97.94 314 THR A C 1
ATOM 2219 O O . THR A 1 314 ? -10.437 -14.500 37.795 1.00 97.94 314 THR A O 1
ATOM 2222 N N . THR A 1 315 ? -11.436 -12.477 37.789 1.00 97.31 315 THR A N 1
ATOM 2223 C CA . THR A 1 315 ? -10.874 -12.005 39.053 1.00 97.31 315 THR A CA 1
ATOM 2224 C C . THR A 1 315 ? -11.938 -11.256 39.840 1.00 97.31 315 THR A C 1
ATOM 2226 O O . THR A 1 315 ? -12.655 -10.423 39.287 1.00 97.31 315 THR A O 1
ATOM 2229 N N . VAL A 1 316 ? -11.983 -11.504 41.147 1.00 97.19 316 VAL A N 1
ATOM 2230 C CA . VAL A 1 316 ? -12.745 -10.705 42.111 1.00 97.19 316 VAL A CA 1
ATOM 2231 C C . VAL A 1 316 ? -11.760 -10.099 43.099 1.00 97.19 316 VAL A C 1
ATOM 2233 O O . VAL A 1 316 ? -11.059 -10.819 43.809 1.00 97.19 316 VAL A O 1
ATOM 2236 N N . ALA A 1 317 ? -11.709 -8.774 43.140 1.00 96.06 317 ALA A N 1
ATOM 2237 C CA . ALA A 1 317 ? -10.910 -7.992 44.069 1.00 96.06 317 ALA A CA 1
ATOM 2238 C C . ALA A 1 317 ? -11.757 -6.812 44.556 1.00 96.06 317 ALA A C 1
ATOM 2240 O O . ALA A 1 317 ? -11.654 -5.709 44.025 1.00 96.06 317 ALA A O 1
ATOM 2241 N N . THR A 1 318 ? -12.628 -7.064 45.540 1.00 94.94 318 THR A N 1
ATOM 2242 C CA . THR A 1 318 ? -13.569 -6.080 46.103 1.00 94.94 318 THR A CA 1
ATOM 2243 C C . THR A 1 318 ? -12.894 -4.718 46.333 1.00 94.94 318 THR A C 1
ATOM 2245 O O . THR A 1 318 ? -11.830 -4.689 46.961 1.00 94.94 318 THR A O 1
ATOM 2248 N N . PRO A 1 319 ? -13.471 -3.602 45.840 1.00 96.56 319 PRO A N 1
ATOM 2249 C CA . PRO A 1 319 ? -14.811 -3.449 45.248 1.00 96.56 319 PRO A CA 1
ATOM 2250 C C . PRO A 1 319 ? -14.892 -3.658 43.719 1.00 96.56 319 PRO A C 1
ATOM 2252 O O . PRO A 1 319 ? -15.802 -3.144 43.076 1.00 96.56 319 PRO A O 1
ATOM 2255 N N . SER A 1 320 ? -13.942 -4.371 43.105 1.00 97.69 320 SER A N 1
ATOM 2256 C CA . SER A 1 320 ? -13.869 -4.547 41.649 1.00 97.69 320 SER A CA 1
ATOM 2257 C C . SER A 1 320 ? -13.953 -6.013 41.200 1.00 97.69 320 SER A C 1
ATOM 2259 O O . SER A 1 320 ? -13.387 -6.912 41.827 1.00 97.69 320 SER A O 1
ATOM 2261 N N . ILE A 1 321 ? -14.650 -6.259 40.091 1.00 98.38 321 ILE A N 1
ATOM 2262 C CA . ILE A 1 321 ? -14.736 -7.549 39.390 1.00 98.38 321 ILE A CA 1
ATOM 2263 C C . ILE A 1 321 ? -14.200 -7.363 37.976 1.00 98.38 321 ILE A C 1
ATOM 2265 O O . ILE A 1 321 ? -14.424 -6.322 37.365 1.00 98.38 321 ILE A O 1
ATOM 2269 N N . GLN A 1 322 ? -13.513 -8.367 37.436 1.00 98.50 322 GLN A N 1
ATOM 2270 C CA . GLN A 1 322 ? -12.933 -8.292 36.100 1.00 98.50 322 GLN A CA 1
ATOM 2271 C C . GLN A 1 322 ? -13.213 -9.547 35.273 1.00 98.50 322 GLN A C 1
ATOM 2273 O O . GLN A 1 322 ? -13.023 -10.674 35.736 1.00 98.50 322 GLN A O 1
ATOM 2278 N N . TRP A 1 323 ? -13.552 -9.329 34.004 1.00 98.62 323 TRP A N 1
ATOM 2279 C CA . TRP A 1 323 ? -13.547 -10.320 32.933 1.00 98.62 323 TRP A CA 1
ATOM 2280 C C . TRP A 1 323 ? -12.437 -9.955 31.954 1.00 98.62 323 TRP A C 1
ATOM 2282 O O . TRP A 1 323 ? -12.491 -8.912 31.303 1.00 98.62 323 TRP A O 1
ATOM 2292 N N . ASN A 1 324 ? -11.409 -10.796 31.863 1.00 97.50 324 ASN A N 1
ATOM 2293 C CA . ASN A 1 324 ? -10.243 -10.532 31.018 1.00 97.50 324 ASN A CA 1
ATOM 2294 C C . ASN A 1 324 ? -10.558 -10.599 29.516 1.00 97.50 324 ASN A C 1
ATOM 2296 O O . ASN A 1 324 ? -9.890 -9.938 28.723 1.00 97.50 324 ASN A O 1
ATOM 2300 N N . ASN A 1 325 ? -11.558 -11.389 29.121 1.00 97.81 325 ASN A N 1
ATOM 2301 C CA . ASN A 1 325 ? -12.046 -11.426 27.755 1.00 97.81 325 ASN A CA 1
ATOM 2302 C C . ASN A 1 325 ? -13.511 -11.874 27.680 1.00 97.81 325 ASN A C 1
ATOM 2304 O O . ASN A 1 325 ? -13.842 -12.992 28.071 1.00 97.81 325 ASN A O 1
ATOM 2308 N N . VAL A 1 326 ? -14.368 -11.019 27.122 1.00 97.50 326 VAL A N 1
ATOM 2309 C CA . VAL A 1 326 ? -15.786 -11.314 26.827 1.00 97.50 326 VAL A CA 1
ATOM 2310 C C . VAL A 1 326 ? -16.084 -11.337 25.322 1.00 97.50 326 VAL A C 1
ATOM 2312 O O . VAL A 1 326 ? -17.245 -11.429 24.917 1.00 97.50 326 VAL A O 1
ATOM 2315 N N . GLY A 1 327 ? -15.037 -11.224 24.498 1.00 94.81 327 GLY A N 1
ATOM 2316 C CA . GLY A 1 327 ? -15.091 -11.304 23.042 1.00 94.81 327 GLY A CA 1
ATOM 2317 C C . GLY A 1 327 ? -14.877 -12.724 22.491 1.00 94.81 327 GLY A C 1
ATOM 2318 O O . GLY A 1 327 ? -14.858 -13.695 23.252 1.00 94.81 327 GLY A O 1
ATOM 2319 N N . PRO A 1 328 ? -14.691 -12.863 21.163 1.00 97.75 328 PRO A N 1
ATOM 2320 C CA . PRO A 1 328 ? -14.615 -11.785 20.172 1.00 97.75 328 PRO A CA 1
ATOM 2321 C C . PRO A 1 328 ? -15.970 -11.106 19.917 1.00 97.75 328 PRO A C 1
ATOM 2323 O O . PRO A 1 328 ? -17.020 -11.740 20.017 1.00 97.75 328 PRO A O 1
ATOM 2326 N N . VAL A 1 329 ? -15.950 -9.820 19.557 1.00 98.56 329 VAL A N 1
ATOM 2327 C CA . VAL A 1 329 ? -17.148 -9.043 19.200 1.00 98.56 329 VAL A CA 1
ATOM 2328 C C . VAL A 1 329 ? -17.009 -8.549 17.753 1.00 98.56 329 VAL A C 1
ATOM 2330 O O . VAL A 1 329 ? -16.222 -7.631 17.494 1.00 98.56 329 VAL A O 1
ATOM 2333 N N . PRO A 1 330 ? -17.743 -9.142 16.788 1.00 98.50 330 PRO A N 1
ATOM 2334 C CA . PRO A 1 330 ? -17.671 -8.724 15.390 1.00 98.50 330 PRO A CA 1
ATOM 2335 C C . PRO A 1 330 ? -18.167 -7.284 15.221 1.00 98.50 330 PRO A C 1
ATOM 2337 O O . PRO A 1 330 ? -18.855 -6.753 16.094 1.00 98.50 330 PRO A O 1
ATOM 2340 N N . VAL A 1 331 ? -17.845 -6.661 14.086 1.00 98.25 331 VAL A N 1
ATOM 2341 C CA . VAL A 1 331 ? -18.292 -5.300 13.743 1.00 98.25 331 VAL A CA 1
ATOM 2342 C C . VAL A 1 331 ? -19.808 -5.168 13.904 1.00 98.25 331 VAL A C 1
ATOM 2344 O O . VAL A 1 331 ? -20.579 -5.969 13.373 1.00 98.25 331 VAL A O 1
ATOM 2347 N N . GLY A 1 332 ? -20.239 -4.167 14.676 1.00 98.12 332 GLY A N 1
ATOM 2348 C CA . GLY A 1 332 ? -21.647 -3.923 14.997 1.00 98.12 332 GLY A CA 1
ATOM 2349 C C . GLY A 1 332 ? -22.282 -4.918 15.979 1.00 98.12 332 GLY A C 1
ATOM 2350 O O . GLY A 1 332 ? -23.441 -4.725 16.351 1.00 98.12 332 GLY A O 1
ATOM 2351 N N . GLY A 1 333 ? -21.552 -5.952 16.404 1.00 98.62 333 GLY A N 1
ATOM 2352 C CA . GLY A 1 333 ? -21.998 -6.972 17.347 1.00 98.62 333 GLY A CA 1
ATOM 2353 C C . GLY A 1 333 ? -22.039 -6.492 18.797 1.00 98.62 333 GLY A C 1
ATOM 2354 O O . GLY A 1 333 ? -21.469 -5.460 19.164 1.00 98.62 333 GLY A O 1
ATOM 2355 N N . THR A 1 334 ? -22.710 -7.275 19.640 1.00 98.50 334 THR A N 1
ATOM 2356 C CA . THR A 1 334 ? -22.847 -7.028 21.079 1.00 98.50 334 THR A CA 1
ATOM 2357 C C . THR A 1 334 ? -22.613 -8.321 21.851 1.00 98.50 334 THR A C 1
ATOM 2359 O O . THR A 1 334 ? -23.066 -9.384 21.430 1.00 98.50 334 THR A O 1
ATOM 2362 N N . THR A 1 335 ? -21.924 -8.215 22.982 1.00 98.25 335 THR A N 1
ATOM 2363 C CA . THR A 1 335 ? -21.795 -9.260 24.003 1.00 98.25 335 THR A CA 1
ATOM 2364 C C . THR A 1 335 ? -22.295 -8.698 25.331 1.00 98.25 335 THR A C 1
ATOM 2366 O O . THR A 1 335 ? -22.196 -7.493 25.572 1.00 98.25 335 THR A O 1
ATOM 2369 N N . THR A 1 336 ? -22.868 -9.539 26.184 1.00 98.06 336 THR A N 1
ATOM 2370 C CA . THR A 1 336 ? -23.446 -9.106 27.461 1.00 98.06 336 THR A CA 1
ATOM 2371 C C . THR A 1 336 ? -22.839 -9.913 28.593 1.00 98.06 336 THR A C 1
ATOM 2373 O O . THR A 1 336 ? -22.830 -11.142 28.547 1.00 98.06 336 THR A O 1
ATOM 2376 N N . VAL A 1 337 ? -22.362 -9.206 29.614 1.00 98.38 337 VAL A N 1
ATOM 2377 C CA . VAL A 1 337 ? -22.004 -9.779 30.912 1.00 98.38 337 VAL A CA 1
ATOM 2378 C C . VAL A 1 337 ? -23.127 -9.467 31.886 1.00 98.38 337 VAL A C 1
ATOM 2380 O O . VAL A 1 337 ? -23.597 -8.334 31.933 1.00 98.38 337 VAL A O 1
ATOM 2383 N N . THR A 1 338 ? -23.545 -10.439 32.687 1.00 98.19 338 THR A N 1
ATOM 2384 C CA . THR A 1 338 ? -24.457 -10.196 33.808 1.00 98.19 338 THR A CA 1
ATOM 2385 C C . THR A 1 338 ? -23.683 -10.237 35.117 1.00 98.19 338 THR A C 1
ATOM 2387 O O . THR A 1 338 ? -22.966 -11.210 35.347 1.00 98.19 338 THR A O 1
ATOM 2390 N N . ALA A 1 339 ? -23.864 -9.251 35.993 1.00 98.44 339 ALA A N 1
ATOM 2391 C CA . ALA A 1 339 ? -23.265 -9.220 37.329 1.00 98.44 339 ALA A CA 1
ATOM 2392 C C . ALA A 1 339 ? -24.364 -9.203 38.399 1.00 98.44 339 ALA A C 1
ATOM 2394 O O . ALA A 1 339 ? -25.240 -8.340 38.389 1.00 98.44 339 ALA A O 1
ATOM 2395 N N . THR A 1 340 ? -24.345 -10.179 39.307 1.00 98.62 340 THR A N 1
ATOM 2396 C CA . THR A 1 340 ? -25.309 -10.298 40.409 1.00 98.62 340 THR A CA 1
ATOM 2397 C C . THR A 1 340 ? -24.658 -9.915 41.729 1.00 98.62 340 THR A C 1
ATOM 2399 O O . THR A 1 340 ? -23.602 -10.441 42.089 1.00 98.62 340 THR A O 1
ATOM 2402 N N . PHE A 1 341 ? -25.339 -9.064 42.490 1.00 98.69 341 PHE A N 1
ATOM 2403 C CA . PHE A 1 341 ? -24.932 -8.601 43.810 1.00 98.69 341 PHE A CA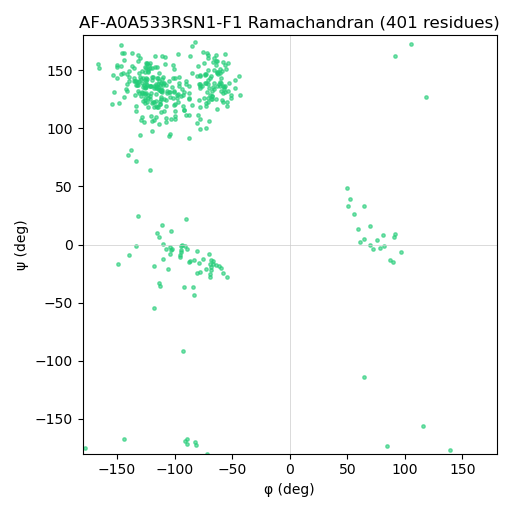 1
ATOM 2404 C C . PHE A 1 341 ? -26.030 -8.861 44.837 1.00 98.69 341 PHE A C 1
ATOM 2406 O O . PHE A 1 341 ? -27.214 -8.952 44.512 1.00 98.69 341 PHE A O 1
ATOM 2413 N N . ARG A 1 342 ? -25.641 -8.945 46.106 1.00 98.50 342 ARG A N 1
ATOM 2414 C CA . ARG A 1 342 ? -26.541 -8.918 47.256 1.00 98.50 342 ARG A CA 1
ATOM 2415 C C . ARG A 1 342 ? -26.525 -7.528 47.871 1.00 98.50 342 ARG A C 1
ATOM 2417 O O . ARG A 1 342 ? -25.452 -7.019 48.170 1.00 98.50 342 ARG A O 1
ATOM 2424 N N . VAL A 1 343 ? -27.699 -6.960 48.124 1.00 98.38 343 VAL A N 1
ATOM 2425 C CA . VAL A 1 343 ? -27.824 -5.692 48.854 1.00 98.38 343 VAL A CA 1
ATOM 2426 C C . VAL A 1 343 ? -27.519 -5.935 50.332 1.00 98.38 343 VAL A C 1
ATOM 2428 O O . VAL A 1 343 ? -28.172 -6.763 50.964 1.00 98.38 343 VAL A O 1
ATOM 2431 N N . THR A 1 344 ? -26.528 -5.248 50.892 1.00 97.94 344 THR A N 1
ATOM 2432 C CA . THR A 1 344 ? -26.059 -5.430 52.280 1.00 97.94 344 THR A CA 1
ATOM 2433 C C . THR A 1 344 ? -26.493 -4.309 53.220 1.00 97.94 344 THR A C 1
ATOM 2435 O O . THR A 1 344 ? -26.569 -4.543 54.426 1.00 97.94 344 THR A O 1
ATOM 2438 N N . ALA A 1 345 ? -26.837 -3.132 52.692 1.00 97.19 345 ALA A N 1
ATOM 2439 C CA . ALA A 1 345 ? -27.279 -1.981 53.474 1.00 97.19 345 ALA A CA 1
ATOM 2440 C C . ALA A 1 345 ? -28.364 -1.165 52.751 1.00 97.19 345 ALA A C 1
ATOM 2442 O O . ALA A 1 345 ? -28.523 -1.239 51.531 1.00 97.19 345 ALA A O 1
ATOM 2443 N N . VAL A 1 346 ? -29.125 -0.384 53.524 1.00 96.69 346 VAL A N 1
ATOM 2444 C CA . VAL A 1 346 ? -30.091 0.594 53.002 1.00 96.69 346 VAL A CA 1
ATOM 2445 C C . VAL A 1 346 ? -29.325 1.745 52.354 1.00 96.69 346 VAL A C 1
ATOM 2447 O O . VAL A 1 346 ? -28.392 2.268 52.954 1.00 96.69 346 VAL A O 1
ATOM 2450 N N . GLY A 1 347 ? -29.746 2.170 51.166 1.00 95.50 347 GLY A N 1
ATOM 2451 C CA . GLY A 1 347 ? -29.097 3.244 50.417 1.00 95.50 347 GLY A CA 1
ATOM 2452 C C . GLY A 1 347 ? -29.986 3.739 49.282 1.00 95.50 347 GLY A C 1
ATOM 2453 O O . GLY A 1 347 ? -30.819 2.990 48.770 1.00 95.50 347 GLY A O 1
ATOM 2454 N N . ALA A 1 348 ? -29.832 5.002 48.896 1.00 95.94 348 ALA A N 1
ATOM 2455 C CA . ALA A 1 348 ? -30.548 5.589 47.767 1.00 95.94 348 ALA A CA 1
ATOM 2456 C C . ALA A 1 348 ? -29.573 5.861 46.622 1.00 95.94 348 ALA A C 1
ATOM 2458 O O . ALA A 1 348 ? -28.473 6.349 46.872 1.00 95.94 348 ALA A O 1
ATOM 2459 N N . ALA A 1 349 ? -29.997 5.573 45.390 1.00 96.00 349 ALA A N 1
ATOM 2460 C CA . ALA A 1 349 ? -29.185 5.728 44.184 1.00 96.00 349 ALA A CA 1
ATOM 2461 C C . ALA A 1 349 ? -27.788 5.082 44.295 1.00 96.00 349 ALA A C 1
ATOM 2463 O O . ALA A 1 349 ? -26.775 5.711 43.986 1.00 96.00 349 ALA A O 1
ATOM 2464 N N . ILE A 1 350 ? -27.745 3.828 44.759 1.00 98.06 350 ILE A N 1
ATOM 2465 C CA . ILE A 1 350 ? -26.513 3.040 44.891 1.00 98.06 350 ILE A CA 1
ATOM 2466 C C . ILE A 1 350 ? -25.860 2.940 43.511 1.00 98.06 350 ILE A C 1
ATOM 2468 O O . ILE A 1 350 ? -26.492 2.486 42.552 1.00 98.06 350 ILE A O 1
ATOM 2472 N N . THR A 1 351 ? -24.611 3.393 43.420 1.00 97.12 351 THR A N 1
ATOM 2473 C CA . THR A 1 351 ? -23.864 3.459 42.165 1.00 97.12 351 THR A CA 1
ATOM 2474 C C . THR A 1 351 ? -23.087 2.183 41.901 1.00 97.12 351 THR A C 1
ATOM 2476 O O . THR A 1 351 ? -22.448 1.639 42.801 1.00 97.12 351 THR A O 1
ATOM 2479 N N . ASP A 1 352 ? -23.064 1.778 40.640 1.00 98.12 352 ASP A N 1
ATOM 2480 C CA . ASP A 1 352 ? -22.247 0.676 40.154 1.00 98.12 352 ASP A CA 1
ATOM 2481 C C . ASP A 1 352 ? -21.745 1.015 38.742 1.00 98.12 352 ASP A C 1
ATOM 2483 O O . ASP A 1 352 ? -22.536 1.426 37.887 1.00 98.12 352 ASP A O 1
ATOM 2487 N N . THR A 1 353 ? -20.432 0.934 38.519 1.00 98.56 353 THR A N 1
ATOM 2488 C CA . THR A 1 353 ? -19.759 1.476 37.327 1.00 98.56 353 THR A CA 1
ATOM 2489 C C . THR A 1 353 ? -18.988 0.402 36.582 1.00 98.56 353 THR A C 1
ATOM 2491 O O . THR A 1 353 ? -17.995 -0.119 37.090 1.00 98.56 353 THR A O 1
ATOM 2494 N N . ALA A 1 354 ? -19.374 0.165 35.330 1.00 98.62 354 ALA A N 1
ATOM 2495 C CA . ALA A 1 354 ? -18.638 -0.701 34.425 1.00 98.62 354 ALA A CA 1
ATOM 2496 C C . ALA A 1 354 ? -17.696 0.110 33.531 1.00 98.62 354 ALA A C 1
ATOM 2498 O O . ALA A 1 354 ? -18.027 1.205 33.081 1.00 98.62 354 ALA A O 1
ATOM 2499 N N . THR A 1 355 ? -16.533 -0.455 33.233 1.00 98.75 355 THR A N 1
ATOM 2500 C CA . THR A 1 355 ? -15.555 0.070 32.277 1.00 98.75 355 THR A CA 1
ATOM 2501 C C . THR A 1 355 ? -15.176 -1.019 31.280 1.00 98.75 355 THR A C 1
ATOM 2503 O O . THR A 1 355 ? -15.185 -2.207 31.615 1.00 98.75 355 THR A O 1
ATOM 2506 N N . VAL A 1 356 ? -14.847 -0.622 30.053 1.00 98.75 356 VAL A N 1
ATOM 2507 C CA . VAL A 1 356 ? -14.412 -1.532 28.992 1.00 98.75 356 VAL A CA 1
ATOM 2508 C C . VAL A 1 356 ? -13.148 -1.019 28.313 1.00 98.75 356 VAL A C 1
ATOM 2510 O O . VAL A 1 356 ? -13.024 0.163 27.994 1.00 98.75 356 VAL A O 1
ATOM 2513 N N . THR A 1 357 ? -12.218 -1.931 28.057 1.00 98.56 357 THR A N 1
ATOM 2514 C CA . THR A 1 357 ? -11.104 -1.754 27.118 1.00 98.56 357 THR A CA 1
ATOM 2515 C C . THR A 1 357 ? -11.151 -2.878 26.088 1.00 98.56 357 THR A C 1
ATOM 2517 O O . THR A 1 357 ? -11.699 -3.954 26.346 1.00 98.56 357 THR A O 1
ATOM 2520 N N . ALA A 1 358 ? -10.586 -2.652 24.905 1.00 98.38 358 ALA A N 1
ATOM 2521 C CA . ALA A 1 358 ? -10.534 -3.683 23.878 1.00 98.38 358 ALA A CA 1
ATOM 2522 C C . ALA A 1 358 ? -9.240 -3.629 23.059 1.00 98.38 358 ALA A C 1
ATOM 2524 O O . ALA A 1 358 ? -8.499 -2.649 23.113 1.00 98.38 358 ALA A O 1
ATOM 2525 N N . ILE A 1 359 ? -8.994 -4.713 22.329 1.00 98.12 359 ILE A N 1
ATOM 2526 C CA . ILE A 1 359 ? -7.971 -4.856 21.295 1.00 98.12 359 ILE A CA 1
ATOM 2527 C C . ILE A 1 359 ? -8.679 -5.397 20.055 1.00 98.12 359 ILE A C 1
ATOM 2529 O O . ILE A 1 359 ? -9.437 -6.373 20.157 1.00 98.12 359 ILE A O 1
ATOM 2533 N N . ASP A 1 360 ? -8.460 -4.771 18.906 1.00 97.81 360 ASP A N 1
ATOM 2534 C CA . ASP A 1 360 ? -9.037 -5.230 17.647 1.00 97.81 360 ASP A CA 1
ATOM 2535 C C . ASP A 1 360 ? -8.240 -6.379 16.995 1.00 97.81 360 ASP A C 1
ATOM 2537 O O . ASP A 1 360 ? -7.365 -6.996 17.609 1.00 97.81 360 ASP A O 1
ATOM 2541 N N . GLU A 1 361 ? -8.603 -6.750 15.771 1.00 96.75 361 GLU A N 1
ATOM 2542 C CA . GLU A 1 361 ? -7.946 -7.810 14.998 1.00 96.75 361 GLU A CA 1
ATOM 2543 C C . GLU A 1 361 ? -6.589 -7.413 14.398 1.00 96.75 361 GLU A C 1
ATOM 2545 O O . GLU A 1 361 ? -5.831 -8.291 13.980 1.00 96.75 361 GLU A O 1
ATOM 2550 N N . HIS A 1 362 ? -6.252 -6.123 14.406 1.00 96.00 362 HIS A N 1
ATOM 2551 C CA . HIS A 1 362 ? -4.965 -5.584 13.965 1.00 96.00 362 HIS A CA 1
ATOM 2552 C C . HIS A 1 362 ? -4.040 -5.217 15.136 1.00 96.00 362 HIS A C 1
ATOM 2554 O O . HIS A 1 362 ? -2.868 -4.910 14.924 1.00 96.00 362 HIS A O 1
ATOM 2560 N N . GLY A 1 363 ? -4.521 -5.352 16.376 1.00 95.06 363 GLY A N 1
ATOM 2561 C CA . GLY A 1 363 ? -3.766 -5.035 17.589 1.00 95.06 363 GLY A CA 1
ATOM 2562 C C . GLY A 1 363 ? -3.959 -3.598 18.073 1.00 95.06 363 GLY A C 1
ATOM 2563 O O . GLY A 1 363 ? -3.262 -3.173 18.997 1.00 95.06 363 GLY A O 1
ATOM 2564 N N . ASP A 1 364 ? -4.906 -2.870 17.487 1.00 94.38 364 ASP A N 1
ATOM 2565 C CA . ASP A 1 364 ? -5.214 -1.494 17.836 1.00 94.38 364 ASP A CA 1
ATOM 2566 C C . ASP A 1 364 ? -6.040 -1.414 19.118 1.00 94.38 364 ASP A C 1
ATOM 2568 O O . ASP A 1 364 ? -6.889 -2.263 19.408 1.00 94.38 364 ASP A O 1
ATOM 2572 N N . LEU A 1 365 ? -5.799 -0.350 19.884 1.00 95.62 365 LEU A N 1
ATOM 2573 C CA . LEU A 1 365 ? -6.469 -0.078 21.151 1.00 95.62 365 LEU A CA 1
ATOM 2574 C C . LEU A 1 365 ? -7.523 1.021 20.951 1.00 95.62 365 LEU A C 1
ATOM 2576 O O . LEU A 1 365 ? -7.168 2.204 21.007 1.00 95.62 365 LEU A O 1
ATOM 2580 N N . PRO A 1 366 ? -8.809 0.682 20.723 1.00 95.69 366 PRO A N 1
ATOM 2581 C CA . PRO A 1 366 ? -9.876 1.675 20.761 1.00 95.69 366 PRO A CA 1
ATOM 2582 C C . PRO A 1 366 ? -9.894 2.416 22.100 1.00 95.69 366 PRO A C 1
ATOM 2584 O O . PRO A 1 366 ? -9.479 1.888 23.137 1.00 95.69 366 PRO A O 1
ATOM 2587 N N . LEU A 1 367 ? -10.421 3.643 22.085 1.00 96.31 367 LEU A N 1
ATOM 2588 C CA . LEU A 1 367 ? -10.620 4.403 23.316 1.00 96.31 367 LEU A CA 1
ATOM 2589 C C . LEU A 1 367 ? -11.519 3.614 24.288 1.00 96.31 367 LEU A C 1
ATOM 2591 O O . LEU A 1 367 ? -12.522 3.047 23.848 1.00 96.31 367 LEU A O 1
ATOM 2595 N N . PRO A 1 368 ? -11.176 3.570 25.589 1.00 98.00 368 PRO A N 1
ATOM 2596 C CA . PRO A 1 368 ? -12.008 2.916 26.588 1.00 98.00 368 PRO A CA 1
ATOM 2597 C C . PRO A 1 368 ? -13.332 3.654 26.780 1.00 98.00 368 PRO A C 1
ATOM 2599 O O . PRO A 1 368 ? -13.417 4.862 26.552 1.00 98.00 368 PRO A O 1
ATOM 2602 N N . ASP A 1 369 ? -14.331 2.931 27.277 1.00 98.69 369 ASP A N 1
ATOM 2603 C CA . ASP A 1 369 ? -15.642 3.483 27.623 1.00 98.69 369 ASP A CA 1
ATOM 2604 C C . ASP A 1 369 ? -16.058 3.070 29.043 1.00 98.69 369 ASP A C 1
ATOM 2606 O O . ASP A 1 369 ? -15.520 2.115 29.616 1.00 98.69 369 ASP A O 1
ATOM 2610 N N . SER A 1 370 ? -16.999 3.803 29.632 1.00 98.50 370 SER A N 1
ATOM 2611 C CA . SER A 1 370 ? -17.513 3.546 30.976 1.00 98.50 370 SER A CA 1
ATOM 2612 C C . SER A 1 370 ? -18.963 3.979 31.121 1.00 98.50 370 SER A C 1
ATOM 2614 O O . SER A 1 370 ? -19.330 5.046 30.635 1.00 98.50 370 SER A O 1
ATOM 2616 N N . ASP A 1 371 ? -19.744 3.220 31.884 1.00 98.69 371 ASP A N 1
ATOM 2617 C CA . ASP A 1 371 ? -21.127 3.569 32.201 1.00 98.69 371 ASP A CA 1
ATOM 2618 C C . ASP A 1 371 ? -21.468 3.257 33.663 1.00 98.69 371 ASP A C 1
ATOM 2620 O O . ASP A 1 371 ? -21.063 2.226 34.212 1.00 98.69 371 ASP A O 1
ATOM 2624 N N . THR A 1 372 ? -22.232 4.150 34.291 1.00 98.38 372 THR A N 1
ATOM 2625 C CA . THR A 1 372 ? -22.612 4.079 35.706 1.00 98.38 372 THR A CA 1
ATOM 2626 C C . THR A 1 372 ? -24.123 3.968 35.837 1.00 98.38 372 THR A C 1
ATOM 2628 O O . THR A 1 372 ? -24.866 4.869 35.447 1.00 98.38 372 THR A O 1
ATOM 2631 N N . ASN A 1 373 ? -24.587 2.908 36.499 1.00 97.88 373 ASN A N 1
ATOM 2632 C CA . ASN A 1 373 ? -25.977 2.802 36.922 1.00 97.88 373 ASN A CA 1
ATOM 2633 C C . ASN A 1 373 ? -26.142 3.311 38.361 1.00 97.88 373 ASN A C 1
ATOM 2635 O O . ASN A 1 373 ? -25.382 2.929 39.244 1.00 97.88 373 ASN A O 1
ATOM 2639 N N . SER A 1 374 ? -27.156 4.142 38.602 1.00 96.50 374 SER A N 1
ATOM 2640 C CA . SER A 1 374 ? -27.496 4.699 39.922 1.00 96.50 374 SER A CA 1
ATOM 2641 C C . SER A 1 374 ? -28.989 4.576 40.249 1.00 96.50 374 SER A C 1
ATOM 2643 O O . SER A 1 374 ? -29.548 5.355 41.018 1.00 96.50 374 SER A O 1
ATOM 2645 N N . GLN A 1 375 ? -29.681 3.613 39.632 1.00 96.12 375 GLN A N 1
ATOM 2646 C CA . GLN A 1 375 ? -31.134 3.453 39.775 1.00 96.12 375 GLN A CA 1
ATOM 2647 C C . GLN A 1 375 ? -31.535 2.588 40.979 1.00 96.12 375 GLN A C 1
ATOM 2649 O O . GLN A 1 375 ? -32.706 2.583 41.367 1.00 96.12 375 GLN A O 1
ATOM 2654 N N . LEU A 1 376 ? -30.592 1.842 41.557 1.00 97.62 376 LEU A N 1
ATOM 2655 C CA . LEU A 1 376 ? -30.850 0.918 42.656 1.00 97.62 376 LEU A CA 1
ATOM 2656 C C . LEU A 1 376 ? -31.028 1.653 43.990 1.00 97.62 376 LEU A C 1
ATOM 2658 O O . LEU A 1 376 ? -30.236 2.513 44.363 1.00 97.62 376 LEU A O 1
ATOM 2662 N N . ASN A 1 377 ? -32.033 1.242 44.757 1.00 97.31 377 ASN A N 1
ATOM 2663 C CA . ASN A 1 377 ? -32.246 1.645 46.140 1.00 97.31 377 ASN A CA 1
ATOM 2664 C C . ASN A 1 377 ? -32.325 0.399 47.028 1.00 97.31 377 ASN A C 1
ATOM 2666 O O . ASN A 1 377 ? -33.190 -0.461 46.828 1.00 97.31 377 ASN A O 1
ATOM 2670 N N . GLY A 1 378 ? -31.451 0.330 48.029 1.00 95.06 378 GLY A N 1
ATOM 2671 C CA . GLY A 1 378 ? -31.523 -0.647 49.106 1.00 95.06 378 GLY A CA 1
ATOM 2672 C C . GLY A 1 378 ? -32.571 -0.204 50.118 1.00 95.06 378 GLY A C 1
ATOM 2673 O O . GLY A 1 378 ? -32.499 0.916 50.619 1.00 95.06 378 GLY A O 1
ATOM 2674 N N . VAL A 1 379 ? -33.555 -1.051 50.413 1.00 94.88 379 VAL A N 1
ATOM 2675 C CA . VAL A 1 379 ? -34.654 -0.721 51.338 1.00 94.88 379 VAL A CA 1
ATOM 2676 C C . VAL A 1 379 ? -34.754 -1.737 52.471 1.00 94.88 379 VAL A C 1
ATOM 2678 O O . VAL A 1 379 ? -34.352 -2.884 52.332 1.00 94.88 379 VAL A O 1
ATOM 2681 N N . GLU A 1 380 ? -35.324 -1.348 53.603 1.00 91.44 380 GLU A N 1
ATOM 2682 C CA . GLU A 1 380 ? -35.657 -2.275 54.685 1.00 91.44 380 GLU A CA 1
ATOM 2683 C C . GLU A 1 380 ? -37.080 -1.987 55.166 1.00 91.44 380 GLU A C 1
ATOM 2685 O O . GLU A 1 380 ? -37.505 -0.831 55.229 1.00 91.44 380 GLU A O 1
ATOM 2690 N N . ALA A 1 381 ? -37.839 -3.041 55.466 1.00 79.88 381 ALA A N 1
ATOM 2691 C CA . ALA A 1 381 ? -39.176 -2.918 56.030 1.00 79.88 381 ALA A CA 1
ATOM 2692 C C . ALA A 1 381 ? -39.115 -3.148 57.542 1.00 79.88 381 ALA A C 1
ATOM 2694 O O . ALA A 1 381 ? -38.731 -4.224 57.995 1.00 79.88 381 ALA A O 1
ATOM 2695 N N . LEU A 1 382 ? -39.549 -2.153 58.317 1.00 75.44 382 LEU A N 1
ATOM 2696 C CA . LEU A 1 382 ? -39.689 -2.250 59.768 1.00 75.44 382 LEU A CA 1
ATOM 2697 C C . LEU A 1 382 ? -41.165 -2.202 60.165 1.00 75.44 382 LEU A C 1
ATOM 2699 O O . LEU A 1 382 ? -41.914 -1.328 59.730 1.00 75.44 382 LEU A O 1
ATOM 2703 N N . LEU A 1 383 ? -41.568 -3.131 61.031 1.00 74.56 383 LEU A N 1
ATOM 2704 C CA . LEU A 1 383 ? -42.864 -3.125 61.703 1.00 74.56 383 LEU A CA 1
ATOM 2705 C C . LEU A 1 383 ? -42.646 -2.855 63.190 1.00 74.56 383 LEU A C 1
ATOM 2707 O O . LEU A 1 383 ? -41.828 -3.511 63.834 1.00 74.56 383 LEU A O 1
ATOM 2711 N N . THR A 1 384 ? -43.410 -1.920 63.745 1.00 75.06 384 THR A N 1
ATOM 2712 C CA . THR A 1 384 ? -43.472 -1.680 65.188 1.00 75.06 384 THR A CA 1
ATOM 2713 C C . THR A 1 384 ? -44.921 -1.803 65.650 1.00 75.06 384 THR A C 1
ATOM 2715 O O . THR A 1 384 ? -45.850 -1.436 64.933 1.00 75.06 384 THR A O 1
ATOM 2718 N N . ILE A 1 385 ? -45.129 -2.364 66.842 1.00 82.88 385 ILE A N 1
ATOM 2719 C CA . ILE A 1 385 ? -46.443 -2.440 67.482 1.00 82.88 385 ILE A CA 1
ATOM 2720 C C . ILE A 1 385 ? -46.339 -1.854 68.885 1.00 82.88 385 ILE A C 1
ATOM 2722 O O . ILE A 1 385 ? -45.384 -2.124 69.614 1.00 82.88 385 ILE A O 1
ATOM 2726 N N . ALA A 1 386 ? -47.332 -1.060 69.264 1.00 80.88 386 ALA A N 1
ATOM 2727 C CA . ALA A 1 386 ? -47.540 -0.625 70.633 1.00 80.88 386 ALA A CA 1
ATOM 2728 C C . ALA A 1 386 ? -48.875 -1.199 71.099 1.00 80.88 386 ALA A C 1
ATOM 2730 O O . ALA A 1 386 ? -49.835 -1.199 70.335 1.00 80.88 386 ALA A O 1
ATOM 2731 N N . LYS A 1 387 ? -48.919 -1.697 72.336 1.00 88.56 387 LYS A N 1
ATOM 2732 C CA . LYS A 1 387 ? -50.152 -2.158 72.967 1.00 88.56 387 LYS A CA 1
ATOM 2733 C C . LYS A 1 387 ? -50.384 -1.358 74.231 1.00 88.56 387 LYS A C 1
ATOM 2735 O O . LYS A 1 387 ? -49.500 -1.250 75.079 1.00 88.56 387 LYS A O 1
ATOM 2740 N N . SER A 1 388 ? -51.587 -0.839 74.369 1.00 88.69 388 SER A N 1
ATOM 2741 C CA . SER A 1 388 ? -52.045 -0.104 75.536 1.00 88.69 388 SER A CA 1
ATOM 2742 C C . SER A 1 388 ? -53.291 -0.770 76.108 1.00 88.69 388 SER A C 1
ATOM 2744 O O . SER A 1 388 ? -54.064 -1.405 75.392 1.00 88.69 388 SER A O 1
ATOM 2746 N N . ALA A 1 389 ? -53.466 -0.670 77.421 1.00 91.56 389 ALA A N 1
ATOM 2747 C CA . ALA A 1 389 ? -54.725 -1.000 78.072 1.00 91.56 389 ALA A CA 1
ATOM 2748 C C . ALA A 1 389 ? -55.474 0.304 78.338 1.00 91.56 389 ALA A C 1
ATOM 2750 O O . ALA A 1 389 ? -54.856 1.303 78.707 1.00 91.56 389 ALA A O 1
ATOM 2751 N N . SER A 1 390 ? -56.801 0.289 78.214 1.00 90.69 390 SER A N 1
ATOM 2752 C CA . SER A 1 390 ? -57.631 1.464 78.500 1.00 90.69 390 SER A CA 1
ATOM 2753 C C . SER A 1 390 ? -57.490 1.960 79.947 1.00 90.69 390 SER A C 1
ATOM 2755 O O . SER A 1 390 ? -57.819 3.107 80.229 1.00 90.69 390 SER A O 1
ATOM 2757 N N . VAL A 1 391 ? -57.012 1.106 80.861 1.00 88.38 391 VAL A N 1
ATOM 2758 C CA . VAL A 1 391 ? -56.744 1.409 82.275 1.00 88.38 391 VAL A CA 1
ATOM 2759 C C . VAL A 1 391 ? -55.543 0.609 82.795 1.00 88.38 391 VAL A C 1
ATOM 2761 O O . VAL A 1 391 ? -55.264 -0.484 82.306 1.00 88.38 391 VAL A O 1
ATOM 2764 N N . ALA A 1 392 ? -54.853 1.129 83.819 1.00 85.00 392 ALA A N 1
ATOM 2765 C CA . ALA A 1 392 ? -53.720 0.448 84.461 1.00 85.00 392 ALA A CA 1
ATOM 2766 C C . ALA A 1 392 ? -54.144 -0.625 85.489 1.00 85.00 392 ALA A C 1
ATOM 2768 O O . ALA A 1 392 ? -53.387 -1.555 85.754 1.00 85.00 392 ALA A O 1
ATOM 2769 N N . THR A 1 393 ? -55.348 -0.517 86.062 1.00 83.62 393 THR A N 1
ATOM 2770 C CA . THR A 1 393 ? -55.936 -1.492 86.997 1.00 83.62 393 THR A CA 1
ATOM 2771 C C . THR A 1 393 ? -57.454 -1.583 86.780 1.00 83.62 393 THR A C 1
ATOM 2773 O O . THR A 1 393 ? -58.085 -0.595 86.408 1.00 83.62 393 THR A O 1
ATOM 2776 N N . ALA A 1 394 ? -58.053 -2.763 86.993 1.00 86.19 394 ALA A N 1
ATOM 2777 C CA . ALA A 1 394 ? -59.502 -2.991 86.893 1.00 86.19 394 ALA A CA 1
ATOM 2778 C C . ALA A 1 394 ? -59.974 -4.053 87.906 1.00 86.19 394 ALA A C 1
ATOM 2780 O O . ALA A 1 394 ? -59.234 -4.987 88.217 1.00 86.19 394 ALA A O 1
ATOM 2781 N N . ALA A 1 395 ? -61.198 -3.913 88.428 1.00 86.88 395 ALA A N 1
ATOM 2782 C CA . ALA A 1 395 ? -61.804 -4.852 89.382 1.00 86.88 395 ALA A CA 1
ATOM 2783 C C . ALA A 1 395 ? -62.532 -6.023 88.684 1.00 86.88 395 ALA A C 1
ATOM 2785 O O . ALA A 1 395 ? -62.882 -5.936 87.506 1.00 86.88 395 ALA A O 1
ATOM 2786 N N . ALA A 1 396 ? -62.801 -7.112 89.416 1.00 82.06 396 ALA A N 1
ATOM 2787 C CA . ALA A 1 396 ? -63.485 -8.293 88.879 1.00 82.06 396 ALA A CA 1
ATOM 2788 C C . ALA A 1 396 ? -64.882 -7.941 88.323 1.00 82.06 396 ALA A C 1
ATOM 2790 O O . ALA A 1 396 ? -65.712 -7.373 89.028 1.00 82.06 396 ALA A O 1
ATOM 2791 N N . GLY A 1 397 ? -65.123 -8.281 87.051 1.00 87.75 397 GLY A N 1
ATOM 2792 C CA . GLY A 1 397 ? -66.356 -7.964 86.318 1.00 87.75 397 GLY A CA 1
ATOM 2793 C C . GLY A 1 397 ? -66.289 -6.709 85.435 1.00 87.75 397 GLY A C 1
ATOM 2794 O O . GLY A 1 397 ? -67.227 -6.472 84.678 1.00 87.75 397 GLY A O 1
ATOM 2795 N N . GLN A 1 398 ? -65.204 -5.920 85.477 1.00 89.69 398 GLN A N 1
ATOM 2796 C CA . GLN A 1 398 ? -65.023 -4.786 84.561 1.00 89.69 398 GLN A CA 1
ATOM 2797 C C . GLN A 1 398 ? -64.418 -5.194 83.214 1.00 89.69 398 GLN A C 1
ATOM 2799 O O . GLN A 1 398 ? -63.601 -6.107 83.123 1.00 89.69 398 GLN A O 1
ATOM 2804 N N . THR A 1 399 ? -64.816 -4.474 82.162 1.00 82.75 399 THR A N 1
ATOM 2805 C CA . THR A 1 399 ? -64.283 -4.655 80.806 1.00 82.75 399 THR A CA 1
ATOM 2806 C C . THR A 1 399 ? -63.106 -3.710 80.579 1.00 82.75 399 THR A C 1
ATOM 2808 O O . THR A 1 399 ? -63.232 -2.506 80.794 1.00 82.75 399 THR A O 1
ATOM 2811 N N . VAL A 1 400 ? -61.977 -4.246 80.114 1.00 89.50 400 VAL A N 1
ATOM 2812 C CA . VAL A 1 400 ? -60.796 -3.474 79.697 1.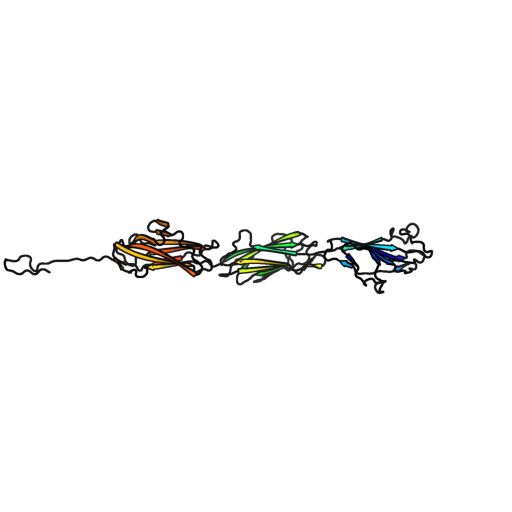00 89.50 400 VAL A CA 1
ATOM 2813 C C . VAL A 1 400 ? -60.614 -3.647 78.195 1.00 89.50 400 VAL A C 1
ATOM 2815 O O . VAL A 1 400 ? -60.666 -4.768 77.692 1.00 89.50 400 VAL A O 1
ATOM 2818 N N . THR A 1 401 ? -60.395 -2.542 77.484 1.00 89.44 401 THR A N 1
ATOM 2819 C CA . THR A 1 401 ? -60.089 -2.570 76.047 1.00 89.44 401 THR A CA 1
ATOM 2820 C C . THR A 1 401 ? -58.581 -2.498 75.856 1.00 89.44 401 THR A C 1
ATOM 2822 O O . THR A 1 401 ? -57.918 -1.699 76.518 1.00 89.44 401 THR A O 1
ATOM 2825 N N . TYR A 1 402 ? -58.044 -3.322 74.959 1.00 89.12 402 TYR A N 1
ATOM 2826 C CA . TYR A 1 402 ? -56.650 -3.243 74.538 1.00 89.12 402 TYR A CA 1
ATOM 2827 C C . TYR A 1 402 ? -56.587 -2.785 73.088 1.00 89.12 402 TYR A C 1
ATOM 2829 O O . TYR A 1 402 ? -57.300 -3.343 72.253 1.00 89.12 402 TYR A O 1
ATOM 2837 N N . THR A 1 403 ? -55.710 -1.824 72.819 1.00 73.25 403 THR A N 1
ATOM 2838 C CA . THR A 1 403 ? -55.425 -1.313 71.475 1.00 73.25 403 THR A CA 1
ATOM 2839 C C . THR A 1 403 ? -53.943 -1.414 71.212 1.00 73.25 403 THR A C 1
ATOM 2841 O O . THR A 1 403 ? -53.174 -0.998 72.116 1.00 73.25 403 THR A O 1
#

Radius of gyration: 47.81 Å; Cα contacts (8 Å, |Δi|>4): 1070; chains: 1; bounding box: 122×38×156 Å

Sequence (403 aa):
MTNVGDANAANGSIDDTLPADLSYVAGSALGNGSVPLPDPVISGQHLSWNLGFSLVPSQTATLSFRALVSTSAAFGNAVNEAHAAGTDAGGAPIPADASGWIPADTDTDDIATATVQVTNPQVTVIKTPLPGQDLFVQAGQAVGFRILVVNSGDTVFGTVPFSEVYDTSRLTFTGGIINVPPVPSGVMALPGNIVASNVGAAQPSRVQTWTLNFAARALTGAAVDTVTVGPGVDQWGDPIAVATATANVTITAPAVSITKTLASGQATNVPVGGLVTYDLAVRNTGDTALTTVTVADTFDDTHLAYVSGTPAETTVATPSIQWNNVGPVPVGGTTTVTATFRVTAVGAAITDTATVTAIDEHGDLPLPDSDTNSQLNGVEALLTIAKSASVATAAAGQTVTYT

pLDDT: mean 93.1, std 6.07, range [58.09, 98.81]

Solvent-accessible surface area (backbone atoms only — not comparable to full-atom values): 21347 Å² total; per-residue (Å²): 93,63,32,64,51,92,55,47,40,27,58,31,31,42,38,33,38,45,31,92,43,41,41,80,42,86,81,40,34,17,37,72,80,71,41,82,43,79,69,52,56,70,60,90,45,37,33,37,37,82,67,60,46,69,31,47,55,74,34,72,55,47,82,43,68,46,69,45,75,45,98,80,42,73,74,41,80,40,58,33,40,37,38,59,49,34,18,38,86,86,68,46,71,57,67,47,57,46,49,92,81,36,85,68,42,83,54,71,65,37,69,49,75,50,74,48,75,43,80,54,46,37,55,43,47,46,42,37,65,38,90,92,59,76,55,68,36,40,57,69,38,80,44,46,35,37,34,38,45,28,26,70,18,76,46,39,40,38,46,31,26,38,39,34,42,41,42,60,75,32,39,40,84,72,47,67,70,61,86,59,86,50,68,58,39,71,69,45,83,49,94,44,36,39,34,22,63,16,56,36,60,34,50,50,72,36,75,45,63,35,42,42,32,27,30,32,62,31,60,67,49,76,34,55,34,36,40,36,36,39,63,26,23,26,74,86,63,50,70,21,60,66,26,66,28,64,36,70,39,31,31,37,41,56,34,51,43,47,45,45,39,70,27,94,90,54,70,48,70,36,44,51,73,31,75,48,46,32,35,39,40,36,31,26,72,20,76,48,36,30,54,39,28,30,38,37,39,42,45,45,62,81,35,36,40,87,71,52,45,40,68,73,61,72,45,80,56,87,52,35,38,30,31,75,61,70,46,68,27,49,59,70,29,71,41,68,40,37,44,32,28,30,26,68,28,71,42,75,50,48,49,37,35,38,38,37,44,46,28,33,77,86,70,47,70,32,65,65,32,65,26,71,33,44,68,39,23,28,35,81,90,84,87,86,87,77,80,46,61,79,57,96,74,82,61,96,91,63,90,77,56,73,82

Secondary structure (DSSP, 8-state):
-B--SSS-BEEEEEEEE--TTEEE-TT--EETTTEE-PPPEEETTEEEEE----B-TT-B--EE--EEEPTTPPSEEEEEEEEEEEE-TTSPBPPS--TTT-TT---SSSEEEEEEEE----EEEEEEEPTT--SEEETT-EEEEEEEEEE-SSS-EEE--EEEEE-TTTEEEEE----SSSPPBS-EEETTEEEESB-----TT-EEEEEEEEEE-SSSEEEEEEEEE-SEEETT-PEEPPEEEEEEEEEE---EEEEEEEPTT--SEEETT-EEEEEEEEEE-SSS-EEEEEEEEEE-TTTEEEEEEESPPSEEETTEEEES----B-TT-EEEEEEEEEE-S-EEEEEEEEEEEEEESSS--PPPEEEEEEEEEEE---------BS-S---TT----B-

Foldseek 3Di:
DWALDQAKWWQKKKKKFWFQQKDFDAQFKDKPVHHGDHFFDDDRRIGIDRPGDIHHHGRDIDID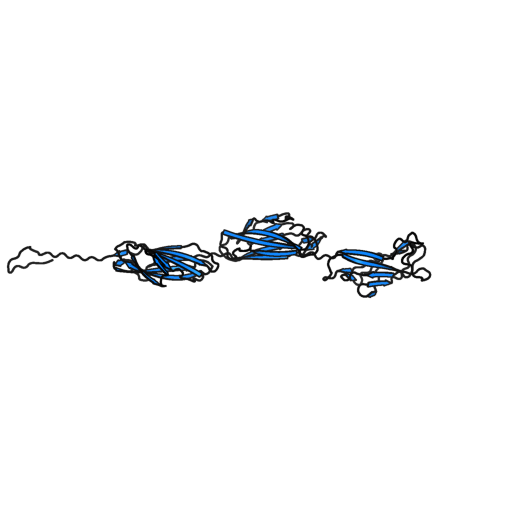TDIDGHPPHDFFKTKMKMAMWTATPVRHTDQQAPCVPRVSPPGNRRMDIDIDGDWDWEKEKEKEWDPPDFQAAAAFDKTKMKMKIFRQIQFKFDWKKKKKFKDLQFKDWPDWAFDDPPGFAPWDDDRRMTIGRGNDIDHHGDITMTMTMIGTHDAWFKIKMKMKMDQGAGPVRHTYDIYMYIYIGIYWHWAKEWEKDWPVPFDQEAEQQGKTKIKIKMWTAIDFWWPFKKKKKFFDPVFKDWDAKVVGFPDDDPRMTMRRGQDRAGHGGMGIMMTMIGTHDFDAQGKMKMKMWTAGPSRDTHDIYMYMGRSHGHDHDDDDDDKDWPDPDDDPPDDIDID